Protein AF-A0A964MB74-F1 (afdb_monomer_lite)

Radius of gyration: 54.77 Å; chains: 1; bounding box: 72×57×182 Å

Structure (mmCIF, N/CA/C/O backbone):
data_AF-A0A964MB74-F1
#
_entry.id   AF-A0A964MB74-F1
#
loop_
_atom_site.group_PDB
_atom_site.id
_atom_site.type_symbol
_atom_site.label_atom_id
_atom_site.label_alt_id
_atom_site.label_comp_id
_atom_site.label_asym_id
_atom_site.label_entity_id
_atom_site.label_seq_id
_atom_site.pdbx_PDB_ins_code
_atom_site.Cartn_x
_atom_site.Cartn_y
_atom_site.Cartn_z
_atom_site.occupancy
_atom_site.B_iso_or_equiv
_atom_site.auth_seq_id
_atom_site.auth_comp_id
_atom_site.auth_asym_id
_atom_site.auth_atom_id
_atom_site.pdbx_PDB_model_num
ATOM 1 N N . SER A 1 1 ? 43.501 -14.181 -53.174 1.00 33.03 1 SER A N 1
ATOM 2 C CA . SER A 1 1 ? 43.593 -14.092 -51.705 1.00 33.03 1 SER A CA 1
ATOM 3 C C . SER A 1 1 ? 42.210 -14.347 -51.127 1.00 33.03 1 SER A C 1
ATOM 5 O O . SER A 1 1 ? 41.332 -13.500 -51.258 1.00 33.03 1 SER A O 1
ATOM 7 N N . ALA A 1 2 ? 41.974 -15.574 -50.660 1.00 30.75 2 ALA A N 1
ATOM 8 C CA . ALA A 1 2 ? 40.682 -16.068 -50.194 1.00 30.75 2 ALA A CA 1
ATOM 9 C C . ALA A 1 2 ? 40.482 -15.689 -48.719 1.00 30.75 2 ALA A C 1
ATOM 11 O O . ALA A 1 2 ? 41.343 -15.982 -47.894 1.00 30.75 2 ALA A O 1
ATOM 12 N N . ARG A 1 3 ? 39.367 -15.029 -48.387 1.00 31.08 3 ARG A N 1
ATOM 13 C CA . ARG A 1 3 ? 38.961 -14.807 -46.992 1.00 31.08 3 ARG A CA 1
ATOM 14 C C . ARG A 1 3 ? 38.037 -15.958 -46.551 1.00 31.08 3 ARG A C 1
ATOM 16 O O . ARG A 1 3 ? 37.015 -16.150 -47.211 1.00 31.08 3 ARG A O 1
ATOM 23 N N . PRO A 1 4 ? 38.374 -16.711 -45.484 1.00 32.50 4 PRO A N 1
ATOM 24 C CA . PRO A 1 4 ? 37.518 -17.751 -44.913 1.00 32.50 4 PRO A CA 1
ATOM 25 C C . PRO A 1 4 ? 36.215 -17.165 -44.353 1.00 32.50 4 PRO A C 1
ATOM 27 O O . PRO A 1 4 ? 36.171 -16.013 -43.918 1.00 32.50 4 PRO A O 1
ATOM 30 N N . GLY A 1 5 ? 35.150 -17.967 -44.392 1.00 37.28 5 GLY A N 1
ATOM 31 C CA . GLY A 1 5 ? 33.788 -17.572 -44.048 1.00 37.28 5 GLY A CA 1
ATOM 32 C C . GLY A 1 5 ? 33.627 -17.098 -42.605 1.00 37.28 5 GLY A C 1
ATOM 33 O O . GLY A 1 5 ? 33.824 -17.860 -41.675 1.00 37.28 5 GLY A O 1
ATOM 34 N N . VAL A 1 6 ? 33.252 -15.834 -42.436 1.00 45.12 6 VAL A N 1
ATOM 35 C CA . VAL A 1 6 ? 31.863 -15.391 -42.236 1.00 45.12 6 VAL A CA 1
ATOM 36 C C . VAL A 1 6 ? 31.797 -14.016 -42.897 1.00 45.12 6 VAL A C 1
ATOM 38 O O . VAL A 1 6 ? 32.342 -13.038 -42.392 1.00 45.12 6 VAL A O 1
ATOM 41 N N . VAL A 1 7 ? 31.222 -13.947 -44.098 1.00 51.03 7 VAL A N 1
ATOM 42 C CA . VAL A 1 7 ? 31.065 -12.680 -44.818 1.00 51.03 7 VAL A CA 1
ATOM 43 C C . VAL A 1 7 ? 30.045 -11.872 -44.028 1.00 51.03 7 VAL A C 1
ATOM 45 O O . VAL A 1 7 ? 28.858 -12.193 -44.068 1.00 51.03 7 VAL A O 1
ATOM 48 N N . TYR A 1 8 ? 30.499 -10.863 -43.276 1.00 58.81 8 TYR A N 1
ATOM 49 C CA . TYR A 1 8 ? 29.643 -9.775 -42.807 1.00 58.81 8 TYR A CA 1
ATOM 50 C C . TYR A 1 8 ? 28.733 -9.430 -43.985 1.00 58.81 8 TYR A C 1
ATOM 52 O O . TYR A 1 8 ? 29.247 -9.074 -45.044 1.00 58.81 8 TYR A O 1
ATOM 60 N N . GLN A 1 9 ? 27.424 -9.670 -43.873 1.00 74.00 9 GLN A N 1
ATOM 61 C CA . GLN A 1 9 ? 26.473 -9.602 -44.991 1.00 74.00 9 GLN A CA 1
ATOM 62 C C . GLN A 1 9 ? 26.249 -8.145 -45.433 1.00 74.00 9 GLN A C 1
ATOM 64 O O . GLN A 1 9 ? 25.123 -7.715 -45.598 1.00 74.00 9 GLN A O 1
ATOM 69 N N . THR A 1 10 ? 27.301 -7.342 -45.567 1.00 84.62 10 THR A N 1
ATOM 70 C CA . THR A 1 10 ? 27.291 -5.885 -45.720 1.00 84.62 10 THR A CA 1
ATOM 71 C C . THR A 1 10 ? 27.172 -5.441 -47.171 1.00 84.62 10 THR A C 1
ATOM 73 O O . THR A 1 10 ? 27.367 -4.281 -47.517 1.00 84.62 10 THR A O 1
ATOM 76 N N . SER A 1 11 ? 26.873 -6.377 -48.062 1.00 85.94 11 SER A N 1
ATOM 77 C CA . SER A 1 11 ? 26.504 -6.092 -49.438 1.00 85.94 11 SER A CA 1
ATOM 78 C C . SER A 1 11 ? 25.548 -7.165 -49.937 1.00 85.94 11 SER A C 1
ATOM 80 O O . SER A 1 11 ? 25.319 -8.169 -49.254 1.00 85.94 11 SER A O 1
ATOM 82 N N . HIS A 1 12 ? 24.984 -6.950 -51.122 1.00 84.31 12 HIS A N 1
ATOM 83 C CA . HIS A 1 12 ? 24.144 -7.952 -51.766 1.00 84.31 12 HIS A CA 1
ATOM 84 C C . HIS A 1 12 ? 24.871 -9.306 -51.877 1.00 84.31 12 HIS A C 1
ATOM 86 O O . HIS A 1 12 ? 26.096 -9.372 -51.972 1.00 84.31 12 HIS A O 1
ATOM 92 N N . ASN A 1 13 ? 24.125 -10.411 -51.902 1.00 81.62 13 ASN A N 1
ATOM 93 C CA . ASN A 1 13 ? 24.708 -11.723 -52.173 1.00 81.62 13 ASN A CA 1
ATOM 94 C C . ASN A 1 13 ? 25.141 -11.816 -53.652 1.00 81.62 13 ASN A C 1
ATOM 96 O O . ASN A 1 13 ? 24.317 -12.136 -54.508 1.00 81.62 13 ASN A O 1
ATOM 100 N N . TRP A 1 14 ? 26.414 -11.521 -53.945 1.00 81.50 14 TRP A N 1
ATOM 101 C CA . TRP A 1 14 ? 26.996 -11.442 -55.302 1.00 81.50 14 TRP A CA 1
ATOM 102 C C . TRP A 1 14 ? 27.247 -12.789 -55.997 1.00 81.50 14 TRP A C 1
ATOM 104 O O . TRP A 1 14 ? 27.980 -12.858 -56.982 1.00 81.50 14 TRP A O 1
ATOM 114 N N . VAL A 1 15 ? 26.640 -13.853 -55.478 1.00 79.69 15 VAL A N 1
ATOM 115 C CA . VAL A 1 15 ? 26.549 -15.184 -56.098 1.00 79.69 15 VAL A CA 1
ATOM 116 C C . VAL A 1 15 ? 25.143 -15.782 -55.928 1.00 79.69 15 VAL A C 1
ATOM 118 O O . VAL A 1 15 ? 24.924 -16.971 -56.146 1.00 79.69 15 VAL A O 1
ATOM 121 N N . GLY A 1 16 ? 24.181 -14.965 -55.485 1.00 81.62 16 GLY A N 1
ATOM 122 C CA . GLY A 1 16 ? 22.801 -15.372 -55.247 1.00 81.62 16 GLY A CA 1
ATOM 123 C C . GLY A 1 16 ? 21.983 -15.467 -56.532 1.00 81.62 16 GLY A C 1
ATOM 124 O O . GLY A 1 16 ? 22.363 -14.934 -57.575 1.00 81.62 16 GLY A O 1
ATOM 125 N N . ARG A 1 17 ? 20.822 -16.121 -56.445 1.00 87.81 17 ARG A N 1
ATOM 126 C CA . ARG A 1 17 ? 19.831 -16.140 -57.530 1.00 87.81 17 ARG A CA 1
ATOM 127 C C . ARG A 1 17 ? 19.172 -14.767 -57.661 1.00 87.81 17 ARG A C 1
ATOM 129 O O . ARG A 1 17 ? 18.943 -14.101 -56.655 1.00 87.81 17 ARG A O 1
ATOM 136 N N . ASP A 1 18 ? 18.835 -14.370 -58.883 1.00 87.56 18 ASP A N 1
ATOM 137 C CA . ASP A 1 18 ? 18.047 -13.152 -59.140 1.00 87.56 18 ASP A CA 1
ATOM 138 C C . ASP A 1 18 ? 16.543 -13.329 -58.853 1.00 87.56 18 ASP A C 1
ATOM 140 O O . ASP A 1 18 ? 15.803 -12.352 -58.797 1.00 87.56 18 ASP A O 1
ATOM 144 N N . THR A 1 19 ? 16.106 -14.567 -58.604 1.00 89.44 19 THR A N 1
ATOM 145 C CA . THR A 1 19 ? 14.745 -14.903 -58.175 1.00 89.44 19 THR A CA 1
ATOM 146 C C . THR A 1 19 ? 14.754 -15.387 -56.729 1.00 89.44 19 THR A C 1
ATOM 148 O O . THR A 1 19 ? 15.202 -16.499 -56.433 1.00 89.44 19 THR A O 1
ATOM 151 N N . VAL A 1 20 ? 14.242 -14.554 -55.822 1.00 86.62 20 VAL A N 1
ATOM 152 C CA . VAL A 1 20 ? 14.110 -14.857 -54.389 1.00 86.62 20 VAL A CA 1
ATOM 153 C C . VAL A 1 20 ? 12.747 -14.345 -53.915 1.00 86.62 20 VAL A C 1
ATOM 155 O O . VAL A 1 20 ? 12.641 -13.194 -53.484 1.00 86.62 20 VAL A O 1
ATOM 158 N N . PRO A 1 21 ? 11.692 -15.182 -53.961 1.00 81.50 21 PRO A N 1
ATOM 159 C CA . PRO A 1 21 ? 10.330 -14.743 -53.654 1.00 81.50 21 PRO A CA 1
ATOM 160 C C . PRO A 1 21 ? 10.171 -14.121 -52.256 1.00 81.50 21 PRO A C 1
ATOM 162 O O . PRO A 1 21 ? 9.532 -13.086 -52.123 1.00 81.50 21 PRO A O 1
ATOM 165 N N . LYS A 1 22 ? 10.847 -14.662 -51.230 1.00 76.44 22 LYS A N 1
ATOM 166 C CA . LYS A 1 22 ? 10.849 -14.104 -49.857 1.00 76.44 22 LYS A CA 1
ATOM 167 C C . LYS A 1 22 ? 11.474 -12.704 -49.739 1.00 76.44 22 LYS A C 1
ATOM 169 O O . LYS A 1 22 ? 11.247 -12.003 -48.761 1.00 76.44 22 LYS A O 1
ATOM 174 N N . ALA A 1 23 ? 12.293 -12.305 -50.709 1.00 79.12 23 ALA A N 1
ATOM 175 C CA . ALA A 1 23 ? 12.875 -10.966 -50.792 1.00 79.12 23 ALA A CA 1
ATOM 176 C C . ALA A 1 23 ? 12.124 -10.069 -51.797 1.00 79.12 23 ALA A C 1
ATOM 178 O O . ALA A 1 23 ? 12.591 -8.974 -52.115 1.00 79.12 23 ALA A O 1
ATOM 179 N N . GLY A 1 24 ? 10.996 -10.544 -52.342 1.00 83.62 24 GLY A N 1
ATOM 180 C CA . GLY A 1 24 ? 10.266 -9.877 -53.417 1.00 83.62 24 GLY A CA 1
ATOM 181 C C . GLY A 1 24 ? 11.089 -9.720 -54.699 1.00 83.62 24 GLY A C 1
ATOM 182 O O . GLY A 1 24 ? 10.856 -8.771 -55.439 1.00 83.62 24 GLY A O 1
ATOM 183 N N . ALA A 1 25 ? 12.085 -10.585 -54.931 1.00 88.69 25 ALA A N 1
ATOM 184 C CA . ALA A 1 25 ? 13.005 -10.483 -56.062 1.00 88.69 25 ALA A CA 1
ATOM 185 C C . ALA A 1 25 ? 12.577 -11.384 -57.229 1.00 88.69 25 ALA A C 1
ATOM 187 O O . ALA A 1 25 ? 12.339 -12.583 -57.049 1.00 88.69 25 ALA A O 1
ATOM 188 N N . VAL A 1 26 ? 12.532 -10.799 -58.422 1.00 91.00 26 VAL A N 1
ATOM 189 C CA . VAL A 1 26 ? 12.207 -11.419 -59.709 1.00 91.00 26 VAL A CA 1
ATOM 190 C C . VAL A 1 26 ? 13.282 -11.072 -60.751 1.00 91.00 26 VAL A C 1
ATOM 192 O O . VAL A 1 26 ? 13.996 -10.080 -60.582 1.00 91.00 26 VAL A O 1
ATOM 195 N N . PRO A 1 27 ? 13.394 -11.827 -61.860 1.00 91.31 27 PRO A N 1
ATOM 196 C CA . PRO A 1 27 ? 14.345 -11.504 -62.919 1.00 91.31 27 PRO A CA 1
ATOM 197 C C . PRO A 1 27 ? 14.133 -10.088 -63.492 1.00 91.31 27 PRO A C 1
ATOM 199 O O . PRO A 1 27 ? 12.979 -9.660 -63.665 1.00 91.31 27 PRO A O 1
ATOM 202 N N . PRO A 1 28 ? 15.214 -9.353 -63.822 1.00 91.75 28 PRO A N 1
ATOM 203 C CA . PRO A 1 28 ? 15.114 -8.034 -64.431 1.00 91.75 28 PRO A CA 1
ATOM 204 C C . PRO A 1 28 ? 14.482 -8.129 -65.819 1.00 91.75 28 PRO A C 1
ATOM 206 O O . PRO A 1 28 ? 14.719 -9.081 -66.563 1.00 91.75 28 PRO A O 1
ATOM 209 N N . THR A 1 29 ? 13.696 -7.120 -66.173 1.00 91.69 29 THR A N 1
ATOM 210 C CA . THR A 1 29 ? 13.127 -6.968 -67.521 1.00 91.69 29 THR A CA 1
ATOM 211 C C . THR A 1 29 ? 13.977 -6.053 -68.392 1.00 91.69 29 THR A C 1
ATOM 213 O O . THR A 1 29 ? 13.904 -6.118 -69.618 1.00 91.69 29 THR A O 1
ATOM 216 N N . ASN A 1 30 ? 14.830 -5.223 -67.785 1.00 89.69 30 ASN A N 1
ATOM 217 C CA . ASN A 1 30 ? 15.713 -4.343 -68.524 1.00 89.69 30 ASN A CA 1
ATOM 218 C C . ASN A 1 30 ? 16.844 -5.142 -69.193 1.00 89.69 30 ASN A C 1
ATOM 220 O O . ASN A 1 30 ? 17.673 -5.777 -68.535 1.00 89.69 30 ASN A O 1
ATOM 224 N N . THR A 1 31 ? 16.927 -5.058 -70.520 1.00 87.81 31 THR A N 1
ATOM 225 C CA . THR A 1 31 ? 17.913 -5.786 -71.338 1.00 87.81 31 THR A CA 1
ATOM 226 C C . THR A 1 31 ? 19.366 -5.413 -71.026 1.00 87.81 31 THR A C 1
ATOM 228 O O . THR A 1 31 ? 20.278 -6.206 -71.283 1.00 87.81 31 THR A O 1
ATOM 231 N N . ALA A 1 32 ? 19.614 -4.235 -70.443 1.00 86.38 32 ALA A N 1
ATOM 232 C CA . ALA A 1 32 ? 20.939 -3.848 -69.970 1.00 86.38 32 ALA A CA 1
ATOM 233 C C . ALA A 1 32 ? 21.379 -4.681 -68.752 1.00 86.38 32 ALA A C 1
ATOM 235 O O . ALA A 1 32 ? 22.566 -4.975 -68.631 1.00 86.38 32 ALA A O 1
ATOM 236 N N . LEU A 1 33 ? 20.436 -5.095 -67.897 1.00 88.19 33 LEU A N 1
ATOM 237 C CA . LEU A 1 33 ? 20.668 -5.922 -66.706 1.00 88.19 33 LEU A CA 1
ATOM 238 C C . LEU A 1 33 ? 20.575 -7.432 -67.017 1.00 88.19 33 LEU A C 1
ATOM 240 O O . LEU A 1 33 ? 21.197 -8.244 -66.340 1.00 88.19 33 LEU A O 1
ATOM 244 N N . GLY A 1 34 ? 19.838 -7.823 -68.059 1.00 84.56 34 GLY A N 1
ATOM 245 C CA . GLY A 1 34 ? 19.605 -9.217 -68.463 1.00 84.56 34 GLY A CA 1
ATOM 246 C C . GLY A 1 34 ? 20.598 -9.795 -69.483 1.00 84.56 34 GLY A C 1
ATOM 247 O O . GLY A 1 34 ? 20.188 -10.542 -70.369 1.00 84.56 34 GLY A O 1
ATOM 248 N N . LYS A 1 35 ? 21.892 -9.445 -69.431 1.00 81.69 35 LYS A N 1
ATOM 249 C CA . LYS A 1 35 ? 22.891 -10.005 -70.368 1.00 81.69 35 LYS A CA 1
ATOM 250 C C . LYS A 1 35 ? 23.090 -11.511 -70.130 1.00 81.69 35 LYS A C 1
ATOM 252 O O . LYS A 1 35 ? 23.089 -11.958 -68.984 1.00 81.69 35 LYS A O 1
ATOM 257 N N . SER A 1 36 ? 23.320 -12.276 -71.203 1.00 77.38 36 SER A N 1
ATOM 258 C CA . SER A 1 36 ? 23.436 -13.748 -71.173 1.00 77.38 36 SER A CA 1
ATOM 259 C C . SER A 1 36 ? 24.461 -14.258 -70.155 1.00 77.38 36 SER A C 1
ATOM 261 O O . SER A 1 36 ? 24.165 -15.166 -69.387 1.00 77.38 36 SER A O 1
ATOM 263 N N . LEU A 1 37 ? 25.626 -13.608 -70.078 1.00 77.38 37 LEU A N 1
ATOM 264 C CA . LEU A 1 37 ? 26.719 -13.944 -69.154 1.00 77.38 37 LEU A CA 1
ATOM 265 C C . LEU A 1 37 ? 26.385 -13.738 -67.668 1.00 77.38 37 LEU A C 1
ATOM 267 O O . LEU A 1 37 ? 27.128 -14.196 -66.808 1.00 77.38 37 LEU A O 1
ATOM 271 N N . THR A 1 38 ? 25.303 -13.025 -67.355 1.00 82.50 38 THR A N 1
ATOM 272 C CA . THR A 1 38 ? 24.888 -12.748 -65.977 1.00 82.50 38 THR A CA 1
ATOM 273 C C . THR A 1 38 ? 23.543 -13.370 -65.630 1.00 82.50 38 THR A C 1
ATOM 275 O O . THR A 1 38 ? 23.098 -13.170 -64.509 1.00 82.50 38 THR A O 1
ATOM 278 N N . ALA A 1 39 ? 22.878 -14.084 -66.548 1.00 84.00 39 ALA A N 1
ATOM 279 C CA . ALA A 1 39 ? 21.514 -14.595 -66.380 1.00 84.00 39 ALA A CA 1
ATOM 280 C C . ALA A 1 39 ? 21.353 -15.491 -65.131 1.00 84.00 39 ALA A C 1
ATOM 282 O O . ALA A 1 39 ? 22.266 -16.221 -64.750 1.00 84.00 39 ALA A O 1
ATOM 283 N N . GLY A 1 40 ? 20.204 -15.396 -64.452 1.00 86.25 40 GLY A N 1
ATOM 284 C CA . GLY A 1 40 ? 19.866 -16.193 -63.262 1.00 86.25 40 GLY A CA 1
ATOM 285 C C . GLY A 1 40 ? 20.642 -15.873 -61.974 1.00 86.25 40 GLY A C 1
ATOM 286 O O . GLY A 1 40 ? 20.307 -16.404 -60.915 1.00 86.25 40 GLY A O 1
ATOM 287 N N . THR A 1 41 ? 21.665 -15.014 -62.026 1.00 86.38 41 THR A N 1
ATOM 288 C CA . THR A 1 41 ? 22.549 -14.720 -60.886 1.00 86.38 41 THR A CA 1
ATOM 289 C C . THR A 1 41 ? 22.741 -13.223 -60.658 1.00 86.38 41 THR A C 1
ATOM 291 O O . THR A 1 41 ? 22.739 -12.420 -61.593 1.00 86.38 41 THR A O 1
ATOM 294 N N . ILE A 1 42 ? 22.925 -12.829 -59.399 1.00 86.69 42 ILE A N 1
ATOM 295 C CA . ILE A 1 42 ? 23.311 -11.468 -59.023 1.00 86.69 42 ILE A CA 1
ATOM 296 C C . ILE A 1 42 ? 24.827 -11.411 -58.905 1.00 86.69 42 ILE A C 1
ATOM 298 O O . ILE A 1 42 ? 25.394 -12.015 -58.007 1.00 86.69 42 ILE A O 1
ATOM 302 N N . VAL A 1 43 ? 25.472 -10.655 -59.791 1.00 87.19 43 VAL A N 1
ATOM 303 C CA . VAL A 1 43 ? 26.924 -10.417 -59.809 1.00 87.19 43 VAL A CA 1
ATOM 304 C C . VAL A 1 43 ? 27.202 -8.934 -60.039 1.00 87.19 43 VAL A C 1
ATOM 306 O O . VAL A 1 43 ? 26.359 -8.222 -60.585 1.00 87.19 43 VAL A O 1
ATOM 309 N N . CYS A 1 44 ? 28.400 -8.454 -59.695 1.00 87.75 44 CYS A N 1
ATOM 310 C CA . CYS A 1 44 ? 28.779 -7.041 -59.845 1.00 87.75 44 CYS A CA 1
ATOM 311 C C . CYS A 1 44 ? 28.522 -6.524 -61.272 1.00 87.75 44 CYS A C 1
ATOM 313 O O . CYS A 1 44 ? 27.976 -5.439 -61.473 1.00 87.75 44 CYS A O 1
ATOM 315 N N . ALA A 1 45 ? 28.865 -7.350 -62.267 1.00 88.19 45 ALA A N 1
ATOM 316 C CA . ALA A 1 45 ? 28.716 -7.046 -63.685 1.00 88.19 45 ALA A CA 1
ATOM 317 C C . ALA A 1 45 ? 27.257 -6.939 -64.148 1.00 88.19 45 ALA A C 1
ATOM 319 O O . ALA A 1 45 ? 27.029 -6.481 -65.262 1.00 88.19 45 ALA A O 1
ATOM 320 N N . ARG A 1 46 ? 26.269 -7.342 -63.340 1.00 88.31 46 ARG A N 1
ATOM 321 C CA . ARG A 1 46 ? 24.848 -7.154 -63.654 1.00 88.31 46 ARG A CA 1
ATOM 322 C C . ARG A 1 46 ? 24.416 -5.705 -63.436 1.00 88.31 46 ARG A C 1
ATOM 324 O O . ARG A 1 46 ? 23.663 -5.175 -64.239 1.00 88.31 46 ARG A O 1
ATOM 331 N N . CYS A 1 47 ? 24.935 -5.054 -62.399 1.00 88.88 47 CYS A N 1
ATOM 332 C CA . CYS A 1 47 ? 24.608 -3.663 -62.077 1.00 88.88 47 CYS A CA 1
ATOM 333 C C . CYS A 1 47 ? 25.610 -2.680 -62.688 1.00 88.88 47 CYS A C 1
ATOM 335 O O . CYS A 1 47 ? 25.226 -1.572 -63.059 1.00 88.88 47 CYS A O 1
ATOM 337 N N . HIS A 1 48 ? 26.875 -3.092 -62.824 1.00 89.94 48 HIS A N 1
ATOM 338 C CA . HIS A 1 48 ? 27.965 -2.252 -63.312 1.00 89.94 48 HIS A CA 1
ATOM 339 C C . HIS A 1 48 ? 28.488 -2.687 -64.687 1.00 89.94 48 HIS A C 1
ATOM 341 O O . HIS A 1 48 ? 28.544 -3.877 -65.005 1.00 89.94 48 HIS A O 1
ATOM 347 N N . ALA A 1 49 ? 28.936 -1.719 -65.484 1.00 88.25 49 ALA A N 1
ATOM 348 C CA . ALA A 1 49 ? 29.647 -1.949 -66.737 1.00 88.25 49 ALA A CA 1
ATOM 349 C C . ALA A 1 49 ? 30.889 -1.055 -66.823 1.00 88.25 49 ALA A C 1
ATOM 351 O O . ALA A 1 49 ? 30.791 0.118 -67.162 1.00 88.25 49 ALA A O 1
ATOM 352 N N . ILE A 1 50 ? 32.071 -1.630 -66.589 1.00 82.75 50 ILE A N 1
ATOM 353 C CA . ILE A 1 50 ? 33.358 -0.911 -66.684 1.00 82.75 50 ILE A CA 1
ATOM 354 C C . ILE A 1 50 ? 33.680 -0.409 -68.102 1.00 82.75 50 ILE A C 1
ATOM 356 O O . ILE A 1 50 ? 34.523 0.462 -68.266 1.00 82.75 50 ILE A O 1
ATOM 360 N N . HIS A 1 51 ? 33.002 -0.946 -69.120 1.00 86.06 51 HIS A N 1
ATOM 361 C CA . HIS A 1 51 ? 33.109 -0.493 -70.511 1.00 86.06 51 HIS A CA 1
ATOM 362 C C . HIS A 1 51 ? 32.140 0.651 -70.846 1.00 86.06 51 HIS A C 1
ATOM 364 O O . HIS A 1 51 ? 32.125 1.125 -71.978 1.00 86.06 51 HIS A O 1
ATOM 370 N N . TYR A 1 52 ? 31.279 1.063 -69.909 1.00 82.19 52 TYR A N 1
ATOM 371 C CA . TYR A 1 52 ? 30.399 2.211 -70.103 1.00 82.19 52 TYR A CA 1
ATOM 372 C C . TYR A 1 52 ? 31.078 3.490 -69.627 1.00 82.19 52 TYR A C 1
ATOM 374 O O . TYR A 1 52 ? 31.908 3.483 -68.720 1.00 82.19 52 TYR A O 1
ATOM 382 N N . VAL A 1 53 ? 30.677 4.614 -70.219 1.00 80.44 53 VAL A N 1
ATOM 383 C CA . VAL A 1 53 ? 31.065 5.940 -69.735 1.00 80.44 53 VAL A CA 1
ATOM 384 C C . VAL A 1 53 ? 30.586 6.149 -68.296 1.00 80.44 53 VAL A C 1
ATOM 386 O O . VAL A 1 53 ? 29.546 5.622 -67.893 1.00 80.44 53 VAL A O 1
ATOM 389 N N . TYR A 1 54 ? 31.341 6.942 -67.530 1.00 81.81 54 TYR A N 1
ATOM 390 C CA . TYR A 1 54 ? 31.108 7.176 -66.100 1.00 81.81 54 TYR A CA 1
ATOM 391 C C . TYR A 1 54 ? 29.673 7.629 -65.776 1.00 81.81 54 TYR A C 1
ATOM 393 O O . TYR A 1 54 ? 29.119 7.199 -64.766 1.00 81.81 54 TYR A O 1
ATOM 401 N N . SER A 1 55 ? 29.058 8.447 -66.639 1.00 83.88 55 SER A N 1
ATOM 402 C CA . SER A 1 55 ? 27.640 8.837 -66.600 1.00 83.88 55 SER A CA 1
ATOM 403 C C . SER A 1 55 ? 27.159 9.306 -67.979 1.00 83.88 55 SER A C 1
ATOM 405 O O . SER A 1 55 ? 27.952 9.867 -68.732 1.00 83.88 55 SER A O 1
ATOM 407 N N . SER A 1 56 ? 25.872 9.142 -68.295 1.00 83.44 56 SER A N 1
ATOM 408 C CA . SER A 1 56 ? 25.277 9.470 -69.598 1.00 83.44 56 SER A CA 1
ATOM 409 C C . SER A 1 56 ? 23.760 9.643 -69.502 1.00 83.44 56 SER A C 1
ATOM 411 O O . SER A 1 56 ? 23.155 9.478 -68.444 1.00 83.44 56 SER A O 1
ATOM 413 N N . ALA A 1 57 ? 23.116 9.917 -70.637 1.00 81.88 57 ALA A N 1
ATOM 414 C CA . ALA A 1 57 ? 21.664 9.964 -70.724 1.00 81.88 57 ALA A CA 1
ATOM 415 C C . ALA A 1 57 ? 20.975 8.605 -70.495 1.00 81.88 57 ALA A C 1
ATOM 417 O O . ALA A 1 57 ? 19.757 8.599 -70.357 1.00 81.88 57 ALA A O 1
ATOM 418 N N . SER A 1 58 ? 21.691 7.480 -70.438 1.00 81.69 58 SER A N 1
ATOM 419 C CA . SER A 1 58 ? 21.121 6.140 -70.224 1.00 81.69 58 SER A CA 1
ATOM 420 C C . SER A 1 58 ? 21.687 5.418 -68.998 1.00 81.69 58 SER A C 1
ATOM 422 O O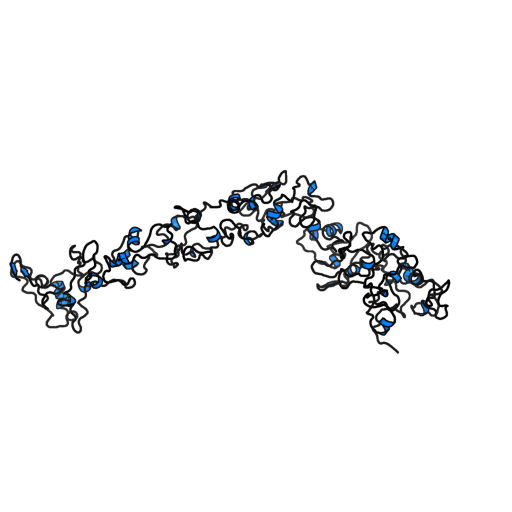 . SER A 1 58 ? 21.194 4.345 -68.648 1.00 81.69 58 SER A O 1
ATOM 424 N N . ASN A 1 59 ? 22.671 6.004 -68.305 1.00 85.88 59 ASN A N 1
ATOM 425 C CA . ASN A 1 59 ? 23.306 5.395 -67.143 1.00 85.88 59 ASN A CA 1
ATOM 426 C C . ASN A 1 59 ? 23.656 6.389 -66.020 1.00 85.88 59 ASN A C 1
ATOM 428 O O . ASN A 1 59 ? 23.771 7.595 -66.233 1.00 85.88 59 ASN A O 1
ATOM 432 N N . THR A 1 60 ? 23.844 5.873 -64.804 1.00 85.19 60 THR A N 1
ATOM 433 C CA . THR A 1 60 ? 24.199 6.675 -63.623 1.00 85.19 60 THR A CA 1
ATOM 434 C C . THR A 1 60 ? 25.603 6.329 -63.115 1.00 85.19 60 THR A C 1
ATOM 436 O O . THR A 1 60 ? 26.050 5.186 -63.186 1.00 85.19 60 THR A O 1
ATOM 439 N N . LYS A 1 61 ? 26.319 7.322 -62.577 1.00 84.50 61 LYS A N 1
ATOM 440 C CA . LYS A 1 61 ? 27.645 7.123 -61.972 1.00 84.50 61 LYS A CA 1
ATOM 441 C C . LYS A 1 61 ? 27.624 6.209 -60.731 1.00 84.50 61 LYS A C 1
ATOM 443 O O . LYS A 1 61 ? 26.632 6.232 -60.004 1.00 84.50 61 LYS A O 1
ATOM 448 N N . PRO A 1 62 ? 28.728 5.501 -60.412 1.00 72.56 62 PRO A N 1
ATOM 449 C CA . PRO A 1 62 ? 29.902 5.270 -61.248 1.00 72.56 62 PRO A CA 1
ATOM 450 C C . PRO A 1 62 ? 29.706 3.961 -62.029 1.00 72.56 62 PRO A C 1
ATOM 452 O O . PRO A 1 62 ? 29.798 2.871 -61.462 1.00 72.56 62 PRO A O 1
ATOM 455 N N . PHE A 1 63 ? 29.427 4.059 -63.328 1.00 88.12 63 PHE A N 1
ATOM 456 C CA . PHE A 1 63 ? 29.316 2.898 -64.224 1.00 88.12 63 PHE A CA 1
ATOM 457 C C . PHE A 1 63 ? 28.113 1.974 -63.994 1.00 88.12 63 PHE A C 1
ATOM 459 O O . PHE A 1 63 ? 28.214 0.780 -64.278 1.00 88.12 63 PHE A O 1
ATOM 466 N N . LEU A 1 64 ? 26.978 2.471 -63.490 1.00 90.50 64 LEU A N 1
ATOM 467 C CA . LEU A 1 64 ? 25.753 1.665 -63.485 1.00 90.50 64 LEU A CA 1
ATOM 468 C C . LEU A 1 64 ? 25.317 1.367 -64.925 1.00 90.50 64 LEU A C 1
ATOM 470 O O . LEU A 1 64 ? 25.651 2.099 -65.850 1.00 90.50 64 LEU A O 1
ATOM 474 N N . ARG A 1 65 ? 24.595 0.270 -65.149 1.00 89.56 65 ARG A N 1
ATOM 475 C CA . ARG A 1 65 ? 24.113 -0.100 -66.492 1.00 89.56 65 ARG A CA 1
ATOM 476 C C . ARG A 1 65 ? 22.872 0.656 -66.937 1.00 89.56 65 ARG A C 1
ATOM 478 O O . ARG A 1 65 ? 22.595 0.716 -68.130 1.00 89.56 65 ARG A O 1
ATOM 485 N N . VAL A 1 66 ? 22.131 1.190 -65.976 1.00 89.50 66 VAL A N 1
ATOM 486 C CA . VAL A 1 66 ? 20.859 1.876 -66.177 1.00 89.50 66 VAL A CA 1
ATOM 487 C C . VAL A 1 66 ? 20.849 3.177 -65.385 1.00 89.50 66 VAL A C 1
ATOM 489 O O . VAL A 1 66 ? 21.643 3.364 -64.456 1.00 89.50 66 VAL A O 1
ATOM 492 N N . ARG A 1 67 ? 19.945 4.082 -65.758 1.00 88.56 67 ARG A N 1
ATOM 493 C CA . ARG A 1 67 ? 19.556 5.209 -64.909 1.00 88.56 67 ARG A CA 1
ATOM 494 C C . ARG A 1 67 ? 19.043 4.703 -63.566 1.00 88.56 67 ARG A C 1
ATOM 496 O O . ARG A 1 67 ? 18.296 3.731 -63.533 1.00 88.56 67 ARG A O 1
ATOM 503 N N . ASN A 1 68 ? 19.456 5.342 -62.480 1.00 89.06 68 ASN A N 1
ATOM 504 C CA . ASN A 1 68 ? 19.102 4.929 -61.125 1.00 89.06 68 ASN A CA 1
ATOM 505 C C . ASN A 1 68 ? 18.837 6.112 -60.176 1.00 89.06 68 ASN A C 1
ATOM 507 O O . ASN A 1 68 ? 19.040 6.007 -58.971 1.00 89.06 68 ASN A O 1
ATOM 511 N N . GLU A 1 69 ? 18.413 7.263 -60.699 1.00 85.62 69 GLU A N 1
ATOM 512 C CA . GLU A 1 69 ? 18.070 8.447 -59.898 1.00 85.62 69 GLU A CA 1
ATOM 513 C C . GLU A 1 69 ? 16.858 8.264 -58.963 1.00 85.62 69 GLU A C 1
ATOM 515 O O . GLU A 1 69 ? 16.711 9.036 -58.016 1.00 85.62 69 GLU A O 1
ATOM 520 N N . ASN A 1 70 ? 16.015 7.258 -59.213 1.00 88.44 70 ASN A N 1
ATOM 521 C CA . ASN A 1 70 ? 14.862 6.872 -58.392 1.00 88.44 70 ASN A CA 1
ATOM 522 C C . ASN A 1 70 ? 14.790 5.342 -58.226 1.00 88.44 70 ASN A C 1
ATOM 524 O O . ASN A 1 70 ? 13.704 4.768 -58.247 1.00 88.44 70 ASN A O 1
ATOM 528 N N . ASP A 1 71 ? 15.944 4.679 -58.110 1.00 91.69 71 ASP A N 1
ATOM 529 C CA . ASP A 1 71 ? 16.050 3.227 -57.913 1.00 91.69 71 ASP A CA 1
ATOM 530 C C . ASP A 1 71 ? 15.430 2.355 -59.012 1.00 91.69 71 ASP A C 1
ATOM 532 O O . ASP A 1 71 ? 15.016 1.227 -58.759 1.00 91.69 71 ASP A O 1
ATOM 536 N N . GLN A 1 72 ? 15.406 2.827 -60.258 1.00 89.94 72 GLN A N 1
ATOM 537 C CA . GLN A 1 72 ? 14.875 2.058 -61.387 1.00 89.94 72 GLN A CA 1
ATOM 538 C C . GLN A 1 72 ? 15.556 0.684 -61.534 1.00 89.94 72 GLN A C 1
ATOM 540 O O . GLN A 1 72 ? 14.902 -0.283 -61.913 1.00 89.94 72 GLN A O 1
ATOM 545 N N . MET A 1 73 ? 16.842 0.568 -61.186 1.00 90.25 73 MET A N 1
ATOM 546 C CA . MET A 1 73 ? 17.563 -0.708 -61.166 1.00 90.25 73 MET A CA 1
ATOM 547 C C . MET A 1 73 ? 17.050 -1.645 -60.068 1.00 90.25 73 MET A C 1
ATOM 549 O O . MET A 1 73 ? 16.873 -2.838 -60.304 1.00 90.25 73 MET A O 1
ATOM 553 N N . CYS A 1 74 ? 16.817 -1.116 -58.863 1.00 90.38 74 CYS A N 1
ATOM 554 C CA . CYS A 1 74 ? 16.316 -1.893 -57.731 1.00 90.38 74 CYS A CA 1
ATOM 555 C C . CYS A 1 74 ? 14.877 -2.330 -57.993 1.00 90.38 74 CYS A C 1
ATOM 557 O O . CYS A 1 74 ? 14.539 -3.494 -57.798 1.00 90.38 74 CYS A O 1
ATOM 559 N N . LEU A 1 75 ? 14.055 -1.400 -58.478 1.00 91.25 75 LEU A N 1
ATOM 560 C CA . LEU A 1 75 ? 12.660 -1.629 -58.804 1.00 91.25 75 LEU A CA 1
ATOM 561 C C . LEU A 1 75 ? 12.506 -2.621 -59.947 1.00 91.25 75 LEU A C 1
ATOM 563 O O . LEU A 1 75 ? 11.521 -3.332 -59.920 1.00 91.25 75 LEU A O 1
ATOM 567 N N . ASP A 1 76 ? 13.450 -2.749 -60.886 1.00 91.75 76 ASP A N 1
ATOM 568 C CA . ASP A 1 76 ? 13.363 -3.784 -61.922 1.00 91.75 76 ASP A CA 1
ATOM 569 C C . ASP A 1 76 ? 13.476 -5.201 -61.336 1.00 91.75 76 ASP A C 1
ATOM 571 O O . ASP A 1 76 ? 12.721 -6.078 -61.724 1.00 91.75 76 ASP A O 1
ATOM 575 N N . CYS A 1 77 ? 14.332 -5.457 -60.348 1.00 91.44 77 CYS A N 1
ATOM 576 C CA . CYS A 1 77 ? 14.356 -6.779 -59.703 1.00 91.44 77 CYS A CA 1
ATOM 577 C C . CYS A 1 77 ? 13.306 -6.913 -58.588 1.00 91.44 77 CYS A C 1
ATOM 579 O O . CYS A 1 77 ? 12.774 -7.995 -58.373 1.00 91.44 77 CYS A O 1
ATOM 581 N N . HIS A 1 78 ? 12.974 -5.829 -57.887 1.00 91.62 78 HIS A N 1
ATOM 582 C CA . HIS A 1 78 ? 12.041 -5.823 -56.756 1.00 91.62 78 HIS A CA 1
ATOM 583 C C . HIS A 1 78 ? 10.670 -5.231 -57.116 1.00 91.62 78 HIS A C 1
ATOM 585 O O . HIS A 1 78 ? 9.997 -4.656 -56.259 1.00 91.62 78 HIS A O 1
ATOM 591 N N . ARG A 1 79 ? 10.227 -5.389 -58.376 1.00 90.38 79 ARG A N 1
ATOM 592 C CA . ARG A 1 79 ? 8.937 -4.873 -58.889 1.00 90.38 79 ARG A CA 1
ATOM 593 C C . ARG A 1 79 ? 7.743 -5.192 -57.983 1.00 90.38 79 ARG A C 1
ATOM 595 O O . ARG A 1 79 ? 6.942 -4.283 -57.776 1.00 90.38 79 ARG A O 1
ATOM 602 N N . PRO A 1 80 ? 7.616 -6.400 -57.386 1.00 88.12 80 PRO A N 1
ATOM 603 C CA . PRO A 1 80 ? 6.519 -6.700 -56.461 1.00 88.12 80 PRO A CA 1
ATOM 604 C C . PRO A 1 80 ? 6.418 -5.743 -55.262 1.00 88.12 80 PRO A C 1
ATOM 606 O O . PRO A 1 80 ? 5.342 -5.587 -54.695 1.00 88.12 80 PRO A O 1
ATOM 609 N N . ARG A 1 81 ? 7.517 -5.070 -54.893 1.00 88.38 81 ARG A N 1
ATOM 610 C CA . ARG A 1 81 ? 7.578 -4.101 -53.788 1.00 88.38 81 ARG A CA 1
ATOM 611 C C . ARG A 1 81 ? 7.434 -2.645 -54.231 1.00 88.38 81 ARG A C 1
ATOM 613 O O . ARG A 1 81 ? 7.462 -1.746 -53.394 1.00 88.38 81 ARG A O 1
ATOM 620 N N . SER A 1 82 ? 7.256 -2.399 -55.529 1.00 90.69 82 SER A N 1
ATOM 621 C CA . SER A 1 82 ? 7.037 -1.072 -56.105 1.00 90.69 82 SER A CA 1
ATOM 622 C C . SER A 1 82 ? 5.599 -0.603 -55.882 1.00 90.69 82 SER A C 1
ATOM 624 O O . SER A 1 82 ? 4.797 -0.535 -56.812 1.00 90.69 82 SER A O 1
ATOM 626 N N . THR A 1 83 ? 5.255 -0.299 -54.636 1.00 88.44 83 THR A N 1
ATOM 627 C CA . THR A 1 83 ? 3.891 0.062 -54.235 1.00 88.44 83 THR A CA 1
ATOM 628 C C . THR A 1 83 ? 3.880 1.377 -53.471 1.00 88.44 83 THR A C 1
ATOM 630 O O . THR A 1 83 ? 4.817 1.725 -52.756 1.00 88.44 83 THR A O 1
ATOM 633 N N . THR A 1 84 ? 2.772 2.095 -53.600 1.00 90.69 84 THR A N 1
ATOM 634 C CA . THR A 1 84 ? 2.501 3.365 -52.926 1.00 90.69 84 THR A CA 1
ATOM 635 C C . THR A 1 84 ? 1.679 3.191 -51.641 1.00 90.69 84 THR A C 1
ATOM 637 O O . THR A 1 84 ? 1.326 4.180 -50.995 1.00 90.69 84 THR A O 1
ATOM 640 N N . SER A 1 85 ? 1.379 1.946 -51.247 1.00 86.50 85 SER A N 1
ATOM 641 C CA . SER A 1 85 ? 0.503 1.609 -50.122 1.00 86.50 85 SER A CA 1
ATOM 642 C C . SER A 1 85 ? 1.072 0.486 -49.258 1.00 86.50 85 SER A C 1
ATOM 644 O O . SER A 1 85 ? 1.355 -0.616 -49.729 1.00 86.50 85 SER A O 1
ATOM 646 N N . HIS A 1 86 ? 1.141 0.737 -47.950 1.00 84.88 86 HIS A N 1
ATOM 647 C CA . HIS A 1 86 ? 1.625 -0.233 -46.965 1.00 84.88 86 HIS A CA 1
ATOM 648 C C . HIS A 1 86 ? 0.726 -1.475 -46.849 1.00 84.88 86 HIS A C 1
ATOM 650 O O . HIS A 1 86 ? 1.163 -2.525 -46.386 1.00 84.88 86 HIS A O 1
ATOM 656 N N . THR A 1 87 ? -0.524 -1.384 -47.311 1.00 82.44 87 THR A N 1
ATOM 657 C CA . THR A 1 87 ? -1.481 -2.505 -47.316 1.00 82.44 87 THR A CA 1
ATOM 658 C C . THR A 1 87 ? -1.057 -3.673 -48.205 1.00 82.44 87 THR A C 1
ATOM 660 O O . THR A 1 87 ? -1.537 -4.784 -48.017 1.00 82.44 87 THR A O 1
ATOM 663 N N . LEU A 1 88 ? -0.110 -3.445 -49.116 1.00 82.56 88 LEU A N 1
ATOM 664 C CA . LEU A 1 88 ? 0.444 -4.464 -50.005 1.00 82.56 88 LEU A CA 1
ATOM 665 C C . LEU A 1 88 ? 1.668 -5.180 -49.404 1.00 82.56 88 LEU A C 1
ATOM 667 O O . LEU A 1 88 ? 2.383 -5.876 -50.115 1.00 82.56 88 LEU A O 1
ATOM 671 N N . GLY A 1 89 ? 1.916 -5.032 -48.097 1.00 82.50 89 GLY A N 1
ATOM 672 C CA . GLY A 1 89 ? 2.916 -5.826 -47.376 1.00 82.50 89 GLY A CA 1
ATOM 673 C C . GLY A 1 89 ? 4.334 -5.283 -47.396 1.00 82.50 89 GLY A C 1
ATOM 674 O O . GLY A 1 89 ? 5.257 -5.983 -47.000 1.00 82.50 89 GLY A O 1
ATOM 675 N N . THR A 1 90 ? 4.528 -4.041 -47.819 1.00 87.69 90 THR A N 1
ATOM 676 C CA . THR A 1 90 ? 5.831 -3.373 -47.853 1.00 87.69 90 THR A CA 1
ATOM 677 C C . THR A 1 90 ? 5.657 -1.892 -47.567 1.00 87.69 90 THR A C 1
ATOM 679 O O . THR A 1 90 ? 4.618 -1.327 -47.901 1.00 87.69 90 THR A O 1
ATOM 682 N N . HIS A 1 91 ? 6.665 -1.237 -46.992 1.00 90.81 91 HIS A N 1
ATOM 683 C CA . HIS A 1 91 ? 6.641 0.221 -46.884 1.00 90.81 91 HIS A CA 1
ATOM 684 C C . HIS A 1 91 ? 6.482 0.881 -48.270 1.00 90.81 91 HIS A C 1
ATOM 686 O O . HIS A 1 91 ? 7.111 0.422 -49.229 1.00 90.81 91 HIS A O 1
ATOM 692 N N . PRO A 1 92 ? 5.659 1.945 -48.385 1.00 90.25 92 PRO A N 1
ATOM 693 C CA . PRO A 1 92 ? 5.462 2.665 -49.635 1.00 90.25 92 PRO A CA 1
ATOM 694 C C . PRO A 1 92 ? 6.762 3.251 -50.186 1.00 90.25 92 PRO A C 1
ATOM 696 O O . PRO A 1 92 ? 7.496 3.933 -49.471 1.00 90.25 92 PRO A O 1
ATOM 699 N N . VAL A 1 93 ? 6.991 3.063 -51.481 1.00 92.31 93 VAL A N 1
ATOM 700 C CA . VAL A 1 93 ? 8.088 3.666 -52.248 1.00 92.31 93 VAL A CA 1
ATOM 701 C C . VAL A 1 93 ? 7.526 4.442 -53.434 1.00 92.31 93 VAL A C 1
ATOM 703 O O . VAL A 1 93 ? 6.342 4.345 -53.748 1.00 92.31 93 VAL A O 1
ATOM 706 N N . THR A 1 94 ? 8.365 5.234 -54.103 1.00 90.50 94 THR A N 1
ATOM 707 C CA . THR A 1 94 ? 7.999 6.123 -55.226 1.00 90.50 94 THR A CA 1
ATOM 708 C C . THR A 1 94 ? 7.024 7.247 -54.843 1.00 90.50 94 THR A C 1
ATOM 710 O O . THR A 1 94 ? 6.390 7.860 -55.695 1.00 90.50 94 THR A O 1
ATOM 713 N N . MET A 1 95 ? 6.944 7.563 -53.545 1.00 90.94 95 MET A N 1
ATOM 714 C CA . MET A 1 95 ? 6.055 8.579 -52.971 1.00 90.94 95 MET A CA 1
ATOM 715 C C . MET A 1 95 ? 6.845 9.782 -52.468 1.00 90.94 95 MET A C 1
ATOM 717 O O . MET A 1 95 ? 7.860 9.599 -51.802 1.00 90.94 95 MET A O 1
ATOM 721 N N . ASN A 1 96 ? 6.361 11.003 -52.706 1.00 93.69 96 ASN A N 1
ATOM 722 C CA . ASN A 1 96 ? 6.976 12.212 -52.149 1.00 93.69 96 ASN A CA 1
ATOM 723 C C . ASN A 1 96 ? 6.830 12.243 -50.614 1.00 93.69 96 ASN A C 1
ATOM 725 O O . ASN A 1 96 ? 5.710 12.275 -50.098 1.00 93.69 96 ASN A O 1
ATOM 729 N N . TYR A 1 97 ? 7.956 12.230 -49.892 1.00 94.38 97 TYR A N 1
ATOM 730 C CA . TYR A 1 97 ? 7.955 12.168 -48.426 1.00 94.38 97 TYR A CA 1
ATOM 731 C C . TYR A 1 97 ? 7.375 13.437 -47.798 1.00 94.38 97 TYR A C 1
ATOM 733 O O . TYR A 1 97 ? 6.511 13.352 -46.928 1.00 94.38 97 TYR A O 1
ATOM 741 N N . ALA A 1 98 ? 7.813 14.609 -48.266 1.00 94.94 98 ALA A N 1
ATOM 742 C CA . ALA A 1 98 ? 7.411 15.895 -47.702 1.00 94.94 98 ALA A CA 1
ATOM 743 C C . ALA A 1 98 ? 5.887 16.082 -47.760 1.00 94.94 98 ALA A C 1
ATOM 745 O O . ALA A 1 98 ? 5.270 16.420 -46.756 1.00 94.94 98 ALA A O 1
ATOM 746 N N . ALA A 1 99 ? 5.262 15.742 -48.891 1.00 94.31 99 ALA A N 1
ATOM 747 C CA . ALA A 1 99 ? 3.810 15.788 -49.040 1.00 94.31 99 ALA A CA 1
ATOM 748 C C . ALA A 1 99 ? 3.082 14.887 -48.024 1.00 94.31 99 ALA A C 1
ATOM 750 O O . ALA A 1 99 ? 2.038 15.264 -47.490 1.00 94.31 99 ALA A O 1
ATOM 751 N N . LYS A 1 100 ? 3.628 13.699 -47.728 1.00 91.06 100 LYS A N 1
ATOM 752 C CA . LYS A 1 100 ? 3.056 12.787 -46.725 1.00 91.06 100 LYS A CA 1
ATOM 753 C C . LYS A 1 100 ? 3.260 13.291 -45.299 1.00 91.06 100 LYS A C 1
ATOM 755 O O . LYS A 1 100 ? 2.314 13.235 -44.517 1.00 91.06 100 LYS A O 1
ATOM 760 N N . ALA A 1 101 ? 4.439 13.823 -44.986 1.00 94.00 101 ALA A N 1
ATOM 761 C CA . ALA A 1 101 ? 4.736 14.375 -43.671 1.00 94.00 101 ALA A CA 1
ATOM 762 C C . ALA A 1 101 ? 3.865 15.603 -43.355 1.00 94.00 101 ALA A C 1
ATOM 764 O O . ALA A 1 101 ? 3.295 15.687 -42.270 1.00 94.00 101 ALA A O 1
ATOM 765 N N . THR A 1 102 ? 3.671 16.507 -44.321 1.00 95.62 102 THR A N 1
ATOM 766 C CA . THR A 1 102 ? 2.798 17.683 -44.166 1.00 95.62 102 THR A CA 1
ATOM 767 C C . THR A 1 102 ? 1.333 17.305 -43.955 1.00 95.62 102 THR A C 1
ATOM 769 O O . THR A 1 102 ? 0.639 17.971 -43.195 1.00 95.62 102 THR A O 1
ATOM 772 N N . ALA A 1 103 ? 0.850 16.226 -44.577 1.00 94.88 103 ALA A N 1
ATOM 773 C CA . ALA A 1 103 ? -0.526 15.764 -44.388 1.00 94.88 103 ALA A CA 1
ATOM 774 C C . ALA A 1 103 ? -0.781 15.143 -42.999 1.00 94.88 103 ALA A C 1
ATOM 776 O O . ALA A 1 103 ? -1.935 14.987 -42.599 1.00 94.88 103 ALA A O 1
ATOM 777 N N . ARG A 1 104 ? 0.277 14.735 -42.286 1.00 92.81 104 ARG A N 1
ATOM 778 C CA . ARG A 1 104 ? 0.212 14.032 -40.994 1.00 92.81 104 ARG A CA 1
ATOM 779 C C . ARG A 1 104 ? 1.346 14.494 -40.057 1.00 92.81 104 ARG A C 1
ATOM 781 O O . ARG A 1 104 ? 2.186 13.681 -39.661 1.00 92.81 104 ARG A O 1
ATOM 788 N N . PRO A 1 105 ? 1.382 15.781 -39.669 1.00 92.06 105 PRO A N 1
ATOM 789 C CA . PRO A 1 105 ? 2.507 16.359 -38.930 1.00 92.06 105 PRO A CA 1
ATOM 790 C C . PRO A 1 105 ? 2.665 15.792 -37.512 1.00 92.06 105 PRO A C 1
ATOM 792 O O . PRO A 1 105 ? 3.763 15.836 -36.962 1.00 92.06 105 PRO A O 1
ATOM 795 N N . ASP A 1 106 ? 1.608 15.227 -36.924 1.00 89.06 106 ASP A N 1
ATOM 796 C CA . ASP A 1 106 ? 1.663 14.573 -35.607 1.00 89.06 106 ASP A CA 1
ATOM 797 C C . ASP A 1 106 ? 2.294 13.172 -35.661 1.00 89.06 106 ASP A C 1
ATOM 799 O O . ASP A 1 106 ? 2.758 12.654 -34.647 1.00 89.06 106 ASP A O 1
ATOM 803 N N . GLU A 1 107 ? 2.335 12.555 -36.845 1.00 91.06 107 GLU A N 1
ATOM 804 C CA . GLU A 1 107 ? 2.802 11.177 -37.042 1.00 91.06 107 GLU A CA 1
ATOM 805 C C . GLU A 1 107 ? 4.198 11.113 -37.672 1.00 91.06 107 GLU A C 1
ATOM 807 O O . GLU A 1 107 ? 4.925 10.146 -37.445 1.00 91.06 107 GLU A O 1
ATOM 812 N N . PHE A 1 108 ? 4.598 12.133 -38.435 1.00 94.44 108 PHE A N 1
ATOM 813 C CA . PHE A 1 108 ? 5.853 12.145 -39.186 1.00 94.44 108 PHE A CA 1
ATOM 814 C C . PHE A 1 108 ? 6.699 13.382 -38.891 1.00 94.44 108 PHE A C 1
ATOM 816 O O . PHE A 1 108 ? 6.189 14.472 -38.626 1.00 94.44 108 PHE A O 1
ATOM 823 N N . TYR A 1 109 ? 8.018 13.234 -38.991 1.00 94.69 109 TYR A N 1
ATOM 824 C CA . TYR A 1 109 ? 8.919 14.385 -39.031 1.00 94.69 109 TYR A CA 1
ATOM 825 C C . TYR A 1 109 ? 8.846 15.077 -40.391 1.00 94.69 109 TYR A C 1
ATOM 827 O O . TYR A 1 109 ? 8.802 14.409 -41.423 1.00 94.69 109 TYR A O 1
ATOM 835 N N . ALA A 1 110 ? 8.904 16.413 -40.401 1.00 93.94 110 ALA A N 1
ATOM 836 C CA . ALA A 1 110 ? 8.926 17.204 -41.636 1.00 93.94 110 ALA A CA 1
ATOM 837 C C . ALA A 1 110 ? 10.084 16.794 -42.564 1.00 93.94 110 ALA A C 1
ATOM 839 O O . ALA A 1 110 ? 9.926 16.726 -43.782 1.00 93.94 110 ALA A O 1
ATOM 840 N N . THR A 1 111 ? 11.229 16.449 -41.974 1.00 93.12 111 THR A N 1
ATOM 841 C CA . THR A 1 111 ? 12.367 15.823 -42.647 1.00 93.12 111 THR A CA 1
ATOM 842 C C . THR A 1 111 ? 12.798 14.572 -41.883 1.00 93.12 111 THR A C 1
ATOM 844 O O . THR A 1 111 ? 12.718 14.559 -40.649 1.00 93.12 111 THR A O 1
ATOM 847 N N . PRO A 1 112 ? 13.264 13.515 -42.573 1.00 94.81 112 PRO A N 1
ATOM 848 C CA . PRO A 1 112 ? 13.804 12.346 -41.896 1.00 94.81 112 PRO A CA 1
ATOM 849 C C . PRO A 1 112 ? 14.965 12.736 -40.982 1.00 94.81 112 PRO A C 1
ATOM 851 O O . PRO A 1 112 ? 15.891 13.438 -41.390 1.00 94.81 112 PRO A O 1
ATOM 854 N N . GLN A 1 113 ? 14.916 12.265 -39.746 1.00 94.12 113 GLN A N 1
ATOM 855 C CA . GLN A 1 113 ? 15.973 12.449 -38.763 1.00 94.12 113 GLN A CA 1
ATOM 856 C C . GLN A 1 113 ? 17.093 11.438 -39.026 1.00 94.12 113 GLN A C 1
ATOM 858 O O . GLN A 1 113 ? 16.829 10.349 -39.530 1.00 94.12 113 GLN A O 1
ATOM 863 N N . ASN A 1 114 ? 18.342 11.760 -38.686 1.00 94.31 114 ASN A N 1
ATOM 864 C CA . ASN A 1 114 ? 19.459 10.811 -38.760 1.00 94.31 114 ASN A CA 1
ATOM 865 C C . ASN A 1 114 ? 19.671 10.162 -37.385 1.00 94.31 114 ASN A C 1
ATOM 867 O O . ASN A 1 114 ? 19.705 10.873 -36.383 1.00 94.31 114 ASN A O 1
ATOM 871 N N . SER A 1 115 ? 19.835 8.836 -37.334 1.00 93.00 115 SER A N 1
ATOM 872 C CA . SER A 1 115 ? 20.112 8.133 -36.074 1.00 93.00 115 SER A CA 1
ATOM 873 C C . SER A 1 115 ? 21.471 8.484 -35.485 1.00 93.00 115 SER A C 1
ATOM 875 O O . SER A 1 115 ? 21.639 8.454 -34.271 1.00 93.00 115 SER A O 1
ATOM 877 N N . ASN A 1 116 ? 22.420 8.869 -36.337 1.00 94.69 116 ASN A N 1
ATOM 878 C CA . ASN A 1 116 ? 23.711 9.381 -35.916 1.00 94.69 116 ASN A CA 1
ATOM 879 C C . ASN A 1 116 ? 24.120 10.551 -36.824 1.00 94.69 116 ASN A C 1
ATOM 881 O O . ASN A 1 116 ? 24.687 10.323 -37.894 1.00 94.69 116 ASN A O 1
ATOM 885 N N . PRO A 1 117 ? 23.861 11.809 -36.426 1.00 92.81 117 PRO A N 1
ATOM 886 C CA . PRO A 1 117 ? 24.214 12.985 -37.223 1.00 92.81 117 PRO A CA 1
ATOM 887 C C . PRO A 1 117 ? 25.703 13.085 -37.584 1.00 92.81 117 PRO A C 1
ATOM 889 O O . PRO A 1 117 ? 26.029 13.626 -38.639 1.00 92.81 117 PRO A O 1
ATOM 892 N N . ALA A 1 118 ? 26.599 12.522 -36.763 1.00 95.00 118 ALA A N 1
ATOM 893 C CA . ALA A 1 118 ? 28.032 12.468 -37.055 1.00 95.00 118 ALA A CA 1
ATOM 894 C C . ALA A 1 118 ? 28.382 11.463 -38.168 1.00 95.00 118 ALA A C 1
ATOM 896 O O . ALA A 1 118 ? 29.476 11.523 -38.724 1.00 95.00 118 ALA A O 1
ATOM 897 N N . ASN A 1 119 ? 27.456 10.565 -38.520 1.00 94.69 119 ASN A N 1
ATOM 898 C CA . ASN A 1 119 ? 27.592 9.597 -39.597 1.00 94.69 119 ASN A CA 1
ATOM 899 C C . ASN A 1 119 ? 26.593 9.878 -40.744 1.00 94.69 119 ASN A C 1
ATOM 901 O O . ASN A 1 119 ? 25.444 9.420 -40.720 1.00 94.69 119 ASN A O 1
ATOM 905 N N . PRO A 1 120 ? 27.012 10.576 -41.815 1.00 92.88 120 PRO A N 1
ATOM 906 C CA . PRO A 1 120 ? 26.157 10.860 -42.967 1.00 92.88 120 PRO A CA 1
ATOM 907 C C . PRO A 1 120 ? 25.768 9.629 -43.795 1.00 92.88 120 PRO A C 1
ATOM 909 O O . PRO A 1 120 ? 24.910 9.741 -44.679 1.00 92.88 120 PRO A O 1
ATOM 912 N N . THR A 1 121 ? 26.403 8.469 -43.586 1.00 92.56 121 THR A N 1
ATOM 913 C CA . THR A 1 121 ? 26.015 7.244 -44.298 1.00 92.56 121 THR A CA 1
ATOM 914 C C . THR A 1 121 ? 24.739 6.630 -43.730 1.00 92.56 121 THR A C 1
ATOM 916 O O . THR A 1 121 ? 24.019 5.980 -44.486 1.00 92.56 121 THR A O 1
ATOM 919 N N . ALA A 1 122 ? 24.415 6.931 -42.466 1.00 94.38 122 ALA A N 1
ATOM 920 C CA . ALA A 1 122 ? 23.207 6.476 -41.778 1.00 94.38 122 ALA A CA 1
ATOM 921 C C . ALA A 1 122 ? 21.950 7.314 -42.063 1.00 94.38 122 ALA A C 1
ATOM 923 O O . ALA A 1 122 ? 20.842 6.948 -41.670 1.00 94.38 122 ALA A O 1
AT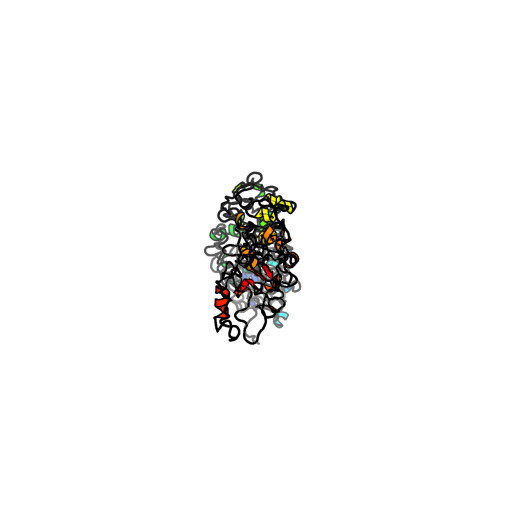OM 924 N N . ALA A 1 123 ? 22.094 8.432 -42.778 1.00 94.12 123 ALA A N 1
ATOM 925 C CA . ALA A 1 123 ? 20.975 9.303 -43.110 1.00 94.12 123 ALA A CA 1
ATOM 926 C C . ALA A 1 123 ? 19.985 8.636 -44.084 1.00 94.12 123 ALA A C 1
ATOM 928 O O . ALA A 1 123 ? 20.384 8.036 -45.086 1.00 94.12 123 ALA A O 1
ATOM 929 N N . MET A 1 124 ? 18.686 8.830 -43.835 1.00 93.00 124 MET A N 1
ATOM 930 C CA . MET A 1 124 ? 17.610 8.444 -44.752 1.00 93.00 124 MET A CA 1
ATOM 931 C C . MET A 1 124 ? 17.585 9.391 -45.956 1.00 93.00 124 MET A C 1
ATOM 933 O O . MET A 1 124 ? 17.102 10.521 -45.870 1.00 93.00 124 MET A O 1
ATOM 937 N N . LYS A 1 125 ? 18.139 8.949 -47.088 1.00 88.31 125 LYS A N 1
ATOM 938 C CA . LYS A 1 125 ? 18.287 9.791 -48.285 1.00 88.31 125 LYS A CA 1
ATOM 939 C C . LYS A 1 125 ? 17.093 9.636 -49.215 1.00 88.31 125 LYS A C 1
ATOM 941 O O . LYS A 1 125 ? 16.860 8.562 -49.764 1.00 88.31 125 LYS A O 1
ATOM 946 N N . MET A 1 126 ? 16.355 10.720 -49.415 1.00 91.81 126 MET A N 1
ATOM 947 C CA . MET A 1 126 ? 15.319 10.765 -50.445 1.00 91.81 126 MET A CA 1
ATOM 948 C C . MET A 1 126 ? 15.950 10.780 -51.835 1.00 91.81 126 MET A C 1
ATOM 950 O O . MET A 1 126 ? 17.099 11.199 -52.009 1.00 91.81 126 MET A O 1
ATOM 954 N N . SER A 1 127 ? 15.191 10.334 -52.831 1.00 91.19 127 SER A N 1
ATOM 955 C CA . SER A 1 127 ? 15.598 10.469 -54.224 1.00 91.19 127 SER A CA 1
ATOM 956 C C . SER A 1 127 ? 15.732 11.944 -54.621 1.00 91.19 127 SER A C 1
ATOM 958 O O . SER A 1 127 ? 15.293 12.851 -53.907 1.00 91.19 127 SER A O 1
ATOM 960 N N . ARG A 1 128 ? 16.289 12.212 -55.807 1.00 84.88 128 ARG A N 1
ATOM 961 C CA . ARG A 1 128 ? 16.436 13.592 -56.304 1.00 84.88 128 ARG A CA 1
ATOM 962 C C . ARG A 1 128 ? 15.093 14.321 -56.462 1.00 84.88 128 ARG A C 1
ATOM 964 O O . ARG A 1 128 ? 15.066 15.543 -56.381 1.00 84.88 128 ARG A O 1
ATOM 971 N N . SER A 1 129 ? 13.997 13.590 -56.670 1.00 86.62 129 SER A N 1
ATOM 972 C CA . SER A 1 129 ? 12.633 14.136 -56.730 1.00 86.62 129 SER A CA 1
ATOM 973 C C . SER A 1 129 ? 11.954 14.261 -55.356 1.00 86.62 129 SER A C 1
ATOM 975 O O . SER A 1 129 ? 10.779 14.620 -55.283 1.00 86.62 129 SER A O 1
ATOM 977 N N . GLY A 1 130 ? 12.664 13.960 -54.263 1.00 91.38 130 GLY A N 1
ATOM 978 C CA . GLY A 1 130 ? 12.122 13.974 -52.902 1.00 91.38 130 GLY A CA 1
ATOM 979 C C . GLY A 1 130 ? 11.268 12.750 -52.561 1.00 91.38 130 GLY A C 1
ATOM 980 O O . GLY A 1 130 ? 10.497 12.792 -51.598 1.00 91.38 130 GLY A O 1
ATOM 981 N N . ALA A 1 131 ? 11.364 11.673 -53.347 1.00 93.25 131 ALA A N 1
ATOM 982 C CA . ALA A 1 131 ? 10.602 10.456 -53.110 1.00 93.25 131 ALA A CA 1
ATOM 983 C C . ALA A 1 131 ? 11.316 9.498 -52.145 1.00 93.25 131 ALA A C 1
ATOM 985 O O . ALA A 1 131 ? 12.543 9.377 -52.169 1.00 93.25 131 ALA A O 1
ATOM 986 N N . VAL A 1 132 ? 10.531 8.773 -51.344 1.00 94.69 132 VAL A N 1
ATOM 987 C CA . VAL A 1 132 ? 10.994 7.581 -50.622 1.00 94.69 132 VAL A CA 1
ATOM 988 C C . VAL A 1 132 ? 11.266 6.489 -51.650 1.00 94.69 132 VAL A C 1
ATOM 990 O O . VAL A 1 132 ? 10.380 6.132 -52.428 1.00 94.69 132 VAL A O 1
ATOM 993 N N . VAL A 1 133 ? 12.484 5.960 -51.664 1.00 93.56 133 VAL A N 1
ATOM 994 C CA . VAL A 1 133 ? 12.921 4.891 -52.573 1.00 93.56 133 VAL A CA 1
ATOM 995 C C . VAL A 1 133 ? 13.640 3.792 -51.786 1.00 93.56 133 VAL A C 1
ATOM 997 O O . VAL A 1 133 ? 13.877 3.928 -50.587 1.00 93.56 133 VAL A O 1
ATOM 1000 N N . CYS A 1 134 ? 13.976 2.673 -52.422 1.00 92.81 134 CYS A N 1
ATOM 1001 C CA . CYS A 1 134 ? 14.606 1.526 -51.760 1.00 92.81 134 CYS A CA 1
ATOM 1002 C C . CYS A 1 134 ? 15.899 1.934 -51.030 1.00 92.81 134 CYS A C 1
ATOM 1004 O O . CYS A 1 134 ? 16.117 1.589 -49.869 1.00 92.81 134 CYS A O 1
ATOM 1006 N N . THR A 1 135 ? 16.726 2.737 -51.694 1.00 92.31 135 THR A N 1
ATOM 1007 C CA . THR A 1 135 ? 17.996 3.268 -51.216 1.00 92.31 135 THR A CA 1
ATOM 1008 C C . THR A 1 135 ? 17.834 4.406 -50.218 1.00 92.31 135 THR A C 1
ATOM 1010 O O . THR A 1 135 ? 18.840 4.901 -49.715 1.00 92.31 135 THR A O 1
ATOM 1013 N N . THR A 1 136 ? 16.609 4.804 -49.867 1.00 94.44 136 THR A N 1
ATOM 1014 C CA . THR A 1 136 ? 16.362 5.629 -48.682 1.00 94.44 136 THR A CA 1
ATOM 1015 C C . THR A 1 136 ? 16.672 4.844 -47.416 1.00 94.44 136 THR A C 1
ATOM 1017 O O . THR A 1 136 ? 17.381 5.357 -46.554 1.00 94.44 136 THR A O 1
ATOM 1020 N N . CYS A 1 137 ? 16.215 3.593 -47.346 1.00 93.88 137 CYS A N 1
ATOM 1021 C CA . CYS A 1 137 ? 16.391 2.723 -46.184 1.00 93.88 137 CYS A CA 1
ATOM 1022 C C . CYS A 1 137 ? 17.582 1.777 -46.345 1.00 93.88 137 CYS A C 1
ATOM 1024 O O . CYS A 1 137 ? 18.278 1.493 -45.371 1.00 93.88 137 CYS A O 1
ATOM 1026 N N . HIS A 1 138 ? 17.828 1.303 -47.569 1.00 93.44 138 HIS A N 1
ATOM 1027 C CA . HIS A 1 138 ? 18.853 0.309 -47.858 1.00 93.44 138 HIS A CA 1
ATOM 1028 C C . HIS A 1 138 ? 20.142 0.915 -48.417 1.00 93.44 138 HIS A C 1
ATOM 1030 O O . HIS A 1 138 ? 20.148 1.936 -49.110 1.00 93.44 138 HIS A O 1
ATOM 1036 N N . GLY A 1 139 ? 21.249 0.230 -48.161 1.00 90.06 139 GLY A N 1
ATOM 1037 C CA . GLY A 1 139 ? 22.503 0.398 -48.882 1.00 90.06 139 GLY A CA 1
ATOM 1038 C C . GLY A 1 139 ? 22.886 -0.889 -49.610 1.00 90.06 139 GLY A C 1
ATOM 1039 O O . GLY A 1 139 ? 22.410 -1.970 -49.288 1.00 90.06 139 GLY A O 1
ATOM 1040 N N . VAL A 1 140 ? 23.710 -0.778 -50.651 1.00 84.12 140 VAL A N 1
ATOM 1041 C CA . VAL A 1 140 ? 24.069 -1.928 -51.511 1.00 84.12 140 VAL A CA 1
ATOM 1042 C C . VAL A 1 140 ? 25.491 -2.421 -51.232 1.00 84.12 140 VAL A C 1
ATOM 1044 O O . VAL A 1 140 ? 25.792 -3.602 -51.412 1.00 84.12 140 VAL A O 1
ATOM 1047 N N . HIS A 1 141 ? 26.364 -1.524 -50.769 1.00 87.69 141 HIS A N 1
ATOM 1048 C CA . HIS A 1 141 ? 27.777 -1.783 -50.516 1.00 87.69 141 HIS A CA 1
ATOM 1049 C C . HIS A 1 141 ? 28.166 -1.277 -49.134 1.00 87.69 141 HIS A C 1
ATOM 1051 O O . HIS A 1 141 ? 27.857 -0.136 -48.802 1.00 87.69 141 HIS A O 1
ATOM 1057 N N . TYR A 1 142 ? 28.928 -2.089 -48.401 1.00 90.94 142 TYR A N 1
ATOM 1058 C CA . TYR A 1 142 ? 29.510 -1.736 -47.103 1.00 90.94 142 TYR A CA 1
ATOM 1059 C C . TYR A 1 142 ? 28.480 -1.321 -46.047 1.00 90.94 142 TYR A C 1
ATOM 1061 O O . TYR A 1 142 ? 28.823 -0.569 -45.149 1.00 90.94 142 TYR A O 1
ATOM 1069 N N . THR A 1 143 ? 27.247 -1.810 -46.162 1.00 91.81 143 THR A N 1
ATOM 1070 C CA . THR A 1 143 ? 26.114 -1.406 -45.333 1.00 91.81 143 THR A CA 1
ATOM 1071 C C . THR A 1 143 ? 25.780 -2.475 -44.317 1.00 91.81 143 THR A C 1
ATOM 1073 O O . THR A 1 143 ? 25.365 -3.578 -44.677 1.00 91.81 143 THR A O 1
ATOM 1076 N N . ASP A 1 144 ? 25.961 -2.157 -43.043 1.00 91.56 144 ASP A N 1
ATOM 1077 C CA . ASP A 1 144 ? 25.918 -3.127 -41.955 1.00 91.56 144 ASP A CA 1
ATOM 1078 C C . ASP A 1 144 ? 24.734 -2.974 -40.997 1.00 91.56 144 ASP A C 1
ATOM 1080 O O . ASP A 1 144 ? 24.687 -3.675 -39.987 1.00 91.56 144 ASP A O 1
ATOM 1084 N N . SER A 1 145 ? 23.739 -2.149 -41.335 1.00 93.31 145 SER A N 1
ATOM 1085 C CA . SER A 1 145 ? 22.554 -1.934 -40.493 1.00 93.31 145 SER A CA 1
ATOM 1086 C C . SER A 1 145 ? 22.890 -1.358 -39.114 1.00 93.31 145 SER A C 1
ATOM 1088 O O . SER A 1 145 ? 22.208 -1.687 -38.140 1.00 93.31 145 SER A O 1
ATOM 1090 N N . ASN A 1 146 ? 23.934 -0.526 -39.023 1.00 93.19 146 ASN A N 1
ATOM 1091 C CA . ASN A 1 146 ? 24.414 0.059 -37.776 1.00 93.19 146 ASN A CA 1
ATOM 1092 C C . ASN A 1 146 ? 24.844 1.518 -37.982 1.00 93.19 146 ASN A C 1
ATOM 1094 O O . ASN A 1 146 ? 25.762 1.819 -38.737 1.00 93.19 146 ASN A O 1
ATOM 1098 N N . SER A 1 147 ? 24.205 2.459 -37.284 1.00 94.25 147 SER A N 1
ATOM 1099 C CA . SER A 1 147 ? 24.491 3.888 -37.490 1.00 94.25 147 SER A CA 1
ATOM 1100 C C . SER A 1 147 ? 25.815 4.355 -36.874 1.00 94.25 147 SER A C 1
ATOM 1102 O O . SER A 1 147 ? 26.274 5.470 -37.150 1.00 94.25 147 SER A O 1
ATOM 1104 N N . ARG A 1 148 ? 26.462 3.533 -36.041 1.00 93.12 148 ARG A N 1
ATOM 1105 C CA . ARG A 1 148 ? 27.735 3.867 -35.372 1.00 93.12 148 ARG A CA 1
ATOM 1106 C C . ARG A 1 148 ? 28.945 3.700 -36.285 1.00 93.12 148 ARG A C 1
ATOM 1108 O O . ARG A 1 148 ? 30.012 4.235 -35.992 1.00 93.12 148 ARG A O 1
ATOM 1115 N N . THR A 1 149 ? 28.782 2.972 -37.377 1.00 92.00 149 THR A N 1
ATOM 1116 C CA . THR A 1 149 ? 29.831 2.593 -38.316 1.00 92.00 149 THR A CA 1
ATOM 1117 C C . THR A 1 149 ? 29.599 3.299 -39.644 1.00 92.00 149 THR A C 1
ATOM 1119 O O . THR A 1 149 ? 28.491 3.337 -40.168 1.00 92.00 149 THR A O 1
ATOM 1122 N N . PHE A 1 150 ? 30.638 3.927 -40.196 1.00 93.44 150 PHE A N 1
ATOM 1123 C CA . PHE A 1 150 ? 30.507 4.571 -41.502 1.00 93.44 150 PHE A CA 1
ATOM 1124 C C . PHE A 1 150 ? 30.462 3.507 -42.601 1.00 93.44 150 PHE A C 1
ATOM 1126 O O . PHE A 1 150 ? 31.445 2.785 -42.786 1.00 93.44 150 PHE A O 1
ATOM 1133 N N . ASP A 1 151 ? 29.389 3.486 -43.387 1.00 92.06 151 ASP A N 1
ATOM 1134 C CA . ASP A 1 151 ? 29.222 2.584 -44.530 1.00 92.06 151 ASP A CA 1
ATOM 1135 C C . ASP A 1 151 ? 30.119 3.024 -45.692 1.00 92.06 151 ASP A C 1
ATOM 1137 O O . ASP A 1 151 ? 29.709 3.745 -46.610 1.00 92.06 151 ASP A O 1
ATOM 1141 N N . ASN A 1 152 ? 31.392 2.638 -45.647 1.00 91.12 152 ASN A N 1
ATOM 1142 C CA . ASN A 1 152 ? 32.347 2.937 -46.704 1.00 91.12 152 ASN A CA 1
ATOM 1143 C C . ASN A 1 152 ? 33.437 1.862 -46.830 1.00 91.12 152 ASN A C 1
ATOM 1145 O O . ASN A 1 152 ? 33.637 1.009 -45.961 1.00 91.12 152 ASN A O 1
ATOM 1149 N N . ALA A 1 153 ? 34.170 1.923 -47.944 1.00 89.44 153 ALA A N 1
ATOM 1150 C CA . ALA A 1 153 ? 35.221 0.962 -48.258 1.00 89.44 153 ALA A CA 1
ATOM 1151 C C . ALA A 1 153 ? 36.364 0.964 -47.229 1.00 89.44 153 ALA A C 1
ATOM 1153 O O . ALA A 1 153 ? 36.957 -0.087 -46.988 1.00 89.44 153 ALA A O 1
ATOM 1154 N N . SER A 1 154 ? 36.678 2.110 -46.619 1.00 90.88 154 SER A N 1
ATOM 1155 C CA . SER A 1 154 ? 37.729 2.217 -45.604 1.00 90.88 154 SER A CA 1
ATOM 1156 C C . SER A 1 154 ? 37.331 1.474 -44.330 1.00 90.88 154 SER A C 1
ATOM 1158 O O . SER A 1 154 ? 38.085 0.614 -43.882 1.00 90.88 154 SER A O 1
ATOM 1160 N N . SER A 1 155 ? 36.123 1.705 -43.805 1.00 90.62 155 SER A N 1
ATOM 1161 C CA . SER A 1 155 ? 35.572 0.974 -42.655 1.00 90.62 155 SER A CA 1
ATOM 1162 C C . SER A 1 155 ? 35.529 -0.530 -42.912 1.00 90.62 155 SER A C 1
ATOM 1164 O O . SER A 1 155 ? 35.931 -1.319 -42.059 1.00 90.62 155 SER A O 1
ATOM 1166 N N . ALA A 1 156 ? 35.117 -0.940 -44.116 1.00 88.00 156 ALA A N 1
ATOM 1167 C CA . ALA A 1 156 ? 35.098 -2.346 -44.511 1.00 88.00 156 ALA A CA 1
ATOM 1168 C C . ALA A 1 156 ? 36.503 -2.975 -44.534 1.00 88.00 156 ALA A C 1
ATOM 1170 O O . ALA A 1 156 ? 36.694 -4.102 -44.075 1.00 88.00 156 ALA A O 1
ATOM 1171 N N . ARG A 1 157 ? 37.503 -2.256 -45.063 1.00 88.00 157 ARG A N 1
ATOM 1172 C CA . ARG A 1 157 ? 38.901 -2.720 -45.127 1.00 88.00 157 ARG A CA 1
ATOM 1173 C C . ARG A 1 157 ? 39.544 -2.806 -43.747 1.00 88.00 157 ARG A C 1
ATOM 1175 O O . ARG A 1 157 ? 40.301 -3.741 -43.510 1.00 88.00 157 ARG A O 1
ATOM 1182 N N . MET A 1 158 ? 39.205 -1.872 -42.862 1.00 88.06 158 MET A N 1
ATOM 1183 C CA . MET A 1 158 ? 39.665 -1.830 -41.473 1.00 88.06 158 MET A CA 1
ATOM 1184 C C . MET A 1 158 ? 38.915 -2.807 -40.553 1.00 88.06 158 MET A C 1
ATOM 1186 O O . MET A 1 158 ? 39.244 -2.896 -39.377 1.00 88.06 158 MET A O 1
ATOM 1190 N N . GLY A 1 159 ? 37.917 -3.542 -41.061 1.00 87.81 159 GLY A N 1
ATOM 1191 C CA . GLY A 1 159 ? 37.144 -4.494 -40.256 1.00 87.81 159 GLY A CA 1
ATOM 1192 C C . GLY A 1 159 ? 36.238 -3.830 -39.216 1.00 87.81 159 GLY A C 1
ATOM 1193 O O . GLY A 1 159 ? 35.909 -4.456 -38.217 1.00 87.81 159 GLY A O 1
ATOM 1194 N N . LEU A 1 160 ? 35.847 -2.572 -39.442 1.00 88.69 160 LEU A N 1
ATOM 1195 C CA . LEU A 1 160 ? 35.014 -1.797 -38.517 1.00 88.69 160 LEU A CA 1
ATOM 1196 C C . LEU A 1 160 ? 33.513 -2.020 -38.725 1.00 88.69 160 LEU A C 1
ATOM 1198 O O . LEU A 1 160 ? 32.726 -1.565 -37.906 1.00 88.69 160 LEU A O 1
ATOM 1202 N N . LEU A 1 161 ? 33.109 -2.681 -39.814 1.00 89.31 161 LEU A N 1
ATOM 1203 C CA . LEU A 1 161 ? 31.703 -2.984 -40.078 1.00 89.31 161 LEU A CA 1
ATOM 1204 C C . LEU A 1 161 ? 31.238 -4.201 -39.278 1.00 89.31 161 LEU A C 1
ATOM 1206 O O . LEU A 1 161 ? 31.931 -5.212 -39.180 1.00 89.31 161 LEU A O 1
ATOM 1210 N N . SER A 1 162 ? 30.018 -4.110 -38.774 1.00 88.25 162 SER A N 1
ATOM 1211 C CA . SER A 1 162 ? 29.277 -5.190 -38.139 1.00 88.25 162 SER A CA 1
ATOM 1212 C C . SER A 1 162 ? 28.558 -6.079 -39.169 1.00 88.25 162 SER A C 1
ATOM 1214 O O . SER A 1 162 ? 28.749 -5.972 -40.383 1.00 88.25 162 SER A O 1
ATOM 1216 N N . THR A 1 163 ? 27.765 -7.047 -38.703 1.00 85.69 163 THR A N 1
ATOM 1217 C CA . THR A 1 163 ? 26.935 -7.871 -39.592 1.00 85.69 163 THR A CA 1
ATOM 1218 C C . THR A 1 163 ? 25.595 -7.193 -39.862 1.00 85.69 163 THR A C 1
ATOM 1220 O O . THR A 1 163 ? 24.831 -6.942 -38.934 1.00 85.69 163 THR A O 1
ATOM 1223 N N . SER A 1 164 ? 25.247 -7.006 -41.140 1.00 83.94 164 SER A N 1
ATOM 1224 C CA . SER A 1 164 ? 23.930 -6.467 -41.525 1.00 83.94 164 SER A CA 1
ATOM 1225 C C . SER A 1 164 ? 22.762 -7.408 -41.215 1.00 83.94 164 SER A C 1
ATOM 1227 O O . SER A 1 164 ? 21.600 -7.010 -41.346 1.00 83.94 164 SER A O 1
ATOM 1229 N N . ARG A 1 165 ? 23.066 -8.674 -40.877 1.00 78.75 165 ARG A N 1
ATOM 1230 C CA . ARG A 1 165 ? 22.103 -9.776 -40.722 1.00 78.75 165 ARG A CA 1
ATOM 1231 C C . ARG A 1 165 ? 21.240 -10.003 -41.974 1.00 78.75 165 ARG A C 1
ATOM 1233 O O . ARG A 1 165 ? 20.142 -10.543 -41.875 1.00 78.75 165 ARG A O 1
ATOM 1240 N N . GLY A 1 166 ? 21.730 -9.560 -43.134 1.00 79.62 166 GLY A N 1
ATOM 1241 C CA . GLY A 1 166 ? 21.087 -9.698 -44.438 1.00 79.62 166 GLY A CA 1
ATOM 1242 C C . GLY A 1 166 ? 20.090 -8.587 -44.765 1.00 79.62 166 GLY A C 1
ATOM 1243 O O . GLY A 1 166 ? 19.451 -8.651 -45.809 1.00 79.62 166 GLY A O 1
ATOM 1244 N N . LEU A 1 167 ? 19.948 -7.580 -43.897 1.00 86.44 167 LEU A N 1
ATOM 1245 C CA . LEU A 1 167 ? 18.956 -6.511 -44.055 1.00 86.44 167 LEU A CA 1
ATOM 1246 C C . LEU A 1 167 ? 19.473 -5.338 -44.890 1.00 86.44 167 LEU A C 1
ATOM 1248 O O . LEU A 1 167 ? 18.680 -4.657 -45.537 1.00 86.44 167 LEU A O 1
ATOM 1252 N N . LEU A 1 168 ? 20.792 -5.110 -44.877 1.00 90.81 168 LEU A N 1
ATOM 1253 C CA . LEU A 1 168 ? 21.450 -4.032 -45.618 1.00 90.81 168 LEU A CA 1
ATOM 1254 C C . LEU A 1 168 ? 20.807 -2.654 -45.379 1.00 90.81 168 LEU A C 1
ATOM 1256 O O . LEU A 1 168 ? 20.554 -1.911 -46.327 1.00 90.81 168 LEU A O 1
ATOM 1260 N N . LEU A 1 169 ? 20.499 -2.320 -44.125 1.00 93.69 169 LEU A N 1
ATOM 1261 C CA . LEU A 1 169 ? 19.898 -1.035 -43.762 1.00 93.69 169 LEU A CA 1
ATOM 1262 C C . LEU A 1 169 ? 20.987 0.015 -43.564 1.00 93.69 169 LEU A C 1
ATOM 1264 O O . LEU A 1 169 ? 22.048 -0.289 -43.037 1.00 93.69 169 LEU A O 1
ATOM 1268 N N . ARG A 1 170 ? 20.723 1.268 -43.930 1.00 93.25 170 ARG A N 1
ATOM 1269 C CA . ARG A 1 170 ? 21.669 2.373 -43.687 1.00 93.25 170 ARG A CA 1
ATOM 1270 C C . ARG A 1 170 ? 21.893 2.661 -42.207 1.00 93.25 170 ARG A C 1
ATOM 1272 O O . ARG A 1 170 ? 22.894 3.251 -41.833 1.00 93.25 170 ARG A O 1
ATOM 1279 N N . THR A 1 171 ? 20.913 2.327 -41.383 1.00 94.75 171 THR A N 1
ATOM 1280 C CA . THR A 1 171 ? 20.869 2.673 -39.967 1.00 94.75 171 THR A CA 1
ATOM 1281 C C . THR A 1 171 ? 20.381 1.478 -39.160 1.00 94.75 171 THR A C 1
ATOM 1283 O O . THR A 1 171 ? 20.042 0.429 -39.716 1.00 94.75 171 THR A O 1
ATOM 1286 N N . ASP A 1 172 ? 20.334 1.643 -37.846 1.00 94.50 172 ASP A N 1
ATOM 1287 C CA . ASP A 1 172 ? 19.950 0.591 -36.926 1.00 94.50 172 ASP A CA 1
ATOM 1288 C C . ASP A 1 172 ? 18.503 0.146 -37.159 1.00 94.50 172 ASP A C 1
ATOM 1290 O O . ASP A 1 172 ? 17.569 0.953 -37.171 1.00 94.50 172 ASP A O 1
ATOM 1294 N N . LEU A 1 173 ? 18.292 -1.171 -37.256 1.00 92.50 173 LEU A N 1
ATOM 1295 C CA . LEU A 1 173 ? 16.942 -1.745 -37.196 1.00 92.50 173 LEU A CA 1
ATOM 1296 C C . LEU A 1 173 ? 16.258 -1.398 -35.860 1.00 92.50 173 LEU A C 1
ATOM 1298 O O . LEU A 1 173 ? 15.045 -1.211 -35.806 1.00 92.50 173 LEU A O 1
ATOM 1302 N N . LYS A 1 174 ? 17.043 -1.335 -34.778 1.00 92.38 174 LYS A N 1
ATOM 1303 C CA . LYS A 1 174 ? 16.618 -0.993 -33.416 1.00 92.38 174 LYS A CA 1
ATOM 1304 C C . LYS A 1 174 ? 17.686 -0.150 -32.741 1.00 92.38 174 LYS A C 1
ATOM 1306 O O . LYS A 1 174 ? 18.868 -0.439 -32.890 1.00 92.38 174 LYS A O 1
ATOM 1311 N N . GLY A 1 175 ? 17.263 0.821 -31.945 1.00 91.44 175 GLY A N 1
ATOM 1312 C CA . GLY A 1 175 ? 18.156 1.629 -31.128 1.00 91.44 175 GLY A CA 1
ATOM 1313 C C . GLY A 1 175 ? 18.760 0.820 -29.975 1.00 91.44 175 GLY A C 1
ATOM 1314 O O . GLY A 1 175 ? 18.248 -0.244 -29.611 1.00 91.44 175 GLY A O 1
ATOM 1315 N N . ALA A 1 176 ? 19.837 1.318 -29.361 1.00 89.56 176 ALA A N 1
ATOM 1316 C CA . ALA A 1 176 ? 20.429 0.676 -28.178 1.00 89.56 176 ALA A CA 1
ATOM 1317 C C . ALA A 1 176 ? 19.488 0.738 -26.952 1.00 89.56 176 ALA A C 1
ATOM 1319 O O . ALA A 1 176 ? 19.492 -0.144 -26.079 1.00 89.56 176 ALA A O 1
ATOM 1320 N N . THR A 1 177 ? 18.651 1.767 -26.918 1.00 90.38 177 THR A N 1
ATOM 1321 C CA . THR A 1 177 ? 17.519 1.997 -26.025 1.00 90.38 177 THR A CA 1
ATOM 1322 C C . THR A 1 177 ? 16.272 2.314 -26.857 1.00 90.38 177 THR A C 1
ATOM 1324 O O . THR A 1 177 ? 16.354 2.497 -28.069 1.00 90.38 177 THR A O 1
ATOM 1327 N N . VAL A 1 178 ? 15.099 2.361 -26.222 1.00 89.62 178 VAL A N 1
ATOM 1328 C CA . VAL A 1 178 ? 13.834 2.650 -26.924 1.00 89.62 178 VAL A CA 1
ATOM 1329 C C . VAL A 1 178 ? 13.685 4.108 -27.362 1.00 89.62 178 VAL A C 1
ATOM 1331 O O . VAL A 1 178 ? 12.871 4.404 -28.228 1.00 89.62 178 VAL A O 1
ATOM 1334 N N . THR A 1 179 ? 14.464 5.011 -26.768 1.00 90.06 179 THR A N 1
ATOM 1335 C CA . THR A 1 179 ? 14.485 6.439 -27.110 1.00 90.06 179 THR A CA 1
ATOM 1336 C C . THR A 1 179 ? 15.494 6.751 -28.209 1.00 90.06 179 THR A C 1
ATOM 1338 O O . THR A 1 179 ? 15.417 7.809 -28.831 1.00 90.06 179 THR A O 1
ATOM 1341 N N . ASP A 1 180 ? 16.440 5.842 -28.463 1.00 92.75 180 ASP A N 1
ATOM 1342 C CA . ASP A 1 180 ? 17.387 5.995 -29.558 1.00 92.75 180 ASP A CA 1
ATOM 1343 C C . ASP A 1 180 ? 16.667 5.874 -30.902 1.00 92.75 180 ASP A C 1
ATOM 1345 O O . ASP A 1 180 ? 15.805 5.015 -31.122 1.00 92.75 180 ASP A O 1
ATOM 1349 N N . ARG A 1 181 ? 17.065 6.735 -31.834 1.00 92.56 181 ARG A N 1
ATOM 1350 C CA . ARG A 1 181 ? 16.549 6.722 -33.199 1.00 92.56 181 ARG A CA 1
ATOM 1351 C C . ARG A 1 181 ? 16.913 5.412 -33.894 1.00 92.56 181 ARG A C 1
ATOM 1353 O O . ARG A 1 181 ? 18.059 4.976 -33.876 1.00 92.56 181 ARG A O 1
ATOM 1360 N N . ASN A 1 182 ? 15.941 4.827 -34.570 1.00 94.00 182 ASN A N 1
ATOM 1361 C CA . ASN A 1 182 ? 16.084 3.633 -35.393 1.00 94.00 182 ASN A CA 1
ATOM 1362 C C . ASN A 1 182 ? 15.351 3.848 -36.717 1.00 94.00 182 ASN A C 1
ATOM 1364 O O . ASN A 1 182 ? 14.619 4.830 -36.855 1.00 94.00 182 ASN A O 1
ATOM 1368 N N . ILE A 1 183 ? 15.490 2.901 -37.646 1.00 94.31 183 ILE A N 1
ATOM 1369 C CA . ILE A 1 183 ? 14.917 2.978 -38.996 1.00 94.31 183 ILE A CA 1
ATOM 1370 C C . ILE A 1 183 ? 13.445 3.435 -39.024 1.00 94.31 183 ILE A C 1
ATOM 1372 O O . ILE A 1 183 ? 13.049 4.180 -39.919 1.00 94.31 183 ILE A O 1
ATOM 1376 N N . CYS A 1 184 ? 12.637 3.050 -38.031 1.00 93.69 184 CYS A N 1
ATOM 1377 C CA . CYS A 1 184 ? 11.239 3.457 -37.924 1.00 93.69 184 CYS A CA 1
ATOM 1378 C C . CYS A 1 184 ? 11.116 4.905 -37.420 1.00 93.69 184 CYS A C 1
ATOM 1380 O O . CYS A 1 184 ? 10.425 5.730 -38.024 1.00 93.69 184 CYS A O 1
ATOM 1382 N N . THR A 1 185 ? 11.807 5.238 -36.327 1.00 94.50 185 THR A N 1
ATOM 1383 C CA . THR A 1 185 ? 11.728 6.555 -35.674 1.00 94.50 185 THR A CA 1
ATOM 1384 C C . THR A 1 185 ? 12.571 7.642 -36.349 1.00 94.50 185 THR A C 1
ATOM 1386 O O . THR A 1 185 ? 12.552 8.791 -35.902 1.00 94.50 185 THR A O 1
ATOM 1389 N N . ASN A 1 186 ? 13.276 7.328 -37.444 1.00 94.62 186 ASN A N 1
ATOM 1390 C CA . ASN A 1 186 ? 13.861 8.324 -38.347 1.00 94.62 186 ASN A CA 1
ATOM 1391 C C . ASN A 1 186 ? 12.775 9.131 -39.079 1.00 94.62 186 ASN A C 1
ATOM 1393 O O . ASN A 1 186 ? 12.947 10.327 -39.302 1.00 94.62 186 ASN A O 1
ATOM 1397 N N . CYS A 1 187 ? 11.655 8.496 -39.434 1.00 94.62 187 CYS A N 1
ATOM 1398 C CA . CYS A 1 187 ? 10.555 9.134 -40.163 1.00 94.62 187 CYS A CA 1
ATOM 1399 C C . CYS A 1 187 ? 9.305 9.308 -39.292 1.00 94.62 187 CYS A C 1
ATOM 1401 O O . CYS A 1 187 ? 8.652 10.349 -39.359 1.00 94.62 187 CYS A O 1
ATOM 1403 N N . HIS A 1 188 ? 8.988 8.314 -38.459 1.00 94.00 188 HIS A N 1
ATOM 1404 C CA . HIS A 1 188 ? 7.793 8.307 -37.619 1.00 94.00 188 HIS A CA 1
ATOM 1405 C C . HIS A 1 188 ? 8.064 8.906 -36.236 1.00 94.00 188 HIS A C 1
ATOM 1407 O O . HIS A 1 188 ? 9.031 8.544 -35.563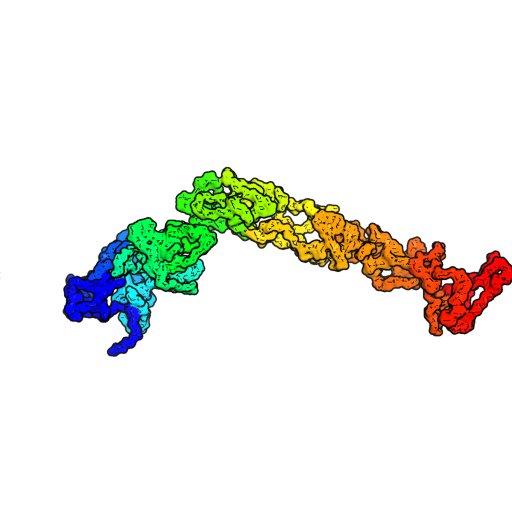 1.00 94.00 188 HIS A O 1
ATOM 1413 N N . LYS A 1 189 ? 7.178 9.791 -35.779 1.00 95.00 189 LYS A N 1
ATOM 1414 C CA . LYS A 1 189 ? 7.198 10.321 -34.413 1.00 95.00 189 LYS A CA 1
ATOM 1415 C C . LYS A 1 189 ? 6.765 9.242 -33.423 1.00 95.00 189 LYS A C 1
ATOM 1417 O O . LYS A 1 189 ? 5.782 8.541 -33.652 1.00 95.00 189 LYS A O 1
ATOM 1422 N N . SER A 1 190 ? 7.483 9.146 -32.307 1.00 93.19 190 SER A N 1
ATOM 1423 C CA . SER A 1 190 ? 7.159 8.252 -31.191 1.00 93.19 190 SER A CA 1
ATOM 1424 C C . SER A 1 190 ? 7.008 9.053 -29.902 1.00 93.19 190 SER A C 1
ATOM 1426 O O . SER A 1 190 ? 7.753 10.010 -29.685 1.00 93.19 190 SER A O 1
ATOM 1428 N N . ALA A 1 191 ? 6.096 8.617 -29.032 1.00 91.69 191 ALA A N 1
ATOM 1429 C CA . ALA A 1 191 ? 5.944 9.120 -27.668 1.00 91.69 191 ALA A CA 1
ATOM 1430 C C . ALA A 1 191 ? 7.048 8.602 -26.719 1.00 91.69 191 ALA A C 1
ATOM 1432 O O . ALA A 1 191 ? 7.030 8.893 -25.524 1.00 91.69 191 ALA A O 1
ATOM 1433 N N . ASP A 1 192 ? 8.009 7.822 -27.233 1.00 90.44 192 ASP A N 1
ATOM 1434 C CA . ASP A 1 192 ? 9.287 7.572 -26.553 1.00 90.44 192 ASP A CA 1
ATOM 1435 C C . ASP A 1 192 ? 10.135 8.850 -26.458 1.00 90.44 192 ASP A C 1
ATOM 1437 O O . ASP A 1 192 ? 10.914 9.001 -25.522 1.00 90.44 192 ASP A O 1
ATOM 1441 N N . ASP A 1 193 ? 9.976 9.774 -27.408 1.00 89.81 193 ASP A N 1
ATOM 1442 C CA . ASP A 1 193 ? 10.633 11.078 -27.410 1.00 89.81 193 ASP A CA 1
ATOM 1443 C C . ASP A 1 193 ? 9.675 12.124 -26.803 1.00 89.81 193 ASP A C 1
ATOM 1445 O O . ASP A 1 193 ? 8.638 12.420 -27.414 1.00 89.81 193 ASP A O 1
ATOM 1449 N N . PRO A 1 194 ? 9.998 12.690 -25.619 1.00 85.88 194 PRO A N 1
ATOM 1450 C CA . PRO A 1 194 ? 9.131 13.624 -24.900 1.00 85.88 194 PRO A CA 1
ATOM 1451 C C . PRO A 1 194 ? 8.749 14.876 -25.695 1.00 85.88 194 PRO A C 1
ATOM 1453 O O . PRO A 1 194 ? 7.743 15.508 -25.381 1.00 85.88 194 PRO A O 1
ATOM 1456 N N . ALA A 1 195 ? 9.518 15.235 -26.730 1.00 88.75 195 ALA A N 1
ATOM 1457 C CA . ALA A 1 195 ? 9.197 16.368 -27.591 1.00 88.75 195 ALA A CA 1
ATOM 1458 C C . ALA A 1 195 ? 7.959 16.120 -28.475 1.00 88.75 195 ALA A C 1
ATOM 1460 O O . ALA A 1 195 ? 7.369 17.072 -28.985 1.00 88.75 195 ALA A O 1
ATOM 1461 N N . ASN A 1 196 ? 7.532 14.865 -28.664 1.00 90.06 196 ASN A N 1
ATOM 1462 C CA . ASN A 1 196 ? 6.386 14.517 -29.507 1.00 90.06 196 ASN A CA 1
ATOM 1463 C C . ASN A 1 196 ? 5.131 14.238 -28.667 1.00 90.06 196 ASN A C 1
ATOM 1465 O O . ASN A 1 196 ? 4.633 13.114 -28.623 1.00 90.06 196 ASN A O 1
ATOM 1469 N N . THR A 1 197 ? 4.580 15.272 -28.034 1.00 84.56 197 THR A N 1
ATOM 1470 C CA . THR A 1 197 ? 3.405 15.169 -27.142 1.00 84.56 197 THR A CA 1
ATOM 1471 C C . THR A 1 197 ? 2.141 14.614 -27.811 1.00 84.56 197 THR A C 1
ATOM 1473 O O . THR A 1 197 ? 1.277 14.069 -27.130 1.00 84.56 197 THR A O 1
ATOM 1476 N N . MET A 1 198 ? 2.046 14.707 -29.141 1.00 84.38 198 MET A N 1
ATOM 1477 C CA . MET A 1 198 ? 0.907 14.234 -29.941 1.00 84.38 198 MET A CA 1
ATOM 1478 C C . MET A 1 198 ? 1.149 12.875 -30.621 1.00 84.38 198 MET A C 1
ATOM 1480 O O . MET A 1 198 ? 0.291 12.393 -31.366 1.00 84.38 198 MET A O 1
ATOM 1484 N N . ALA A 1 199 ? 2.312 12.248 -30.403 1.00 87.69 199 ALA A N 1
ATOM 1485 C CA . ALA A 1 199 ? 2.633 10.979 -31.041 1.00 87.69 199 ALA A CA 1
ATOM 1486 C C . ALA A 1 199 ? 1.687 9.860 -30.575 1.00 87.69 199 ALA A C 1
ATOM 1488 O O . ALA A 1 199 ? 1.397 9.685 -29.392 1.00 87.69 199 ALA A O 1
ATOM 1489 N N . ARG A 1 200 ? 1.211 9.063 -31.535 1.00 87.06 200 ARG A N 1
ATOM 1490 C CA . ARG A 1 200 ? 0.184 8.027 -31.310 1.00 87.06 200 ARG A CA 1
ATOM 1491 C C . ARG A 1 200 ? 0.752 6.637 -31.040 1.00 87.06 200 ARG A C 1
ATOM 1493 O O . ARG A 1 200 ? -0.009 5.710 -30.772 1.00 87.06 200 ARG A O 1
ATOM 1500 N N . VAL A 1 201 ? 2.066 6.484 -31.148 1.00 90.00 201 VAL A N 1
ATOM 1501 C CA . VAL A 1 201 ? 2.775 5.210 -31.023 1.00 90.00 201 VAL A CA 1
ATOM 1502 C C . VAL A 1 201 ? 3.942 5.361 -30.063 1.00 90.00 201 VAL A C 1
ATOM 1504 O O . VAL A 1 201 ? 4.531 6.435 -29.964 1.00 90.00 201 VAL A O 1
ATOM 1507 N N . LYS A 1 202 ? 4.265 4.279 -29.361 1.00 91.62 202 LYS A N 1
ATOM 1508 C CA . LYS A 1 202 ? 5.381 4.195 -28.423 1.00 91.62 202 LYS A CA 1
ATOM 1509 C C . LYS A 1 202 ? 5.935 2.777 -28.409 1.00 91.62 202 LYS A C 1
ATOM 1511 O O . LYS A 1 202 ? 5.201 1.820 -28.661 1.00 91.62 202 LYS A O 1
ATOM 1516 N N . SER A 1 203 ? 7.218 2.632 -28.113 1.00 92.56 203 SER A N 1
ATOM 1517 C CA . SER A 1 203 ? 7.847 1.334 -27.901 1.00 92.56 203 SER A CA 1
ATOM 1518 C C . SER A 1 203 ? 7.283 0.652 -26.652 1.00 92.56 203 SER A C 1
ATOM 1520 O O . SER A 1 203 ? 6.950 1.295 -25.653 1.00 92.56 203 SER A O 1
ATOM 1522 N N . HIS A 1 204 ? 7.205 -0.677 -26.675 1.00 90.31 204 HIS A N 1
ATOM 1523 C CA . HIS A 1 204 ? 6.729 -1.470 -25.545 1.00 90.31 204 HIS A CA 1
ATOM 1524 C C . HIS A 1 204 ? 7.862 -1.666 -24.521 1.00 90.31 204 HIS A C 1
ATOM 1526 O O . HIS A 1 204 ? 8.459 -2.737 -24.400 1.00 90.31 204 HIS A O 1
ATOM 1532 N N . ASN A 1 205 ? 8.199 -0.611 -23.775 1.00 87.62 205 ASN A N 1
ATOM 1533 C CA . ASN A 1 205 ? 9.322 -0.666 -22.834 1.00 87.62 205 ASN A CA 1
ATOM 1534 C C . ASN A 1 205 ? 8.929 -0.995 -21.382 1.00 87.62 205 ASN A C 1
ATOM 1536 O O . ASN A 1 205 ? 9.759 -1.533 -20.648 1.00 87.62 205 ASN A O 1
ATOM 1540 N N . GLY A 1 206 ? 7.679 -0.721 -20.980 1.00 75.25 206 GLY A N 1
ATOM 1541 C CA . GLY A 1 206 ? 7.160 -0.926 -19.618 1.00 75.25 206 GLY A CA 1
ATOM 1542 C C . GLY A 1 206 ? 8.004 -0.281 -18.503 1.00 75.25 206 GLY A C 1
ATOM 1543 O O . GLY A 1 206 ? 9.011 0.378 -18.749 1.00 75.25 206 GLY A O 1
ATOM 1544 N N . THR A 1 207 ? 7.639 -0.513 -17.238 1.00 74.06 207 THR A N 1
ATOM 1545 C CA . THR A 1 207 ? 8.472 -0.123 -16.075 1.00 74.06 207 THR A CA 1
ATOM 1546 C C . THR A 1 207 ? 9.712 -1.004 -15.912 1.00 74.06 207 THR A C 1
ATOM 1548 O O . THR A 1 207 ? 10.659 -0.640 -15.224 1.00 74.06 207 THR A O 1
ATOM 1551 N N . LYS A 1 208 ? 9.719 -2.168 -16.572 1.00 77.81 208 LYS A N 1
ATOM 1552 C CA . LYS A 1 208 ? 10.797 -3.160 -16.519 1.00 77.81 208 LYS A CA 1
ATOM 1553 C C . LYS A 1 208 ? 11.877 -2.954 -17.590 1.00 77.81 208 LYS A C 1
ATOM 1555 O O . LYS A 1 208 ? 12.794 -3.753 -17.672 1.00 77.81 208 LYS A O 1
ATOM 1560 N N . ASN A 1 209 ? 11.803 -1.919 -18.427 1.00 84.81 209 ASN A N 1
ATOM 1561 C CA . ASN A 1 209 ? 12.806 -1.650 -19.469 1.00 84.81 209 ASN A CA 1
ATOM 1562 C C . ASN A 1 209 ? 13.081 -2.874 -20.375 1.00 84.81 209 ASN A C 1
ATOM 1564 O O . ASN A 1 209 ? 14.207 -3.356 -20.507 1.00 84.81 209 ASN A O 1
ATOM 1568 N N . GLN A 1 210 ? 12.018 -3.433 -20.954 1.00 86.44 210 GLN A N 1
ATOM 1569 C CA . GLN A 1 210 ? 12.066 -4.669 -21.748 1.00 86.44 210 GLN A CA 1
ATOM 1570 C C . GLN A 1 210 ? 12.737 -4.485 -23.120 1.00 86.44 210 GLN A C 1
ATOM 1572 O O . GLN A 1 210 ? 13.112 -5.470 -23.752 1.00 86.44 210 GLN A O 1
ATOM 1577 N N . LYS A 1 211 ? 12.901 -3.234 -23.569 1.00 89.81 211 LYS A N 1
ATOM 1578 C CA . LYS A 1 211 ? 13.489 -2.825 -24.852 1.00 89.81 211 LYS A CA 1
ATOM 1579 C C . LYS A 1 211 ? 12.803 -3.403 -26.096 1.00 89.81 211 LYS A C 1
ATOM 1581 O O . LYS A 1 211 ? 13.454 -3.566 -27.128 1.00 89.81 211 LYS A O 1
ATOM 1586 N N . VAL A 1 212 ? 11.501 -3.678 -26.029 1.00 91.69 212 VAL A N 1
ATOM 1587 C CA . VAL A 1 212 ? 10.720 -4.088 -27.206 1.00 91.69 212 VAL A CA 1
ATOM 1588 C C . VAL A 1 212 ? 10.392 -2.842 -28.031 1.00 91.69 212 VAL A C 1
ATOM 1590 O O . VAL A 1 212 ? 9.696 -1.944 -27.560 1.00 91.69 212 VAL A O 1
ATOM 1593 N N . GLN A 1 213 ? 10.926 -2.765 -29.249 1.00 93.06 213 GLN A N 1
ATOM 1594 C CA . GLN A 1 213 ? 10.837 -1.587 -30.123 1.00 93.06 213 GLN A CA 1
ATOM 1595 C C . GLN A 1 213 ? 9.927 -1.841 -31.325 1.00 93.06 213 GLN A C 1
ATOM 1597 O O . GLN A 1 213 ? 9.476 -2.958 -31.561 1.00 93.06 213 GLN A O 1
ATOM 1602 N N . CYS A 1 214 ? 9.677 -0.808 -32.133 1.00 92.62 214 CYS A N 1
ATOM 1603 C CA . CYS A 1 214 ? 8.799 -0.884 -33.303 1.00 92.62 214 CYS A CA 1
ATOM 1604 C C . CYS A 1 214 ? 9.100 -2.098 -34.198 1.00 92.62 214 CYS A C 1
ATOM 1606 O O . CYS A 1 214 ? 8.178 -2.821 -34.561 1.00 92.62 214 CYS A O 1
ATOM 1608 N N . ALA A 1 215 ? 10.381 -2.357 -34.492 1.00 91.56 215 ALA A N 1
ATOM 1609 C CA . ALA A 1 215 ? 10.818 -3.441 -35.375 1.00 91.56 215 ALA A CA 1
ATOM 1610 C C . ALA A 1 215 ? 10.630 -4.863 -34.799 1.00 91.56 215 ALA A C 1
ATOM 1612 O O . ALA A 1 215 ? 10.763 -5.848 -35.523 1.00 91.56 215 ALA A O 1
ATOM 1613 N N . ASP A 1 216 ? 10.354 -4.997 -33.496 1.00 90.69 216 ASP A N 1
ATOM 1614 C CA . ASP A 1 216 ? 9.979 -6.284 -32.900 1.00 90.69 216 ASP A CA 1
ATOM 1615 C C . ASP A 1 216 ? 8.587 -6.723 -33.355 1.00 90.69 216 ASP A C 1
ATOM 1617 O O . ASP A 1 216 ? 8.381 -7.889 -33.689 1.00 90.69 216 ASP A O 1
ATOM 1621 N N . CYS A 1 217 ? 7.652 -5.774 -33.421 1.00 88.44 217 CYS A N 1
ATOM 1622 C CA . CYS A 1 217 ? 6.259 -6.029 -33.781 1.00 88.44 217 CYS A CA 1
ATOM 1623 C C . CYS A 1 217 ? 5.982 -5.775 -35.265 1.00 88.44 217 CYS A C 1
ATOM 1625 O O . CYS A 1 217 ? 5.181 -6.485 -35.868 1.00 88.44 217 CYS A O 1
ATOM 1627 N N . HIS A 1 218 ? 6.633 -4.775 -35.852 1.00 89.44 218 HIS A N 1
ATOM 1628 C CA . HIS A 1 218 ? 6.437 -4.342 -37.230 1.00 89.44 218 HIS A CA 1
ATOM 1629 C C . HIS A 1 218 ? 7.648 -4.689 -38.094 1.00 89.44 218 HIS A C 1
ATOM 1631 O O . HIS A 1 218 ? 8.793 -4.575 -37.663 1.00 89.44 218 HIS A O 1
ATOM 1637 N N . GLY A 1 219 ? 7.393 -5.086 -39.332 1.00 88.38 219 GLY A N 1
ATOM 1638 C CA . GLY A 1 219 ? 8.407 -5.337 -40.343 1.00 88.38 219 GLY A CA 1
ATOM 1639 C C . GLY A 1 219 ? 8.494 -4.197 -41.354 1.00 88.38 219 GLY A C 1
ATOM 1640 O O . GLY A 1 219 ? 7.529 -3.473 -41.592 1.00 88.38 219 GLY A O 1
ATOM 1641 N N . GLY A 1 220 ? 9.649 -4.078 -42.014 1.00 88.06 220 GLY A N 1
ATOM 1642 C CA . GLY A 1 220 ? 9.777 -3.267 -43.231 1.00 88.06 220 GLY A CA 1
ATOM 1643 C C . GLY A 1 220 ? 8.933 -3.832 -44.382 1.00 88.06 220 GLY A C 1
ATOM 1644 O O . GLY A 1 220 ? 8.332 -3.089 -45.162 1.00 88.06 220 GLY A O 1
ATOM 1645 N N . HIS A 1 221 ? 8.855 -5.162 -44.429 1.00 87.19 221 HIS A N 1
ATOM 1646 C CA . HIS A 1 221 ? 8.131 -5.957 -45.411 1.00 87.19 221 HIS A CA 1
ATOM 1647 C C . HIS A 1 221 ? 7.598 -7.222 -44.723 1.00 87.19 221 HIS A C 1
ATOM 1649 O O . HIS A 1 221 ? 8.282 -7.783 -43.867 1.00 87.19 221 HIS A O 1
ATOM 1655 N N . VAL A 1 222 ? 6.384 -7.650 -45.066 1.00 81.25 222 VAL A N 1
ATOM 1656 C CA . VAL A 1 222 ? 5.690 -8.823 -44.494 1.00 81.25 222 VAL A CA 1
ATOM 1657 C C . VAL A 1 222 ? 4.975 -9.659 -45.571 1.00 81.25 222 VAL A C 1
ATOM 1659 O O . VAL A 1 222 ? 4.056 -10.432 -45.271 1.00 81.25 222 VAL A O 1
ATOM 1662 N N . ASP A 1 223 ? 5.373 -9.466 -46.830 1.00 69.69 223 ASP A N 1
ATOM 1663 C CA . ASP A 1 223 ? 4.936 -10.204 -48.011 1.00 69.69 223 ASP A CA 1
ATOM 1664 C C . ASP A 1 223 ? 5.536 -11.621 -48.042 1.00 69.69 223 ASP A C 1
ATOM 1666 O O . ASP A 1 223 ? 6.738 -11.801 -47.866 1.00 69.69 223 ASP A O 1
ATOM 1670 N N . GLU A 1 224 ? 4.697 -12.639 -48.262 1.00 60.88 224 GLU A N 1
ATOM 1671 C CA . GLU A 1 224 ? 5.125 -14.036 -48.412 1.00 60.88 224 GLU A CA 1
ATOM 1672 C C . GLU A 1 224 ? 4.747 -14.554 -49.802 1.00 60.88 224 GLU A C 1
ATOM 1674 O O . GLU A 1 224 ? 3.716 -14.199 -50.373 1.00 60.88 224 GLU A O 1
ATOM 1679 N N . ALA A 1 225 ? 5.574 -15.455 -50.326 1.00 55.81 225 ALA A N 1
ATOM 1680 C CA . ALA A 1 225 ? 5.340 -16.155 -51.589 1.00 55.81 225 ALA A CA 1
ATOM 1681 C C . ALA A 1 225 ? 4.370 -17.348 -51.449 1.00 55.81 225 ALA A C 1
ATOM 1683 O O . ALA A 1 225 ? 4.306 -18.200 -52.331 1.00 55.81 225 ALA A O 1
ATOM 1684 N N . ASP A 1 226 ? 3.658 -17.428 -50.323 1.00 58.53 226 ASP A N 1
ATOM 1685 C CA . ASP A 1 226 ? 2.781 -18.533 -49.919 1.00 58.53 226 ASP A CA 1
ATOM 1686 C C . ASP A 1 226 ? 1.300 -18.316 -50.298 1.00 58.53 226 ASP A C 1
ATOM 1688 O O . ASP A 1 226 ? 0.448 -19.128 -49.946 1.00 58.53 226 ASP A O 1
ATOM 1692 N N . GLY A 1 227 ? 0.985 -17.223 -51.007 1.00 57.91 227 GLY A N 1
ATOM 1693 C CA . GLY A 1 227 ? -0.367 -16.897 -51.477 1.00 57.91 227 GLY A CA 1
ATOM 1694 C C . GLY A 1 227 ? -1.255 -16.170 -50.462 1.00 57.91 227 GLY A C 1
ATOM 1695 O O . GLY A 1 227 ? -2.423 -15.918 -50.747 1.00 57.91 227 GLY A O 1
ATOM 1696 N N . THR A 1 228 ? -0.737 -15.801 -49.289 1.00 64.88 228 THR A N 1
ATOM 1697 C CA . THR A 1 228 ? -1.520 -15.114 -48.248 1.00 64.88 228 THR A CA 1
ATOM 1698 C C . THR A 1 228 ? -1.396 -13.585 -48.319 1.00 64.88 228 THR A C 1
ATOM 1700 O O . THR A 1 228 ? -0.315 -13.033 -48.533 1.00 64.88 228 THR A O 1
ATOM 1703 N N . THR A 1 229 ? -2.500 -12.868 -48.086 1.00 67.81 229 THR A N 1
ATOM 1704 C CA . THR A 1 229 ? -2.531 -11.397 -48.152 1.00 67.81 229 THR A CA 1
ATOM 1705 C C . THR A 1 229 ? -1.769 -10.755 -46.980 1.00 67.81 229 THR A C 1
ATOM 1707 O O . THR A 1 229 ? -2.029 -11.096 -45.822 1.00 67.81 229 THR A O 1
ATOM 1710 N N . PRO A 1 230 ? -0.846 -9.810 -47.237 1.00 71.88 230 PRO A N 1
ATOM 1711 C CA . PRO A 1 230 ? -0.174 -9.046 -46.186 1.00 71.88 230 PRO A CA 1
ATOM 1712 C C . PRO A 1 230 ? -1.135 -8.195 -45.340 1.00 71.88 230 PRO A C 1
ATOM 1714 O O . PRO A 1 230 ? -2.211 -7.813 -45.793 1.00 71.88 230 PRO A O 1
ATOM 1717 N N . ASN A 1 231 ? -0.743 -7.856 -44.106 1.00 73.88 231 ASN A N 1
ATOM 1718 C CA . ASN A 1 231 ? -1.583 -7.037 -43.229 1.00 73.88 231 ASN A CA 1
ATOM 1719 C C . ASN A 1 231 ? -1.329 -5.530 -43.396 1.00 73.88 231 ASN A C 1
ATOM 1721 O O . ASN A 1 231 ? -0.197 -5.086 -43.587 1.00 73.88 231 ASN A O 1
ATOM 1725 N N . ALA A 1 232 ? -2.389 -4.736 -43.218 1.00 77.69 232 ALA A N 1
ATOM 1726 C CA . ALA A 1 232 ? -2.356 -3.281 -43.357 1.00 77.69 232 ALA A CA 1
ATOM 1727 C C . ALA A 1 232 ? -1.467 -2.551 -42.337 1.00 77.69 232 ALA A C 1
ATOM 1729 O O . ALA A 1 232 ? -1.237 -1.363 -42.503 1.00 77.69 232 ALA A O 1
ATOM 1730 N N . TYR A 1 233 ? -0.961 -3.209 -41.298 1.00 81.69 233 TYR A N 1
ATOM 1731 C CA . TYR A 1 233 ? -0.133 -2.573 -40.269 1.00 81.69 233 TYR A CA 1
ATOM 1732 C C . TYR A 1 233 ? 1.320 -3.059 -40.297 1.00 81.69 233 TYR A C 1
ATOM 1734 O O . TYR A 1 233 ? 2.085 -2.738 -39.390 1.00 81.69 233 TYR A O 1
ATOM 1742 N N . LEU A 1 234 ? 1.697 -3.841 -41.316 1.00 86.19 234 LEU A N 1
ATOM 1743 C CA . LEU A 1 234 ? 3.019 -4.453 -41.458 1.00 86.19 234 LEU A CA 1
ATOM 1744 C C . LEU A 1 234 ? 3.482 -5.208 -40.198 1.00 86.19 234 LEU A C 1
ATOM 1746 O O . LEU A 1 234 ? 4.665 -5.241 -39.887 1.00 86.19 234 LEU A O 1
ATOM 1750 N N . ILE A 1 235 ? 2.556 -5.811 -39.451 1.00 85.50 235 ILE A N 1
ATOM 1751 C CA . ILE A 1 235 ? 2.870 -6.617 -38.267 1.00 85.50 235 ILE A CA 1
ATOM 1752 C C . ILE A 1 235 ? 3.600 -7.886 -38.713 1.00 85.50 235 ILE A C 1
ATOM 1754 O O . ILE A 1 235 ? 3.148 -8.568 -39.638 1.00 85.50 235 ILE A O 1
ATOM 1758 N N . ASN A 1 236 ? 4.707 -8.210 -38.049 1.00 84.94 236 ASN A N 1
ATOM 1759 C CA . ASN A 1 236 ? 5.476 -9.422 -38.300 1.00 84.94 236 ASN A CA 1
ATOM 1760 C C . ASN A 1 236 ? 4.578 -10.657 -38.139 1.00 84.94 236 ASN A C 1
ATOM 1762 O O . ASN A 1 236 ? 3.865 -10.806 -37.150 1.00 84.94 236 ASN A O 1
ATOM 1766 N N . ARG A 1 237 ? 4.630 -11.579 -39.101 1.00 78.44 237 ARG A N 1
ATOM 1767 C CA . ARG A 1 237 ? 3.843 -12.826 -39.052 1.00 78.44 237 ARG A CA 1
ATOM 1768 C C . ARG A 1 237 ? 4.303 -13.772 -37.947 1.00 78.44 237 ARG A C 1
ATOM 1770 O O . ARG A 1 237 ? 3.521 -14.582 -37.456 1.00 78.44 237 ARG A O 1
ATOM 1777 N N . PHE A 1 238 ? 5.571 -13.662 -37.567 1.00 82.06 238 PHE A N 1
ATOM 1778 C CA . PHE A 1 238 ? 6.182 -14.442 -36.505 1.00 82.06 238 PHE A CA 1
ATOM 1779 C C . PHE A 1 238 ? 6.981 -13.520 -35.594 1.00 82.06 238 PHE A C 1
ATOM 1781 O O . PHE A 1 238 ? 7.885 -12.817 -36.054 1.00 82.06 238 PHE A O 1
ATOM 1788 N N . MET A 1 239 ? 6.672 -13.549 -34.301 1.00 86.00 239 MET A N 1
ATOM 1789 C CA . MET A 1 239 ? 7.412 -12.791 -33.300 1.00 86.00 239 MET A CA 1
ATOM 1790 C C . MET A 1 239 ? 8.682 -13.541 -32.913 1.00 86.00 239 MET A C 1
ATOM 1792 O O . MET A 1 239 ? 8.661 -14.725 -32.565 1.00 86.00 239 MET A O 1
ATOM 1796 N N . ASN A 1 240 ? 9.804 -12.829 -32.986 1.00 87.50 240 ASN A N 1
ATOM 1797 C CA . ASN A 1 240 ? 11.130 -13.312 -32.622 1.00 87.50 240 ASN A CA 1
ATOM 1798 C C . ASN A 1 240 ? 11.819 -12.250 -31.764 1.00 87.50 240 ASN A C 1
ATOM 1800 O O . ASN A 1 240 ? 12.602 -11.440 -32.257 1.00 87.50 240 ASN A O 1
ATOM 1804 N N . ILE A 1 241 ? 11.489 -12.243 -30.475 1.00 88.69 241 ILE A N 1
ATOM 1805 C CA . ILE A 1 241 ? 11.860 -11.181 -29.536 1.00 88.69 241 ILE A CA 1
ATOM 1806 C C . ILE A 1 241 ? 12.709 -11.787 -28.427 1.00 88.69 241 ILE A C 1
ATOM 1808 O O . ILE A 1 241 ? 12.391 -12.847 -27.894 1.00 88.69 241 ILE A O 1
ATOM 1812 N N . SER A 1 242 ? 13.812 -11.140 -28.069 1.00 87.44 242 SER A N 1
ATOM 1813 C CA . SER A 1 242 ? 14.650 -11.561 -26.947 1.00 87.44 242 SER A CA 1
ATOM 1814 C C . SER A 1 242 ? 14.849 -10.384 -26.014 1.00 87.44 242 SER A C 1
ATOM 1816 O O . SER A 1 242 ? 15.373 -9.355 -26.429 1.00 87.44 242 SER A O 1
ATOM 1818 N N . THR A 1 243 ? 14.443 -10.555 -24.764 1.00 86.00 243 THR A N 1
ATOM 1819 C CA . THR A 1 243 ? 14.621 -9.570 -23.698 1.00 86.00 243 THR A CA 1
ATOM 1820 C C . THR A 1 243 ? 15.358 -10.223 -22.534 1.00 86.00 243 THR A C 1
ATOM 1822 O O . THR A 1 243 ? 15.490 -11.446 -22.477 1.00 86.00 243 THR A O 1
ATOM 1825 N N . GLN A 1 244 ? 15.791 -9.420 -21.567 1.00 84.12 244 GLN A N 1
ATOM 1826 C CA . GLN A 1 244 ? 16.346 -9.931 -20.309 1.00 84.12 244 GLN A CA 1
ATOM 1827 C C . GLN A 1 244 ? 15.344 -10.764 -19.483 1.00 84.12 244 GLN A C 1
ATOM 1829 O O . GLN A 1 244 ? 15.748 -11.487 -18.582 1.00 84.12 244 GLN A O 1
ATOM 1834 N N . TYR A 1 245 ? 14.047 -10.691 -19.798 1.00 83.75 245 TYR A N 1
ATOM 1835 C CA . TYR A 1 245 ? 12.977 -11.407 -19.092 1.00 83.75 245 TYR A CA 1
ATOM 1836 C C . TYR A 1 245 ? 12.514 -12.675 -19.808 1.00 83.75 245 TYR A C 1
ATOM 1838 O O . TYR A 1 245 ? 11.566 -13.315 -19.364 1.00 83.75 245 TYR A O 1
ATOM 1846 N N . GLY A 1 246 ? 13.144 -13.020 -20.931 1.00 85.12 246 GLY A N 1
ATOM 1847 C CA . GLY A 1 246 ? 12.783 -14.188 -21.716 1.00 85.12 246 GLY A CA 1
ATOM 1848 C C . GLY A 1 246 ? 12.752 -13.920 -23.212 1.00 85.12 246 GLY A C 1
ATOM 1849 O O . GLY A 1 246 ? 13.028 -12.820 -23.705 1.00 85.12 246 GLY A O 1
ATOM 1850 N N . ALA A 1 247 ? 12.422 -14.977 -23.942 1.00 88.81 247 ALA A N 1
ATOM 1851 C CA . ALA A 1 247 ? 12.532 -15.043 -25.383 1.00 88.81 247 ALA A CA 1
ATOM 1852 C C . ALA A 1 247 ? 11.259 -15.621 -26.003 1.00 88.81 247 ALA A C 1
ATOM 1854 O O . ALA A 1 247 ? 10.803 -16.693 -25.622 1.00 88.81 247 ALA A O 1
ATOM 1855 N N . VAL A 1 248 ? 10.749 -14.935 -27.021 1.00 87.69 248 VAL A N 1
ATOM 1856 C CA . VAL A 1 248 ? 9.723 -15.428 -27.938 1.00 87.69 248 VAL A CA 1
ATOM 1857 C C . VAL A 1 248 ? 10.426 -15.848 -29.227 1.00 87.69 248 VAL A C 1
ATOM 1859 O O . VAL A 1 248 ? 11.269 -15.109 -29.751 1.00 87.69 248 VAL A O 1
ATOM 1862 N N . ARG A 1 249 ? 10.145 -17.055 -29.720 1.00 89.88 249 ARG A N 1
ATOM 1863 C CA . ARG A 1 249 ? 10.764 -17.613 -30.929 1.00 89.88 249 ARG A CA 1
ATOM 1864 C C . ARG A 1 249 ? 9.686 -18.202 -31.818 1.00 89.88 249 ARG A C 1
ATOM 1866 O O . ARG A 1 249 ? 8.935 -19.063 -31.378 1.00 89.88 249 ARG A O 1
ATOM 1873 N N . ASN A 1 250 ? 9.640 -17.739 -33.062 1.00 85.25 250 ASN A N 1
ATOM 1874 C CA . ASN A 1 250 ? 8.720 -18.207 -34.089 1.00 85.25 250 ASN A CA 1
ATOM 1875 C C . ASN A 1 250 ? 7.241 -18.229 -33.646 1.00 85.25 250 ASN A C 1
ATOM 1877 O O . ASN A 1 250 ? 6.470 -19.084 -34.081 1.00 85.25 250 ASN A O 1
ATOM 1881 N N . ALA A 1 251 ? 6.837 -17.309 -32.763 1.00 84.50 251 ALA A N 1
ATOM 1882 C CA . ALA A 1 251 ? 5.467 -17.279 -32.267 1.00 84.50 251 ALA A CA 1
ATOM 1883 C C . ALA A 1 251 ? 4.552 -16.701 -33.342 1.00 84.50 251 ALA A C 1
ATOM 1885 O O . ALA A 1 251 ? 4.715 -15.557 -33.772 1.00 84.50 251 ALA A O 1
ATOM 1886 N N . LYS A 1 252 ? 3.610 -17.519 -33.805 1.00 78.56 252 LYS A N 1
ATOM 1887 C CA . LYS A 1 252 ? 2.744 -17.192 -34.933 1.00 78.56 252 LYS A CA 1
ATOM 1888 C C . LYS A 1 252 ? 1.741 -16.100 -34.561 1.00 78.56 252 LYS A C 1
ATOM 1890 O O . LYS A 1 252 ? 0.968 -16.246 -33.618 1.00 78.56 252 LYS A O 1
ATOM 1895 N N . VAL A 1 253 ? 1.693 -15.053 -35.376 1.00 76.44 253 VAL A N 1
ATOM 1896 C CA . VAL A 1 253 ? 0.684 -13.994 -35.330 1.00 76.44 253 VAL A CA 1
ATOM 1897 C C . VAL A 1 253 ? -0.233 -14.172 -36.539 1.00 76.44 253 VAL A C 1
ATOM 1899 O O . VAL A 1 253 ? 0.127 -13.852 -37.670 1.00 76.44 253 VAL A O 1
ATOM 1902 N N . LEU A 1 254 ? -1.429 -14.725 -36.325 1.00 63.19 254 LEU A N 1
ATOM 1903 C CA . LEU A 1 254 ? -2.433 -14.887 -37.382 1.00 63.19 254 LEU A CA 1
ATOM 1904 C C . LEU A 1 254 ? -3.243 -13.598 -37.552 1.00 63.19 254 LEU A C 1
ATOM 1906 O O . LEU A 1 254 ? -4.315 -13.449 -36.974 1.00 63.19 254 LEU A O 1
ATOM 1910 N N . TYR A 1 255 ? -2.745 -12.679 -38.377 1.00 60.22 255 TYR A N 1
ATOM 1911 C CA . TYR A 1 255 ? -3.491 -11.497 -38.816 1.00 60.22 255 TYR A CA 1
ATOM 1912 C C . TYR A 1 255 ? -4.109 -11.762 -40.201 1.00 60.22 255 TYR A C 1
ATOM 1914 O O . TYR A 1 255 ? -3.613 -11.259 -41.205 1.00 60.22 255 TYR A O 1
ATOM 1922 N N . GLN A 1 256 ? -5.128 -12.627 -40.289 1.00 53.50 256 GLN A N 1
ATOM 1923 C CA . GLN A 1 256 ? -5.772 -12.931 -41.576 1.00 53.50 256 GLN A CA 1
ATOM 1924 C C . GLN A 1 256 ? -6.860 -11.904 -41.909 1.00 53.50 256 GLN A C 1
ATOM 1926 O O . GLN A 1 256 ? -7.799 -11.672 -41.154 1.00 53.50 256 GLN A O 1
ATOM 1931 N N . TYR A 1 257 ? -6.663 -11.258 -43.053 1.00 52.91 257 TYR A N 1
ATOM 1932 C CA . TYR A 1 257 ? -7.367 -10.082 -43.543 1.00 52.91 257 TYR A CA 1
ATOM 1933 C C . TYR A 1 257 ? -8.508 -10.492 -44.485 1.00 52.91 257 TYR A C 1
ATOM 1935 O O . TYR A 1 257 ? -8.399 -10.319 -45.692 1.00 52.91 257 TYR A O 1
ATOM 1943 N N . THR A 1 258 ? -9.598 -11.067 -43.974 1.00 44.22 258 THR A N 1
ATOM 1944 C CA . THR A 1 258 ? -10.811 -11.272 -44.799 1.00 44.22 258 THR A CA 1
ATOM 1945 C C . THR A 1 258 ? -11.923 -10.270 -44.500 1.00 44.22 258 THR A C 1
ATOM 1947 O O . THR A 1 258 ? -12.813 -10.101 -45.325 1.00 44.22 258 THR A O 1
ATOM 1950 N N . SER A 1 259 ? -11.862 -9.521 -43.389 1.00 45.69 259 SER A N 1
ATOM 1951 C CA . SER A 1 259 ? -12.717 -8.343 -43.166 1.00 45.69 259 SER A CA 1
ATOM 1952 C C . SER A 1 259 ? -12.239 -7.474 -41.994 1.00 45.69 259 SER A C 1
ATOM 1954 O O . SER A 1 259 ? -11.488 -7.919 -41.125 1.00 45.69 259 SER A O 1
ATOM 1956 N N . VAL A 1 260 ? -12.741 -6.235 -41.919 1.00 44.59 260 VAL A N 1
ATOM 1957 C CA . VAL A 1 260 ? -12.540 -5.298 -40.792 1.00 44.59 260 VAL A CA 1
ATOM 1958 C C . VAL A 1 260 ? -12.994 -5.888 -39.441 1.00 44.59 260 VAL A C 1
ATOM 1960 O O . VAL A 1 260 ? -12.545 -5.417 -38.396 1.00 44.59 260 VAL A O 1
ATOM 1963 N N . ALA A 1 261 ? -13.836 -6.929 -39.472 1.00 44.34 261 ALA A N 1
ATOM 1964 C CA . ALA A 1 261 ? -14.389 -7.624 -38.313 1.00 44.34 261 ALA A CA 1
ATOM 1965 C C . ALA A 1 261 ? -13.491 -8.752 -37.759 1.00 44.34 261 ALA A C 1
ATOM 1967 O O . ALA A 1 261 ? -13.707 -9.187 -36.634 1.00 44.34 261 ALA A O 1
ATOM 1968 N N . GLN A 1 262 ? -12.460 -9.204 -38.488 1.00 49.00 262 GLN A N 1
ATOM 1969 C CA . GLN A 1 262 ? -11.594 -10.333 -38.091 1.00 49.00 262 GLN A CA 1
ATOM 1970 C C . GLN A 1 262 ? -10.158 -9.896 -37.748 1.00 49.00 262 GLN A C 1
ATOM 1972 O O . GLN A 1 262 ? -9.169 -10.502 -38.156 1.00 49.00 262 GLN A O 1
ATOM 1977 N N . LYS A 1 263 ? -10.013 -8.811 -36.976 1.00 55.00 263 LYS A N 1
ATOM 1978 C CA . LYS A 1 263 ? -8.717 -8.422 -36.393 1.00 55.00 263 LYS A CA 1
ATOM 1979 C C . LYS A 1 263 ? -8.440 -9.327 -35.188 1.00 55.00 263 LYS A C 1
ATOM 1981 O O . LYS A 1 263 ? -8.850 -8.997 -34.080 1.00 55.00 263 LYS A O 1
ATOM 1986 N N . ASN A 1 264 ? -7.775 -10.463 -35.395 1.00 56.09 264 ASN A N 1
ATOM 1987 C CA . ASN A 1 264 ? -7.547 -11.459 -34.341 1.00 56.09 264 ASN A CA 1
ATOM 1988 C C . ASN A 1 264 ? -6.595 -10.943 -33.244 1.00 56.09 264 ASN A C 1
ATOM 1990 O O . ASN A 1 264 ? -5.371 -11.047 -33.334 1.00 56.09 264 ASN A O 1
ATOM 1994 N N . TYR A 1 265 ? -7.190 -10.405 -32.183 1.00 60.44 265 TYR A N 1
ATOM 1995 C CA . TYR A 1 265 ? -6.610 -10.302 -30.846 1.00 60.44 265 TYR A CA 1
ATOM 1996 C C . TYR A 1 265 ? -7.314 -11.359 -29.991 1.00 60.44 265 TYR A C 1
ATOM 1998 O O . TYR A 1 265 ? -8.051 -11.038 -29.067 1.00 60.44 265 TYR A O 1
ATOM 2006 N N . ASN A 1 266 ? -7.189 -12.626 -30.388 1.00 60.34 266 ASN A N 1
ATOM 2007 C CA . ASN A 1 266 ? -7.932 -13.706 -29.756 1.00 60.34 266 ASN A CA 1
ATOM 2008 C C . ASN A 1 266 ? -7.145 -14.243 -28.550 1.00 60.34 266 ASN A C 1
ATOM 2010 O O . ASN A 1 266 ? -6.032 -14.744 -28.729 1.00 60.34 266 ASN A O 1
ATOM 2014 N N . LYS A 1 267 ? -7.730 -14.164 -27.345 1.00 66.31 267 LYS A N 1
ATOM 2015 C CA . LYS A 1 267 ? -7.162 -14.755 -26.121 1.00 66.31 267 LYS A CA 1
ATOM 2016 C C . LYS A 1 267 ? -7.049 -16.287 -26.189 1.00 66.31 267 LYS A C 1
ATOM 2018 O O . LYS A 1 267 ? -6.190 -16.854 -25.528 1.00 66.31 267 LYS A O 1
ATOM 2023 N N . ASP A 1 268 ? -7.881 -16.936 -27.008 1.00 62.66 268 ASP A N 1
ATOM 2024 C CA . ASP A 1 268 ? -8.085 -18.390 -27.035 1.00 62.66 268 ASP A CA 1
ATOM 2025 C C . ASP A 1 268 ? -7.184 -19.134 -28.038 1.00 62.66 268 ASP A C 1
ATOM 2027 O O . ASP A 1 268 ? -7.302 -20.347 -28.191 1.00 62.66 268 ASP A O 1
ATOM 2031 N N . GLY A 1 269 ? -6.278 -18.447 -28.748 1.00 62.56 269 GLY A N 1
ATOM 2032 C CA . GLY A 1 269 ? -5.362 -19.152 -29.652 1.00 62.56 269 GLY A CA 1
ATOM 2033 C C . GLY A 1 269 ? -4.236 -18.318 -30.249 1.00 62.56 269 GLY A C 1
ATOM 2034 O O . GLY A 1 269 ? -3.066 -18.606 -30.015 1.00 62.56 269 GLY A O 1
ATOM 2035 N N . PHE A 1 270 ? -4.559 -17.297 -31.050 1.00 65.56 270 PHE A N 1
ATOM 2036 C CA . PHE A 1 270 ? -3.558 -16.560 -31.831 1.00 65.56 270 PHE A CA 1
ATOM 2037 C C . PHE A 1 270 ? -3.867 -15.059 -31.910 1.00 65.56 270 PHE A C 1
ATOM 2039 O O . PHE A 1 270 ? -5.003 -14.654 -32.160 1.00 65.56 270 PHE A O 1
ATOM 2046 N N . GLY A 1 271 ? -2.834 -14.224 -31.762 1.00 73.12 271 GLY A N 1
ATOM 2047 C CA . GLY A 1 271 ? -2.942 -12.766 -31.831 1.00 73.12 271 GLY A CA 1
ATOM 2048 C C . GLY A 1 271 ? -1.629 -12.068 -31.473 1.00 73.12 271 GLY A C 1
ATOM 2049 O O . GLY A 1 271 ? -0.742 -12.673 -30.875 1.00 73.12 271 GLY A O 1
ATOM 2050 N N . VAL A 1 272 ? -1.497 -10.790 -31.843 1.00 78.75 272 VAL A N 1
ATOM 2051 C CA . VAL A 1 272 ? -0.246 -10.026 -31.646 1.00 78.75 272 VAL A CA 1
ATOM 2052 C C . VAL A 1 272 ? 0.171 -9.954 -30.172 1.00 78.75 272 VAL A C 1
ATOM 2054 O O . VAL A 1 272 ? 1.349 -10.095 -29.865 1.00 78.75 272 VAL A O 1
ATOM 2057 N N . CYS A 1 273 ? -0.791 -9.807 -29.255 1.00 80.56 273 CYS A N 1
ATOM 2058 C CA . CYS A 1 273 ? -0.527 -9.740 -27.818 1.00 80.56 273 CYS A CA 1
ATOM 2059 C C . CYS A 1 273 ? -0.193 -11.123 -27.240 1.00 80.56 273 CYS A C 1
ATOM 2061 O O . CYS A 1 273 ? 0.825 -11.275 -26.570 1.00 80.56 273 CYS A O 1
ATOM 2063 N N . VAL A 1 274 ? -1.003 -12.146 -27.538 1.00 79.94 274 VAL A N 1
ATOM 2064 C CA . VAL A 1 274 ? -0.833 -13.501 -26.977 1.00 79.94 274 VAL A CA 1
ATOM 2065 C C . VAL A 1 274 ? 0.373 -14.258 -27.535 1.00 79.94 274 VAL A C 1
ATOM 2067 O O . VAL A 1 274 ? 0.852 -15.188 -26.897 1.00 79.94 274 VAL A O 1
ATOM 2070 N N . ALA A 1 275 ? 0.936 -13.817 -28.668 1.00 81.69 275 ALA A N 1
ATOM 2071 C CA . ALA A 1 275 ? 2.220 -14.318 -29.161 1.00 81.69 275 ALA A CA 1
ATOM 2072 C C . ALA A 1 275 ? 3.372 -14.074 -28.167 1.00 81.69 275 ALA A C 1
ATOM 2074 O O . ALA A 1 275 ? 4.335 -14.839 -28.144 1.00 81.69 275 ALA A O 1
ATOM 2075 N N . CYS A 1 276 ? 3.264 -13.028 -27.342 1.00 82.25 276 CYS A N 1
ATOM 2076 C CA . CYS A 1 276 ? 4.229 -12.696 -26.291 1.00 82.25 276 CYS A CA 1
ATOM 2077 C C . CYS A 1 276 ? 3.659 -12.886 -24.877 1.00 82.25 276 CYS A C 1
ATOM 2079 O O . CYS A 1 276 ? 4.419 -13.127 -23.942 1.00 82.25 276 CYS A O 1
ATOM 2081 N N . HIS A 1 277 ? 2.335 -12.798 -24.721 1.00 82.62 277 HIS A N 1
ATOM 2082 C CA . HIS A 1 277 ? 1.603 -12.983 -23.468 1.00 82.62 277 HIS A CA 1
ATOM 2083 C C . HIS A 1 277 ? 0.739 -14.255 -23.524 1.00 82.62 277 HIS A C 1
ATOM 2085 O O . HIS A 1 277 ? -0.483 -14.150 -23.634 1.00 82.62 277 HIS A O 1
ATOM 2091 N N . PRO A 1 278 ? 1.341 -15.458 -23.450 1.00 76.75 278 PRO A N 1
ATOM 2092 C CA . PRO A 1 278 ? 0.603 -16.718 -23.583 1.00 76.75 278 PRO A CA 1
ATOM 2093 C C . PRO A 1 278 ? -0.383 -16.960 -22.431 1.00 76.75 278 PRO A C 1
ATOM 2095 O O . PRO A 1 278 ? -1.323 -17.733 -22.573 1.00 76.75 278 PRO A O 1
ATOM 2098 N N . THR A 1 279 ? -0.181 -16.295 -21.292 1.00 79.12 279 THR A N 1
ATOM 2099 C CA . THR A 1 279 ? -1.068 -16.336 -20.126 1.00 79.12 279 THR A CA 1
ATOM 2100 C C . THR A 1 279 ? -1.443 -14.918 -19.717 1.00 79.12 279 THR A C 1
ATOM 2102 O O . THR A 1 279 ? -0.557 -14.096 -19.459 1.00 79.12 279 THR A O 1
ATOM 2105 N N . LEU A 1 280 ? -2.742 -14.635 -19.620 1.00 78.62 280 LEU A N 1
ATOM 2106 C CA . LEU A 1 280 ? -3.255 -13.353 -19.138 1.00 78.62 280 LEU A CA 1
ATOM 2107 C C . LEU A 1 280 ? -3.558 -13.425 -17.627 1.00 78.62 280 LEU A C 1
ATOM 2109 O O . LEU A 1 280 ? -4.025 -14.464 -17.157 1.00 78.62 280 LEU A O 1
ATOM 2113 N N . PRO A 1 281 ? -3.320 -12.353 -16.844 1.00 75.88 281 PRO A N 1
ATOM 2114 C CA . PRO A 1 281 ? -3.665 -12.326 -15.423 1.00 75.88 281 PRO A CA 1
ATOM 2115 C C . PRO A 1 281 ? -5.170 -12.519 -15.190 1.00 75.88 281 PRO A C 1
ATOM 2117 O O . PRO A 1 281 ? -5.969 -11.712 -15.666 1.00 75.88 281 PRO A O 1
ATOM 2120 N N . GLY A 1 282 ? -5.548 -13.539 -14.416 1.00 70.12 282 GLY A N 1
ATOM 2121 C CA . GLY A 1 282 ? -6.951 -13.853 -14.104 1.00 70.12 282 GLY A CA 1
ATOM 2122 C C . GLY A 1 282 ? -7.620 -12.914 -13.093 1.00 70.12 282 GLY A C 1
ATOM 2123 O O . GLY A 1 282 ? -8.815 -13.027 -12.851 1.00 70.12 282 GLY A O 1
ATOM 2124 N N . THR A 1 283 ? -6.871 -11.970 -12.516 1.00 64.94 283 THR A N 1
ATOM 2125 C CA . THR A 1 283 ? -7.389 -10.948 -11.591 1.00 64.94 283 THR A CA 1
ATOM 2126 C C . THR A 1 283 ? -8.245 -9.886 -12.282 1.00 64.94 283 THR A C 1
ATOM 2128 O O . THR A 1 283 ? -8.941 -9.130 -11.612 1.00 64.94 283 THR A O 1
ATOM 2131 N N . ILE A 1 284 ? -8.212 -9.822 -13.617 1.00 71.25 284 ILE A N 1
ATOM 2132 C CA . ILE A 1 284 ? -9.014 -8.898 -14.418 1.00 71.25 284 ILE A CA 1
ATOM 2133 C C . ILE A 1 284 ? -10.044 -9.721 -15.187 1.00 71.25 284 ILE A C 1
ATOM 2135 O O . ILE A 1 284 ? -9.698 -10.430 -16.127 1.00 71.25 284 ILE A O 1
ATOM 2139 N N . SER A 1 285 ? -11.320 -9.600 -14.813 1.00 68.44 285 SER A N 1
ATOM 2140 C CA . SER A 1 285 ? -12.422 -10.365 -15.423 1.00 68.44 285 SER A CA 1
ATOM 2141 C C . SER A 1 285 ? -12.463 -10.243 -16.958 1.00 68.44 285 SER A C 1
ATOM 2143 O O . SER A 1 285 ? -12.673 -11.230 -17.659 1.00 68.44 285 SER A O 1
ATOM 2145 N N . THR A 1 286 ? -12.138 -9.068 -17.512 1.00 72.25 286 THR A N 1
ATOM 2146 C CA . THR A 1 286 ? -12.073 -8.843 -18.969 1.00 72.25 286 THR A CA 1
ATOM 2147 C C . THR A 1 286 ? -11.008 -9.694 -19.673 1.00 72.25 286 THR A C 1
ATOM 2149 O O . THR A 1 286 ? -11.199 -10.060 -20.830 1.00 72.25 286 THR A O 1
ATOM 2152 N N . HIS A 1 287 ? -9.914 -10.078 -18.999 1.00 77.44 287 HIS A N 1
ATOM 2153 C CA . HIS A 1 287 ? -8.934 -11.017 -19.564 1.00 77.44 287 HIS A CA 1
ATOM 2154 C C . HIS A 1 287 ? -9.490 -12.436 -19.721 1.00 77.44 287 HIS A C 1
ATOM 2156 O O . HIS A 1 287 ? -8.973 -13.209 -20.524 1.00 77.44 287 HIS A O 1
ATOM 2162 N N . LEU A 1 288 ? -10.536 -12.783 -18.966 1.00 74.38 288 LEU A N 1
ATOM 2163 C CA . LEU A 1 288 ? -11.173 -14.095 -19.019 1.00 74.38 288 LEU A CA 1
ATOM 2164 C C . LEU A 1 288 ? -12.261 -14.163 -20.099 1.00 74.38 288 LEU A C 1
ATOM 2166 O O . LEU A 1 288 ? -12.531 -15.244 -20.621 1.00 74.38 288 LEU A O 1
ATOM 2170 N N . SER A 1 289 ? -12.862 -13.025 -20.460 1.00 69.06 289 SER A N 1
ATOM 2171 C CA . SER A 1 289 ? -14.046 -12.963 -21.326 1.00 69.06 289 SER A CA 1
ATOM 2172 C C . SER A 1 289 ? -13.814 -12.341 -22.707 1.00 69.06 289 SER A C 1
ATOM 2174 O O . SER A 1 289 ? -14.485 -12.741 -23.655 1.00 69.06 289 SER A O 1
ATOM 2176 N N . SER A 1 290 ? -12.872 -11.405 -22.870 1.00 69.31 290 SER A N 1
ATOM 2177 C CA . SER A 1 290 ? -12.734 -10.661 -24.130 1.00 69.31 290 SER A CA 1
ATOM 2178 C C . SER A 1 290 ? -11.965 -11.415 -25.222 1.00 69.31 290 SER A C 1
ATOM 2180 O O . SER A 1 290 ? -10.903 -11.986 -24.987 1.00 69.31 290 SER A O 1
ATOM 2182 N N . THR A 1 291 ? -12.476 -11.355 -26.454 1.00 69.19 291 THR A N 1
ATOM 2183 C CA . THR A 1 291 ? -11.842 -11.885 -27.677 1.00 69.19 291 THR A CA 1
ATOM 2184 C C . THR A 1 291 ? -11.602 -10.801 -28.742 1.00 69.19 291 THR A C 1
ATOM 2186 O O . THR A 1 291 ? -11.195 -11.115 -29.864 1.00 69.19 291 THR A O 1
ATOM 2189 N N . ASN A 1 292 ? -11.842 -9.518 -28.417 1.00 68.94 292 ASN A N 1
ATOM 2190 C CA . ASN A 1 292 ? -11.784 -8.398 -29.362 1.00 68.94 292 ASN A CA 1
ATOM 2191 C C . ASN A 1 292 ? -10.656 -7.404 -29.036 1.00 68.94 292 ASN A C 1
ATOM 2193 O O . ASN A 1 292 ? -10.466 -6.946 -27.913 1.00 68.94 292 ASN A O 1
ATOM 2197 N N . ALA A 1 293 ? -9.971 -6.969 -30.091 1.00 67.56 293 ALA A N 1
ATOM 2198 C CA . ALA A 1 293 ? -8.968 -5.913 -30.086 1.00 67.56 293 ALA A CA 1
ATOM 2199 C C . ALA A 1 293 ? -9.405 -4.602 -29.420 1.00 67.56 293 ALA A C 1
ATOM 2201 O O . ALA A 1 293 ? -8.571 -3.888 -28.867 1.00 67.56 293 ALA A O 1
ATOM 2202 N N . ALA A 1 294 ? -10.675 -4.220 -29.581 1.00 71.19 294 ALA A N 1
ATOM 2203 C CA . ALA A 1 294 ? -11.200 -2.972 -29.039 1.00 71.19 294 ALA A CA 1
ATOM 2204 C C . ALA A 1 294 ? -11.152 -2.964 -27.505 1.00 71.19 294 ALA A C 1
ATOM 2206 O O . ALA A 1 294 ? -10.732 -1.964 -26.928 1.00 71.19 294 ALA A O 1
ATOM 2207 N N . ASP A 1 295 ? -11.462 -4.099 -26.882 1.00 74.00 295 ASP A N 1
ATOM 2208 C CA . ASP A 1 295 ? -11.465 -4.252 -25.428 1.00 74.00 295 ASP A CA 1
ATOM 2209 C C . ASP A 1 295 ? -10.041 -4.290 -24.871 1.00 74.00 295 ASP A C 1
ATOM 2211 O O . ASP A 1 295 ? -9.759 -3.669 -23.857 1.00 74.00 295 ASP A O 1
ATOM 2215 N N . CYS A 1 296 ? -9.096 -4.957 -25.546 1.00 75.94 296 CYS A N 1
ATOM 2216 C CA . CYS A 1 296 ? -7.697 -4.896 -25.117 1.00 75.94 296 CYS A CA 1
ATOM 2217 C C . CYS A 1 296 ? -7.156 -3.463 -25.210 1.00 75.94 296 CYS A C 1
ATOM 2219 O O . CYS A 1 296 ? -6.433 -3.018 -24.324 1.00 75.94 296 CYS A O 1
ATOM 2221 N N . ARG A 1 297 ? -7.506 -2.725 -26.273 1.00 76.88 297 ARG A N 1
ATOM 2222 C CA . ARG A 1 297 ? -7.010 -1.360 -26.512 1.00 76.88 297 ARG A C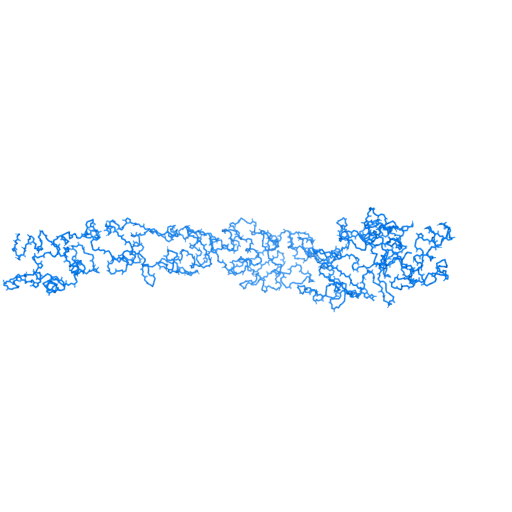A 1
ATOM 2223 C C . ARG A 1 297 ? -7.632 -0.290 -25.618 1.00 76.88 297 ARG A C 1
ATOM 2225 O O . ARG A 1 297 ? -7.075 0.804 -25.593 1.00 76.88 297 ARG A O 1
ATOM 2232 N N . SER A 1 298 ? -8.725 -0.567 -24.905 1.00 74.94 298 SER A N 1
ATOM 2233 C CA . SER A 1 298 ? -9.241 0.378 -23.904 1.00 74.94 298 SER A CA 1
ATOM 2234 C C . SER A 1 298 ? -8.282 0.500 -22.716 1.00 74.94 298 SER A C 1
ATOM 2236 O O . SER A 1 298 ? -8.109 1.590 -22.182 1.00 74.94 298 SER A O 1
ATOM 2238 N N . CYS A 1 299 ? -7.583 -0.586 -22.367 1.00 75.94 299 CYS A N 1
ATOM 2239 C CA . CYS A 1 299 ? -6.581 -0.594 -21.299 1.00 75.94 299 CYS A CA 1
ATOM 2240 C C . CYS A 1 299 ? -5.134 -0.549 -21.821 1.00 75.94 299 CYS A C 1
ATOM 2242 O O . CYS A 1 299 ? -4.261 0.002 -21.157 1.00 75.94 299 CYS A O 1
ATOM 2244 N N . HIS A 1 300 ? -4.866 -1.107 -23.007 1.00 81.44 300 HIS A N 1
ATOM 2245 C CA . HIS A 1 300 ? -3.537 -1.217 -23.619 1.00 81.44 300 HIS A CA 1
ATOM 2246 C C . HIS A 1 300 ? -3.451 -0.384 -24.905 1.00 81.44 300 HIS A C 1
ATOM 2248 O O . HIS A 1 300 ? -3.619 -0.888 -26.017 1.00 81.44 300 HIS A O 1
ATOM 2254 N N . THR A 1 301 ? -3.185 0.913 -24.783 1.00 82.69 301 THR A N 1
ATOM 2255 C CA . THR A 1 301 ? -3.135 1.815 -25.943 1.00 82.69 301 THR A CA 1
ATOM 2256 C C . THR A 1 301 ? -1.776 1.816 -26.651 1.00 82.69 301 THR A C 1
ATOM 2258 O O . THR A 1 301 ? -0.721 1.679 -26.032 1.00 82.69 301 THR A O 1
ATOM 2261 N N . HIS A 1 302 ? -1.778 2.031 -27.973 1.00 86.44 302 HIS A N 1
ATOM 2262 C CA . HIS A 1 302 ? -0.549 2.144 -28.780 1.00 86.44 302 HIS A CA 1
ATOM 2263 C C . HIS A 1 302 ? 0.357 3.306 -28.339 1.00 86.44 302 HIS A C 1
ATOM 2265 O O . HIS A 1 302 ? 1.580 3.172 -28.369 1.00 86.44 302 HIS A O 1
ATOM 2271 N N . SER A 1 303 ? -0.226 4.430 -27.911 1.00 83.88 303 SER A N 1
ATOM 2272 C CA . SER A 1 303 ? 0.509 5.612 -27.436 1.00 83.88 303 SER A CA 1
ATOM 2273 C C . SER A 1 303 ? 1.251 5.362 -26.121 1.00 83.88 303 SER A C 1
ATOM 2275 O O . SER A 1 303 ? 2.198 6.075 -25.807 1.00 83.88 303 SER A O 1
ATOM 2277 N N . GLN A 1 304 ? 0.873 4.316 -25.382 1.00 84.06 304 GLN A N 1
ATOM 2278 C CA . GLN A 1 304 ? 1.568 3.847 -24.180 1.00 84.06 304 GLN A CA 1
ATOM 2279 C C . GLN A 1 304 ? 2.405 2.588 -24.439 1.00 84.06 304 GLN A C 1
ATOM 2281 O O . GLN A 1 304 ? 2.852 1.924 -23.503 1.00 84.06 304 GLN A O 1
ATOM 2286 N N . GLY A 1 305 ? 2.601 2.223 -25.709 1.00 87.31 305 GLY A N 1
ATOM 2287 C CA . GLY A 1 305 ? 3.336 1.023 -26.092 1.00 87.31 305 GLY A CA 1
ATOM 2288 C C . GLY A 1 305 ? 2.660 -0.238 -25.570 1.00 87.31 305 GLY A C 1
ATOM 2289 O O . GLY A 1 305 ? 3.346 -1.194 -25.240 1.00 87.31 305 GLY A O 1
ATOM 2290 N N . PHE A 1 306 ? 1.329 -0.212 -25.440 1.00 85.50 306 PHE A N 1
ATOM 2291 C CA . PHE A 1 306 ? 0.491 -1.263 -24.862 1.00 85.50 306 PHE A CA 1
ATOM 2292 C C . PHE A 1 306 ? 0.749 -1.576 -23.381 1.00 85.50 306 PHE A C 1
ATOM 2294 O O . PHE A 1 306 ? 0.282 -2.597 -22.881 1.00 85.50 306 PHE A O 1
ATOM 2301 N N . SER A 1 307 ? 1.424 -0.696 -22.640 1.00 81.88 307 SER A N 1
ATOM 2302 C CA . SER A 1 307 ? 1.439 -0.788 -21.175 1.00 81.88 307 SER A CA 1
ATOM 2303 C C . SER A 1 307 ? 0.073 -0.375 -20.614 1.00 81.88 307 SER A C 1
ATOM 2305 O O . SER A 1 307 ? -0.478 0.638 -21.043 1.00 81.88 307 SER A O 1
ATOM 2307 N N . ALA A 1 308 ? -0.476 -1.148 -19.671 1.00 73.69 308 ALA A N 1
ATOM 2308 C CA . ALA A 1 308 ? -1.714 -0.775 -18.983 1.00 73.69 308 ALA A CA 1
ATOM 2309 C C . ALA A 1 308 ? -1.478 0.440 -18.077 1.00 73.69 308 ALA A C 1
ATOM 2311 O O . ALA A 1 308 ? -0.483 0.477 -17.350 1.00 73.69 308 ALA A O 1
ATOM 2312 N N . ASN A 1 309 ? -2.392 1.413 -18.098 1.00 71.81 309 ASN A N 1
ATOM 2313 C CA . ASN A 1 309 ? -2.336 2.564 -17.203 1.00 71.81 309 ASN A CA 1
ATOM 2314 C C . ASN A 1 309 ? -3.733 2.961 -16.703 1.00 71.81 309 ASN A C 1
ATOM 2316 O O . ASN A 1 309 ? -4.553 3.465 -17.467 1.00 71.81 309 ASN A O 1
ATOM 2320 N N . CYS A 1 310 ? -3.969 2.793 -15.401 1.00 73.50 310 CYS A N 1
ATOM 2321 C CA . CYS A 1 310 ? -5.223 3.167 -14.744 1.00 73.50 310 CYS A CA 1
ATOM 2322 C C . CYS A 1 310 ? -5.506 4.674 -14.865 1.00 73.50 310 CYS A C 1
ATOM 2324 O O . CYS A 1 310 ? -6.647 5.079 -15.083 1.00 73.50 310 CYS A O 1
ATOM 2326 N N . THR A 1 311 ? -4.447 5.494 -14.836 1.00 78.94 311 THR A N 1
ATOM 2327 C CA . THR A 1 311 ? -4.535 6.962 -14.882 1.00 78.94 311 THR A CA 1
ATOM 2328 C C . THR A 1 311 ? -4.928 7.503 -16.247 1.00 78.94 311 THR A C 1
ATOM 2330 O O . THR A 1 311 ? -5.144 8.698 -16.395 1.00 78.94 311 THR A O 1
ATOM 2333 N N . GLN A 1 312 ? -5.069 6.652 -17.265 1.00 78.69 312 GLN A N 1
ATOM 2334 C CA . GLN A 1 312 ? -5.675 7.079 -18.520 1.00 78.69 312 GLN A CA 1
ATOM 2335 C C . GLN A 1 312 ? -7.167 7.382 -18.343 1.00 78.69 312 GLN A C 1
ATOM 2337 O O . GLN A 1 312 ? -7.673 8.315 -18.964 1.00 78.69 312 GLN A O 1
ATOM 2342 N N . CYS A 1 313 ? -7.847 6.610 -17.494 1.00 80.38 313 CYS A N 1
ATOM 2343 C CA . CYS A 1 313 ? -9.287 6.717 -17.321 1.00 80.38 313 CYS A CA 1
ATOM 2344 C C . CYS A 1 313 ? -9.649 7.459 -16.037 1.00 80.38 313 CYS A C 1
ATOM 2346 O O . CYS A 1 313 ? -10.547 8.291 -16.069 1.00 80.38 313 CYS A O 1
ATOM 2348 N N . HIS A 1 314 ? -8.961 7.194 -14.922 1.00 87.12 314 HIS A N 1
ATOM 2349 C CA . HIS A 1 314 ? -9.209 7.856 -13.637 1.00 87.12 314 HIS A CA 1
ATOM 2350 C C . HIS A 1 314 ? -7.989 7.821 -12.712 1.00 87.12 314 HIS A C 1
ATOM 2352 O O . HIS A 1 314 ? -7.114 6.966 -12.835 1.00 87.12 314 HIS A O 1
ATOM 2358 N N . GLY A 1 315 ? -7.968 8.715 -11.730 1.00 87.75 315 GLY A N 1
ATOM 2359 C CA . GLY A 1 315 ? -6.949 8.751 -10.690 1.00 87.75 315 GLY A CA 1
ATOM 2360 C C . GLY A 1 315 ? -7.023 7.577 -9.717 1.00 87.75 315 GLY A C 1
ATOM 2361 O O . GLY A 1 315 ? -8.032 6.876 -9.628 1.00 87.75 315 GLY A O 1
ATOM 2362 N N . PHE A 1 316 ? -5.946 7.375 -8.959 1.00 85.62 316 PHE A N 1
ATOM 2363 C CA . PHE A 1 316 ? -5.839 6.308 -7.960 1.00 85.62 316 PHE A CA 1
ATOM 2364 C C . PHE A 1 316 ? -5.421 6.876 -6.589 1.00 85.62 316 PHE A C 1
ATOM 2366 O O . PHE A 1 316 ? -4.232 6.865 -6.266 1.00 85.62 316 PHE A O 1
ATOM 2373 N N . PRO A 1 317 ? -6.365 7.389 -5.777 1.00 89.00 317 PRO A N 1
ATOM 2374 C CA . PRO A 1 317 ? -7.783 7.635 -6.082 1.00 89.00 317 PRO A CA 1
ATOM 2375 C C . PRO A 1 317 ? -8.009 8.946 -6.870 1.00 89.00 317 PRO A C 1
ATOM 2377 O O . PRO A 1 317 ? -7.070 9.732 -7.029 1.00 89.00 317 PRO A O 1
ATOM 2380 N N . PRO A 1 318 ? -9.236 9.226 -7.348 1.00 90.94 318 PRO A N 1
ATOM 2381 C CA . PRO A 1 318 ? -9.636 10.566 -7.777 1.00 90.94 318 PRO A CA 1
ATOM 2382 C C . PRO A 1 318 ? -9.538 11.581 -6.621 1.00 90.94 318 PRO A C 1
ATOM 2384 O O . PRO A 1 318 ? -9.884 11.277 -5.484 1.00 90.94 318 PRO A O 1
ATOM 2387 N N . GLN A 1 319 ? -9.016 12.773 -6.905 1.00 91.81 319 GLN A N 1
ATOM 2388 C CA . GLN A 1 319 ? -8.796 13.879 -5.953 1.00 91.81 319 GLN A CA 1
ATOM 2389 C C . GLN A 1 319 ? -8.953 15.263 -6.599 1.00 91.81 319 GLN A C 1
ATOM 2391 O O . GLN A 1 319 ? -8.865 16.285 -5.919 1.00 91.81 319 GLN A O 1
ATOM 2396 N N . ALA A 1 320 ? -9.076 15.312 -7.923 1.00 93.56 320 ALA A N 1
ATOM 2397 C CA . ALA A 1 320 ? -9.146 16.524 -8.710 1.00 93.56 320 ALA A CA 1
ATOM 2398 C C . ALA A 1 320 ? -10.341 16.433 -9.649 1.00 93.56 320 ALA A C 1
ATOM 2400 O O . ALA A 1 320 ? -10.638 15.375 -10.211 1.00 93.56 320 ALA A O 1
ATOM 2401 N N . ASN A 1 321 ? -10.991 17.572 -9.868 1.00 93.50 321 ASN A N 1
ATOM 2402 C CA . ASN A 1 321 ? -12.143 17.659 -10.750 1.00 93.50 321 ASN A CA 1
ATOM 2403 C C . ASN A 1 321 ? -11.743 17.773 -12.232 1.00 93.50 321 ASN A C 1
ATOM 2405 O O . ASN A 1 321 ? -12.162 18.672 -12.959 1.00 93.50 321 ASN A O 1
ATOM 2409 N N . SER A 1 322 ? -10.862 16.880 -12.672 1.00 94.12 322 SER A N 1
ATOM 2410 C CA . SER A 1 322 ? -10.340 16.803 -14.036 1.00 94.12 322 SER A CA 1
ATOM 2411 C C . SER A 1 322 ? -10.614 15.420 -14.606 1.00 94.12 322 SER A C 1
ATOM 2413 O O . SER A 1 322 ? -10.568 14.442 -13.873 1.00 94.12 322 SER A O 1
ATOM 2415 N N . ALA A 1 323 ? -10.879 15.307 -15.904 1.00 91.00 323 ALA A N 1
ATOM 2416 C CA . ALA A 1 323 ? -11.088 14.005 -16.527 1.00 91.00 323 ALA A CA 1
ATOM 2417 C C . ALA A 1 323 ? -9.784 13.203 -16.622 1.00 91.00 323 ALA A C 1
ATOM 2419 O O . ALA A 1 323 ? -8.814 13.688 -17.207 1.00 91.00 323 ALA A O 1
ATOM 2420 N N . GLY A 1 324 ? -9.788 11.963 -16.127 1.00 87.12 324 GLY A N 1
ATOM 2421 C CA . GLY A 1 324 ? -8.627 11.080 -16.173 1.00 87.12 324 GLY A CA 1
ATOM 2422 C C . GLY A 1 324 ? -7.374 11.689 -15.535 1.00 87.12 324 GLY A C 1
ATOM 2423 O O . GLY A 1 324 ? -7.417 12.629 -14.745 1.00 87.12 324 GLY A O 1
ATOM 2424 N N . GLY A 1 325 ? -6.211 11.149 -15.864 1.00 84.19 325 GLY A N 1
ATOM 2425 C CA . GLY A 1 325 ? -4.954 11.526 -15.226 1.00 84.19 325 GLY A CA 1
ATOM 2426 C C . GLY A 1 325 ? -4.771 10.877 -13.854 1.00 84.19 325 GLY A C 1
ATOM 2427 O O . GLY A 1 325 ? -5.561 10.051 -13.403 1.00 84.19 325 GLY A O 1
ATOM 2428 N N . THR A 1 326 ? -3.681 11.237 -13.177 1.00 85.56 326 THR A N 1
ATOM 2429 C CA . THR A 1 326 ? -3.248 10.607 -11.915 1.00 85.56 326 THR A CA 1
ATOM 2430 C C . THR A 1 326 ? -4.219 10.801 -10.758 1.00 85.56 326 THR A C 1
ATOM 2432 O O . THR A 1 326 ? -4.216 10.005 -9.822 1.00 85.56 326 THR A O 1
ATOM 2435 N N . SER A 1 327 ? -5.050 11.839 -10.833 1.00 91.06 327 SER A N 1
ATOM 2436 C CA . SER A 1 327 ? -5.939 12.262 -9.751 1.00 91.06 327 SER A CA 1
ATOM 2437 C C . SER A 1 327 ? -7.338 12.626 -10.243 1.00 91.06 327 SER A C 1
ATOM 2439 O O . SER A 1 327 ? -8.125 13.136 -9.461 1.00 91.06 327 SER A O 1
ATOM 2441 N N . GLY A 1 328 ? -7.669 12.430 -11.517 1.00 91.69 328 GLY A N 1
ATOM 2442 C CA . GLY A 1 328 ? -8.957 12.874 -12.041 1.00 91.69 328 GLY A CA 1
ATOM 2443 C C . GLY A 1 328 ? -10.095 11.878 -11.877 1.00 91.69 328 GLY A C 1
ATOM 2444 O O . GLY A 1 328 ? -9.889 10.717 -11.522 1.00 91.69 328 GLY A O 1
ATOM 2445 N N . TYR A 1 329 ? -11.307 12.327 -12.177 1.00 91.19 329 TYR A N 1
ATOM 2446 C CA . TYR A 1 329 ? -12.479 11.470 -12.234 1.00 91.19 329 TYR A CA 1
ATOM 2447 C C . TYR A 1 329 ? -12.461 10.527 -13.439 1.00 91.19 329 TYR A C 1
ATOM 2449 O O . TYR A 1 329 ? -11.718 10.718 -14.405 1.00 91.19 329 TYR A O 1
ATOM 2457 N N . ALA A 1 330 ? -13.332 9.520 -13.398 1.00 87.56 330 ALA A N 1
ATOM 2458 C CA . ALA A 1 330 ? -13.416 8.507 -14.433 1.00 87.56 330 ALA A CA 1
ATOM 2459 C C . ALA A 1 330 ? -14.010 9.001 -15.756 1.00 87.56 330 ALA A C 1
ATOM 2461 O O . ALA A 1 330 ? -15.155 9.448 -15.829 1.00 87.56 330 ALA A O 1
ATOM 2462 N N . LYS A 1 331 ? -13.216 8.868 -16.821 1.00 85.88 331 LYS A N 1
ATOM 2463 C CA . LYS A 1 331 ? -13.598 9.124 -18.206 1.00 85.88 331 LYS A CA 1
ATOM 2464 C C . LYS A 1 331 ? -12.920 8.129 -19.141 1.00 85.88 331 LYS A C 1
ATOM 2466 O O . LYS A 1 331 ? -11.701 8.014 -19.152 1.00 85.88 331 LYS A O 1
ATOM 2471 N N . ASP A 1 332 ? -13.706 7.459 -19.972 1.00 78.12 332 ASP A N 1
ATOM 2472 C CA . ASP A 1 332 ? -13.220 6.580 -21.034 1.00 78.12 332 ASP A CA 1
ATOM 2473 C C . ASP A 1 332 ? -14.093 6.723 -22.287 1.00 78.12 332 ASP A C 1
ATOM 2475 O O . ASP A 1 332 ? -15.194 6.169 -22.382 1.00 78.12 332 ASP A O 1
ATOM 2479 N N . GLY A 1 333 ? -13.599 7.499 -23.255 1.00 74.81 333 GLY A N 1
ATOM 2480 C CA . GLY A 1 333 ? -14.287 7.751 -24.517 1.00 74.81 333 GLY A CA 1
ATOM 2481 C C . GLY A 1 333 ? -15.670 8.371 -24.309 1.00 74.81 333 GLY A C 1
ATOM 2482 O O . GLY A 1 333 ? -15.780 9.520 -23.888 1.00 74.81 333 GLY A O 1
ATOM 2483 N N . VAL A 1 334 ? -16.717 7.605 -24.635 1.00 72.69 334 VAL A N 1
ATOM 2484 C CA . VAL A 1 334 ? -18.129 8.014 -24.496 1.00 72.69 334 VAL A CA 1
ATOM 2485 C C . VAL A 1 334 ? -18.648 7.930 -23.062 1.00 72.69 334 VAL A C 1
ATOM 2487 O O . VAL A 1 334 ? -19.698 8.488 -22.760 1.00 72.69 334 VAL A O 1
ATOM 2490 N N . ARG A 1 335 ? -17.942 7.222 -22.178 1.00 77.88 335 ARG A N 1
ATOM 2491 C CA . ARG A 1 335 ? -18.315 7.102 -20.774 1.00 77.88 335 ARG A CA 1
ATOM 2492 C C . ARG A 1 335 ? -17.639 8.241 -20.018 1.00 77.88 335 ARG A C 1
ATOM 2494 O O . ARG A 1 335 ? -16.412 8.294 -19.965 1.00 77.88 335 ARG A O 1
ATOM 2501 N N . ASP A 1 336 ? -18.424 9.131 -19.423 1.00 86.06 336 ASP A N 1
ATOM 2502 C CA . ASP A 1 336 ? -17.915 10.274 -18.664 1.00 86.06 336 ASP A CA 1
ATOM 2503 C C . ASP A 1 336 ? -18.685 10.442 -17.348 1.00 86.06 336 ASP A C 1
ATOM 2505 O O . ASP A 1 336 ? -19.887 10.726 -17.352 1.00 86.06 336 ASP A O 1
ATOM 2509 N N . TYR A 1 337 ? -17.996 10.277 -16.216 1.00 88.31 337 TYR A N 1
ATOM 2510 C CA . TYR A 1 337 ? -18.603 10.412 -14.894 1.00 88.31 337 TYR A CA 1
ATOM 2511 C C . TYR A 1 337 ? -19.236 11.783 -14.667 1.00 88.31 337 TYR A C 1
ATOM 2513 O O . TYR A 1 337 ? -20.284 11.852 -14.021 1.00 88.31 337 TYR A O 1
ATOM 2521 N N . SER A 1 338 ? -18.682 12.848 -15.260 1.00 90.38 338 SER A N 1
ATOM 2522 C CA . SER A 1 338 ? -19.233 14.207 -15.157 1.00 90.38 338 SER A CA 1
ATOM 2523 C C . SER A 1 338 ? -20.655 14.338 -15.706 1.00 90.38 338 SER A C 1
ATOM 2525 O O . SER A 1 338 ? -21.386 15.251 -15.335 1.00 90.38 338 SER A O 1
ATOM 2527 N N . THR A 1 339 ? -21.086 13.381 -16.532 1.00 88.75 339 THR A N 1
ATOM 2528 C CA . THR A 1 339 ? -22.414 13.355 -17.159 1.00 88.75 339 THR A CA 1
ATOM 2529 C C . THR A 1 339 ? -23.376 12.340 -16.530 1.00 88.75 339 THR A C 1
ATOM 2531 O O . THR A 1 339 ? -24.519 12.229 -16.959 1.00 88.75 339 THR A O 1
ATOM 2534 N N . SER A 1 340 ? -22.952 11.608 -15.493 1.00 85.25 340 SER A N 1
ATOM 2535 C CA . SER A 1 340 ? -23.668 10.438 -14.950 1.00 85.25 340 SER A CA 1
ATOM 2536 C C . SER A 1 340 ? -24.957 10.734 -14.162 1.00 85.25 340 SER A C 1
ATOM 2538 O O . SER A 1 340 ? -25.569 9.813 -13.629 1.00 85.25 340 SER A O 1
ATOM 2540 N N . GLY A 1 341 ? -25.366 12.000 -14.016 1.00 84.69 341 GLY A N 1
ATOM 2541 C CA . GLY A 1 341 ? -26.518 12.412 -13.193 1.00 84.69 341 GLY A CA 1
ATOM 2542 C C . GLY A 1 341 ? -26.317 12.269 -11.674 1.00 84.69 341 GLY A C 1
ATOM 2543 O O . GLY A 1 341 ? -27.032 12.899 -10.902 1.00 84.69 341 GLY A O 1
ATOM 2544 N N . VAL A 1 342 ? -25.312 11.501 -11.241 1.00 87.75 342 VAL A N 1
ATOM 2545 C CA . VAL A 1 342 ? -24.884 11.323 -9.840 1.00 87.75 342 VAL A CA 1
ATOM 2546 C C . VAL A 1 342 ? -23.491 11.903 -9.571 1.00 87.75 342 VAL A C 1
ATOM 2548 O O . VAL A 1 342 ? -22.900 11.638 -8.521 1.00 87.75 342 VAL A O 1
ATOM 2551 N N . PHE A 1 343 ? -22.958 12.669 -10.526 1.00 90.81 343 PHE A N 1
ATOM 2552 C CA . PHE A 1 343 ? -21.638 13.290 -10.478 1.00 90.81 343 PHE A CA 1
ATOM 2553 C C . PHE A 1 343 ? -21.411 14.109 -9.199 1.00 90.81 343 PHE A C 1
ATOM 2555 O O . PHE A 1 343 ? -22.307 14.809 -8.726 1.00 90.81 343 PHE A O 1
ATOM 2562 N N . LYS A 1 344 ? -20.188 14.037 -8.667 1.00 92.19 344 LYS A N 1
ATOM 2563 C CA . LYS A 1 344 ? -19.725 14.803 -7.506 1.00 92.19 344 LYS A CA 1
ATOM 2564 C C . LYS A 1 344 ? -18.334 15.354 -7.800 1.00 92.19 344 LYS A C 1
ATOM 2566 O O . LYS A 1 344 ? -17.528 14.679 -8.436 1.00 92.19 344 LYS A O 1
ATOM 2571 N N . ASP A 1 345 ? -18.063 16.567 -7.325 1.00 93.56 345 ASP A N 1
ATOM 2572 C CA . ASP A 1 345 ? -16.763 17.217 -7.494 1.00 93.56 345 ASP A CA 1
ATOM 2573 C C . ASP A 1 345 ? -15.677 16.468 -6.706 1.00 93.56 345 ASP A C 1
ATOM 2575 O O . ASP A 1 345 ? -15.604 16.573 -5.481 1.00 93.56 345 ASP A O 1
ATOM 2579 N N . GLU A 1 346 ? -14.809 15.737 -7.412 1.00 92.94 346 GLU A N 1
ATOM 2580 C CA . GLU A 1 346 ? -13.754 14.921 -6.794 1.00 92.94 346 GLU A CA 1
ATOM 2581 C C . GLU A 1 346 ? -12.697 15.722 -6.020 1.00 92.94 346 GLU A C 1
ATOM 2583 O O . GLU A 1 346 ? -11.933 15.148 -5.248 1.00 92.94 346 GLU A O 1
ATOM 2588 N N . SER A 1 347 ? -12.646 17.048 -6.175 1.00 93.88 347 SER A N 1
ATOM 2589 C CA . SER A 1 347 ? -11.791 17.894 -5.336 1.00 93.88 347 SER A CA 1
ATOM 2590 C C . SER A 1 347 ? -12.335 18.097 -3.918 1.00 93.88 347 SER A C 1
ATOM 2592 O O . SER A 1 347 ? -11.559 18.452 -3.023 1.00 93.88 347 SER A O 1
ATOM 2594 N N . ALA A 1 348 ? -13.628 17.822 -3.713 1.00 94.19 348 ALA A N 1
ATOM 2595 C CA . ALA A 1 348 ? -14.372 18.015 -2.470 1.00 94.19 348 ALA A CA 1
ATOM 2596 C C . ALA A 1 348 ? -14.974 16.714 -1.898 1.00 94.19 348 ALA A C 1
ATOM 2598 O O . ALA A 1 348 ? -15.589 16.741 -0.830 1.00 94.19 348 ALA A O 1
ATOM 2599 N N . THR A 1 349 ? -14.810 15.569 -2.568 1.00 93.75 349 THR A N 1
ATOM 2600 C CA . THR A 1 349 ? -15.201 14.258 -2.028 1.00 93.75 349 THR A CA 1
ATOM 2601 C C . THR A 1 349 ? -14.136 13.705 -1.071 1.00 93.75 349 THR A C 1
ATOM 2603 O O . THR A 1 349 ? -12.944 14.009 -1.197 1.00 93.75 349 THR A O 1
ATOM 2606 N N . PRO A 1 350 ? -14.512 12.819 -0.132 1.00 92.56 350 PRO A N 1
ATOM 2607 C CA . PRO A 1 350 ? -13.569 12.189 0.785 1.00 92.56 350 PRO A CA 1
ATOM 2608 C C . PRO A 1 350 ? -12.790 11.019 0.151 1.00 92.56 350 PRO A C 1
ATOM 2610 O O . PRO A 1 350 ? -12.222 10.213 0.890 1.00 92.56 350 PRO A O 1
ATOM 2613 N N . HIS A 1 351 ? -12.732 10.880 -1.184 1.00 91.56 351 HIS A N 1
ATOM 2614 C CA . HIS A 1 351 ? -11.974 9.803 -1.846 1.00 91.56 351 HIS A CA 1
ATOM 2615 C C . HIS A 1 351 ? -10.514 9.772 -1.377 1.00 91.56 351 HIS A C 1
ATOM 2617 O O . HIS A 1 351 ? -10.003 8.719 -0.988 1.00 91.56 351 HIS A O 1
ATOM 2623 N N . VAL A 1 352 ? -9.857 10.938 -1.348 1.00 90.38 352 VAL A N 1
ATOM 2624 C CA . VAL A 1 352 ? -8.480 11.067 -0.853 1.00 90.38 352 VAL A CA 1
ATOM 2625 C C . VAL A 1 352 ? -8.378 10.752 0.640 1.00 90.38 352 VAL A C 1
ATOM 2627 O O . VAL A 1 352 ? -7.421 10.106 1.057 1.00 90.38 352 VAL A O 1
ATOM 2630 N N . SER A 1 353 ? -9.385 11.114 1.438 1.00 90.19 353 SER A N 1
ATOM 2631 C CA . SER A 1 353 ? -9.388 10.839 2.875 1.00 90.19 353 SER A CA 1
ATOM 2632 C C . SER A 1 353 ? -9.436 9.332 3.181 1.00 90.19 353 SER A C 1
ATOM 2634 O O . SER A 1 353 ? -8.873 8.897 4.187 1.00 90.19 353 SER A O 1
ATOM 2636 N N . HIS A 1 354 ? -10.040 8.532 2.293 1.00 90.62 354 HIS A N 1
ATOM 2637 C CA . HIS A 1 354 ? -10.146 7.074 2.420 1.00 90.62 354 HIS A CA 1
ATOM 2638 C C . HIS A 1 354 ? -8.992 6.302 1.757 1.00 90.62 354 HIS A C 1
ATOM 2640 O O . HIS A 1 354 ? -8.510 5.322 2.323 1.00 90.62 354 HIS A O 1
ATOM 2646 N N . ALA A 1 355 ? -8.557 6.716 0.564 1.00 90.38 355 ALA A N 1
ATOM 2647 C CA . ALA A 1 355 ? -7.632 5.944 -0.274 1.00 90.38 355 ALA A CA 1
ATOM 2648 C C . ALA A 1 355 ? -6.338 6.693 -0.651 1.00 90.38 355 ALA A C 1
ATOM 2650 O O . ALA A 1 355 ? -5.501 6.153 -1.369 1.00 90.38 355 ALA A O 1
ATOM 2651 N N . GLY A 1 356 ? -6.157 7.938 -0.200 1.00 87.44 356 GLY A N 1
ATOM 2652 C CA . GLY A 1 356 ? -5.028 8.794 -0.583 1.00 87.44 356 GLY A CA 1
ATOM 2653 C C . GLY A 1 356 ? -3.693 8.445 0.082 1.00 87.44 356 GLY A C 1
ATOM 2654 O O . GLY A 1 356 ? -2.645 8.841 -0.424 1.00 87.44 356 GLY A O 1
ATOM 2655 N N . GLY A 1 357 ? -3.710 7.697 1.188 1.00 86.31 357 GLY A N 1
ATOM 2656 C CA . GLY A 1 357 ? -2.514 7.301 1.929 1.00 86.31 357 GLY A CA 1
ATOM 2657 C C . GLY A 1 357 ? -1.779 8.438 2.651 1.00 86.31 357 GLY A C 1
ATOM 2658 O O . GLY A 1 357 ? -2.234 9.581 2.722 1.00 86.31 357 GLY A O 1
ATOM 2659 N N . GLY A 1 358 ? -0.633 8.109 3.256 1.00 85.19 358 GLY A N 1
ATOM 2660 C CA . GLY A 1 358 ? 0.167 9.053 4.045 1.00 85.19 358 GLY A CA 1
ATOM 2661 C C . GLY A 1 358 ? -0.548 9.520 5.320 1.00 85.19 358 GLY A C 1
ATOM 2662 O O . GLY A 1 358 ? -0.732 8.750 6.268 1.00 85.19 358 GLY A O 1
ATOM 2663 N N . SER A 1 359 ? -0.937 10.797 5.360 1.00 83.81 359 SER A N 1
ATOM 2664 C CA . SER A 1 359 ? -1.723 11.354 6.472 1.00 83.81 359 SER A CA 1
ATOM 2665 C C . SER A 1 359 ? -3.166 10.835 6.490 1.00 83.81 359 SER A C 1
ATOM 2667 O O . SER A 1 359 ? -3.785 10.834 7.552 1.00 83.81 359 SER A O 1
ATOM 2669 N N . TYR A 1 360 ? -3.673 10.357 5.349 1.00 88.50 360 TYR A N 1
ATOM 2670 C CA . TYR A 1 360 ? -5.016 9.798 5.173 1.00 88.50 360 TYR A CA 1
ATOM 2671 C C . TYR A 1 360 ? -5.063 8.286 5.434 1.00 88.50 360 TYR A C 1
ATOM 2673 O O . TYR A 1 360 ? -4.046 7.653 5.740 1.00 88.50 360 TYR A O 1
ATOM 2681 N N . TYR A 1 361 ? -6.253 7.693 5.314 1.00 90.19 361 TYR A N 1
ATOM 2682 C CA . TYR A 1 361 ? -6.385 6.240 5.257 1.00 90.19 361 TYR A CA 1
ATOM 2683 C C . TYR A 1 361 ? -5.834 5.690 3.936 1.00 90.19 361 TYR A C 1
ATOM 2685 O O . TYR A 1 361 ? -5.691 6.402 2.939 1.00 90.19 361 TYR A O 1
ATOM 2693 N N . SER A 1 362 ? -5.470 4.408 3.957 1.00 90.69 362 SER A N 1
ATOM 2694 C CA . SER A 1 362 ? -4.960 3.676 2.788 1.00 90.69 362 SER A CA 1
ATOM 2695 C C . SER A 1 362 ? -5.846 2.469 2.489 1.00 90.69 362 SER A C 1
ATOM 2697 O O . SER A 1 362 ? -5.360 1.334 2.451 1.00 90.69 362 SER A O 1
ATOM 2699 N N . PHE A 1 363 ? -7.156 2.694 2.367 1.00 90.00 363 PHE A N 1
ATOM 2700 C CA . PHE A 1 363 ? -8.082 1.627 2.004 1.00 90.00 363 PHE A CA 1
ATOM 2701 C C . PHE A 1 363 ? -7.855 1.186 0.564 1.00 90.00 363 PHE A C 1
ATOM 2703 O O . PHE A 1 363 ? -7.628 2.003 -0.332 1.00 90.00 363 PHE A O 1
ATOM 2710 N N . ALA A 1 364 ? -7.912 -0.126 0.350 1.00 89.19 364 ALA A N 1
ATOM 2711 C CA . ALA A 1 364 ? -7.887 -0.674 -0.993 1.00 89.19 364 ALA A CA 1
ATOM 2712 C C . ALA A 1 364 ? -9.207 -0.336 -1.708 1.00 89.19 364 ALA A C 1
ATOM 2714 O O . ALA A 1 364 ? -10.266 -0.263 -1.085 1.00 89.19 364 ALA A O 1
ATOM 2715 N N . CYS A 1 365 ? -9.161 -0.091 -3.021 1.00 86.00 365 CYS A N 1
ATOM 2716 C CA . CYS A 1 365 ? -10.344 0.353 -3.767 1.00 86.00 365 CYS A CA 1
ATOM 2717 C C . CYS A 1 365 ? -11.489 -0.666 -3.725 1.00 86.00 365 CYS A C 1
ATOM 2719 O O . CYS A 1 365 ? -12.652 -0.277 -3.788 1.00 86.00 365 CYS A O 1
ATOM 2721 N N . ASP A 1 366 ? -11.172 -1.954 -3.601 1.00 85.88 366 ASP A N 1
ATOM 2722 C CA . ASP A 1 366 ? -12.144 -3.035 -3.474 1.00 85.88 366 ASP A CA 1
ATOM 2723 C C . ASP A 1 366 ? -12.871 -3.040 -2.125 1.00 85.88 366 ASP A C 1
ATOM 2725 O O . ASP A 1 366 ? -13.919 -3.664 -2.032 1.00 85.88 366 ASP A O 1
ATOM 2729 N N . GLU A 1 367 ? -12.416 -2.305 -1.108 1.00 89.50 367 GLU A N 1
ATOM 2730 C CA . GLU A 1 367 ? -13.192 -2.139 0.129 1.00 89.50 367 GLU A CA 1
ATOM 2731 C C . GLU A 1 367 ? -14.513 -1.398 -0.124 1.00 89.50 367 GLU A C 1
ATOM 2733 O O . GLU A 1 367 ? -15.518 -1.696 0.522 1.00 89.50 367 GLU A O 1
ATOM 2738 N N . CYS A 1 368 ? -14.530 -0.487 -1.104 1.00 88.69 368 CYS A N 1
ATOM 2739 C CA . CYS A 1 368 ? -15.722 0.252 -1.524 1.00 88.69 368 CYS A CA 1
ATOM 2740 C C . CYS A 1 368 ? -16.293 -0.279 -2.844 1.00 88.69 368 CYS A C 1
ATOM 2742 O O . CYS A 1 368 ? -17.502 -0.425 -2.966 1.00 88.69 368 CYS A O 1
ATOM 2744 N N . HIS A 1 369 ? -15.451 -0.617 -3.821 1.00 87.44 369 HIS A N 1
ATOM 2745 C CA . HIS A 1 369 ? -15.860 -0.982 -5.185 1.00 87.44 369 HIS A CA 1
ATOM 2746 C C . HIS A 1 369 ? -15.893 -2.500 -5.435 1.00 87.44 369 HIS A C 1
ATOM 2748 O O . HIS A 1 369 ? -15.722 -2.965 -6.565 1.00 87.44 369 HIS A O 1
ATOM 2754 N N . LYS A 1 370 ? -16.084 -3.313 -4.387 1.00 85.56 370 LYS A N 1
ATOM 2755 C CA . LYS A 1 370 ? -16.149 -4.774 -4.531 1.00 85.56 370 LYS A CA 1
ATOM 2756 C C . LYS A 1 370 ? -17.311 -5.200 -5.424 1.00 85.56 370 LYS A C 1
ATOM 2758 O O . LYS A 1 370 ? -18.432 -4.714 -5.271 1.00 85.56 370 LYS A O 1
ATOM 2763 N N . GLY A 1 371 ? -17.040 -6.165 -6.301 1.00 77.94 371 GLY A N 1
ATOM 2764 C CA . GLY A 1 371 ? -18.032 -6.712 -7.230 1.00 77.94 371 GLY A CA 1
ATOM 2765 C C . GLY A 1 371 ? -18.182 -5.904 -8.519 1.00 77.94 371 GLY A C 1
ATOM 2766 O O . GLY A 1 371 ? -18.980 -6.274 -9.375 1.00 77.94 371 GLY A O 1
ATOM 2767 N N . PHE A 1 372 ? -17.399 -4.834 -8.682 1.00 74.94 372 PHE A N 1
ATOM 2768 C CA . PHE A 1 372 ? -17.394 -4.013 -9.886 1.00 74.94 372 PHE A CA 1
ATOM 2769 C C . PHE A 1 372 ? -16.672 -4.676 -11.070 1.00 74.94 372 PHE A C 1
ATOM 2771 O O . PHE A 1 372 ? -15.669 -5.378 -10.911 1.00 74.94 372 PHE A O 1
ATOM 2778 N N . SER A 1 373 ? -17.132 -4.368 -12.288 1.00 66.50 373 SER A N 1
ATOM 2779 C CA . SER A 1 373 ? -16.407 -4.641 -13.532 1.00 66.50 373 SER A CA 1
ATOM 2780 C C . SER A 1 373 ? -16.239 -3.346 -14.330 1.00 66.50 373 SER A C 1
ATOM 2782 O O . SER A 1 373 ? -17.198 -2.607 -14.515 1.00 66.50 373 SER A O 1
ATOM 2784 N N . HIS A 1 374 ? -15.039 -3.083 -14.858 1.00 69.88 374 HIS A N 1
ATOM 2785 C CA . HIS A 1 374 ? -14.662 -1.814 -15.510 1.00 69.88 374 HIS A CA 1
ATOM 2786 C C . HIS A 1 374 ? -15.497 -1.421 -16.754 1.00 69.88 374 HIS A C 1
ATOM 2788 O O . HIS A 1 374 ? -15.242 -0.377 -17.349 1.00 69.88 374 HIS A O 1
ATOM 2794 N N . ASN A 1 375 ? -16.479 -2.228 -17.173 1.00 57.34 375 ASN A N 1
ATOM 2795 C CA . ASN A 1 375 ? -17.197 -2.062 -18.438 1.00 57.34 375 ASN A CA 1
ATOM 2796 C C . ASN A 1 375 ? -18.711 -1.800 -18.313 1.00 57.34 375 ASN A C 1
ATOM 2798 O O . ASN A 1 375 ? -19.350 -1.621 -19.347 1.00 57.34 375 ASN A O 1
ATOM 2802 N N . THR A 1 376 ? -19.289 -1.737 -17.108 1.00 59.97 376 THR A N 1
ATOM 2803 C CA . THR A 1 376 ? -20.743 -1.509 -16.922 1.00 59.97 376 THR A CA 1
ATOM 2804 C C . THR A 1 376 ? -21.157 -0.037 -16.990 1.00 59.97 376 THR A C 1
ATOM 2806 O O . THR A 1 376 ? -22.338 0.253 -17.148 1.00 59.97 376 THR A O 1
ATOM 2809 N N . GLY A 1 377 ? -20.203 0.902 -16.945 1.00 54.03 377 GLY A N 1
ATOM 2810 C CA . GLY A 1 377 ? -20.455 2.337 -17.153 1.00 54.03 377 GLY A CA 1
ATOM 2811 C C . GLY A 1 377 ? -21.020 3.093 -15.945 1.00 54.03 377 GLY A C 1
ATOM 2812 O O . GLY A 1 377 ? -21.192 4.307 -16.017 1.00 54.03 377 GLY A O 1
ATOM 2813 N N . SER A 1 378 ? -21.260 2.419 -14.825 1.00 64.38 378 SER A N 1
ATOM 2814 C CA . SER A 1 378 ? -21.638 3.023 -13.548 1.00 64.38 378 SER A CA 1
ATOM 2815 C C . SER A 1 378 ? -20.380 3.410 -12.765 1.00 64.38 378 SER A C 1
ATOM 2817 O O . SER A 1 378 ? -19.785 2.636 -12.027 1.00 64.38 378 SER A O 1
ATOM 2819 N N . PHE A 1 379 ? -19.937 4.652 -12.943 1.00 70.44 379 PHE A N 1
ATOM 2820 C CA . PHE A 1 379 ? -18.733 5.222 -12.320 1.00 70.44 379 PHE A CA 1
ATOM 2821 C C . PHE A 1 379 ? -18.775 5.361 -10.783 1.00 70.44 379 PHE A C 1
ATOM 2823 O O . PHE A 1 379 ? -17.847 5.907 -10.195 1.00 70.44 379 PHE A O 1
ATOM 2830 N N . GLN A 1 380 ? -19.847 4.900 -10.133 1.00 75.44 380 GLN A N 1
ATOM 2831 C CA . GLN A 1 380 ? -20.121 5.080 -8.705 1.00 75.44 380 GLN A CA 1
ATOM 2832 C C . GLN A 1 380 ? -20.573 3.776 -8.024 1.00 75.44 380 GLN A C 1
ATOM 2834 O O . GLN A 1 380 ? -21.279 3.809 -7.018 1.00 75.44 380 GLN A O 1
ATOM 2839 N N . ASP A 1 381 ? -20.172 2.627 -8.574 1.00 81.62 381 ASP A N 1
ATOM 2840 C CA . ASP A 1 381 ? -20.493 1.308 -8.025 1.00 81.62 381 ASP A CA 1
ATOM 2841 C C . ASP A 1 381 ? -19.785 1.086 -6.688 1.00 81.62 381 ASP A C 1
ATOM 2843 O O . ASP A 1 381 ? -18.642 0.632 -6.629 1.00 81.62 381 ASP A O 1
ATOM 2847 N N . VAL A 1 382 ? -20.475 1.442 -5.609 1.00 88.12 382 VAL A N 1
ATOM 2848 C CA . VAL A 1 382 ? -20.012 1.321 -4.228 1.00 88.12 382 VAL A CA 1
ATOM 2849 C C . VAL A 1 382 ? -20.890 0.299 -3.510 1.00 88.12 382 VAL A C 1
ATOM 2851 O O . VAL A 1 382 ? -22.114 0.373 -3.568 1.00 88.12 382 VAL A O 1
ATOM 2854 N N . TYR A 1 383 ? -20.260 -0.662 -2.835 1.00 89.25 383 TYR A N 1
ATOM 2855 C CA . TYR A 1 383 ? -20.900 -1.745 -2.088 1.00 89.25 383 TYR A CA 1
ATOM 2856 C C . TYR A 1 383 ? -21.871 -2.609 -2.915 1.00 89.25 383 TYR A C 1
ATOM 2858 O O . TYR A 1 383 ? -22.898 -3.040 -2.399 1.00 89.25 383 TYR A O 1
ATOM 2866 N N . LEU A 1 384 ? -21.535 -2.931 -4.175 1.00 86.31 384 LEU A N 1
ATOM 2867 C CA . LEU A 1 384 ? -22.307 -3.915 -4.957 1.00 86.31 384 LEU A CA 1
ATOM 2868 C C . LEU A 1 384 ? -22.260 -5.309 -4.317 1.00 86.31 384 LEU A C 1
ATOM 2870 O O . LEU A 1 384 ? -23.272 -5.999 -4.231 1.00 86.31 384 LEU A O 1
ATOM 2874 N N . THR A 1 385 ? -21.081 -5.718 -3.839 1.00 88.75 385 THR A N 1
ATOM 2875 C CA . THR A 1 385 ? -20.908 -6.947 -3.054 1.00 88.75 385 THR A CA 1
ATOM 2876 C C . THR A 1 385 ? -20.225 -6.625 -1.720 1.00 88.75 385 THR A C 1
ATOM 2878 O O . THR A 1 385 ? -19.016 -6.826 -1.590 1.00 88.75 385 THR A O 1
ATOM 2881 N N . PRO A 1 386 ? -20.958 -6.120 -0.711 1.00 88.56 386 PRO A N 1
ATOM 2882 C CA . PRO A 1 386 ? -20.361 -5.656 0.544 1.00 88.56 386 PRO A CA 1
ATOM 2883 C C . PRO A 1 386 ? -19.837 -6.800 1.423 1.00 88.56 386 PRO A C 1
ATOM 2885 O O . PRO A 1 386 ? -19.058 -6.575 2.343 1.00 88.56 386 PRO A O 1
ATOM 2888 N N . ALA A 1 387 ? -20.233 -8.045 1.150 1.00 90.00 387 ALA A N 1
ATOM 2889 C CA . ALA A 1 387 ? -19.794 -9.197 1.925 1.00 90.00 387 ALA A CA 1
ATOM 2890 C C . ALA A 1 387 ? -18.257 -9.323 1.944 1.00 90.00 387 ALA A C 1
ATOM 2892 O O . ALA A 1 387 ? -17.586 -9.395 0.905 1.00 90.00 387 ALA A O 1
ATOM 2893 N N . GLY A 1 388 ? -17.697 -9.369 3.154 1.00 87.62 388 GLY A N 1
ATOM 2894 C CA . GLY A 1 388 ? -16.259 -9.482 3.382 1.00 87.62 388 GLY A CA 1
ATOM 2895 C C . GLY A 1 388 ? -15.456 -8.220 3.053 1.00 87.62 388 GLY A C 1
ATOM 2896 O O . GLY A 1 388 ? -14.251 -8.346 2.860 1.00 87.62 388 GLY A O 1
ATOM 2897 N N . THR A 1 389 ? -16.087 -7.047 2.930 1.00 91.00 389 THR A N 1
ATOM 2898 C CA . THR A 1 389 ? -15.384 -5.755 3.030 1.00 91.00 389 THR A CA 1
ATOM 2899 C C . THR A 1 389 ? -15.295 -5.322 4.493 1.00 91.00 389 THR A C 1
ATOM 2901 O O . THR A 1 389 ? -16.068 -5.776 5.343 1.00 91.00 389 THR A O 1
ATOM 2904 N N . LYS A 1 390 ? -14.387 -4.398 4.804 1.00 89.75 390 LYS A N 1
ATOM 2905 C CA . LYS A 1 390 ? -14.255 -3.809 6.149 1.00 89.75 390 LYS A CA 1
ATOM 2906 C C . LYS A 1 390 ? -15.484 -3.016 6.561 1.00 89.75 390 LYS A C 1
ATOM 2908 O O . LYS A 1 390 ? -15.866 -3.028 7.727 1.00 89.75 390 LYS A O 1
ATOM 2913 N N . ALA A 1 391 ? -16.142 -2.378 5.599 1.00 91.06 391 ALA A N 1
ATOM 2914 C CA . ALA A 1 391 ? -17.384 -1.652 5.820 1.00 91.06 391 ALA A CA 1
ATOM 2915 C C . ALA A 1 391 ? -18.513 -2.547 6.372 1.00 91.06 391 ALA A C 1
ATOM 2917 O O . ALA A 1 391 ? -19.383 -2.038 7.079 1.00 91.06 391 ALA A O 1
ATOM 2918 N N . ALA A 1 392 ? -18.475 -3.855 6.082 1.00 93.12 392 ALA A N 1
ATOM 2919 C CA . ALA A 1 392 ? -19.438 -4.861 6.538 1.00 93.12 392 ALA A CA 1
ATOM 2920 C C . ALA A 1 392 ? -19.000 -5.632 7.798 1.00 93.12 392 ALA A C 1
ATOM 2922 O O . ALA A 1 392 ? -19.639 -6.610 8.193 1.00 93.12 392 ALA A O 1
ATOM 2923 N N . ALA A 1 393 ? -17.900 -5.229 8.438 1.00 91.12 393 ALA A N 1
ATOM 2924 C CA . ALA A 1 393 ? -17.435 -5.889 9.648 1.00 91.12 393 ALA A CA 1
ATOM 2925 C C . ALA A 1 393 ? -18.440 -5.750 10.808 1.00 91.12 393 ALA A C 1
ATOM 2927 O O . ALA A 1 393 ? -19.294 -4.862 10.824 1.00 91.12 393 ALA A O 1
ATOM 2928 N N . ASN A 1 394 ? -18.340 -6.649 11.793 1.00 87.56 394 ASN A N 1
ATOM 2929 C CA . ASN A 1 394 ? -19.201 -6.684 12.984 1.00 87.56 394 ASN A CA 1
ATOM 2930 C C . ASN A 1 394 ? -20.713 -6.700 12.680 1.00 87.56 394 ASN A C 1
ATOM 2932 O O . ASN A 1 394 ? -21.508 -6.141 13.430 1.00 87.56 394 ASN A O 1
ATOM 2936 N N . GLY A 1 395 ? -21.115 -7.349 11.581 1.00 87.62 395 GLY A N 1
ATOM 2937 C CA . GLY A 1 395 ? -22.523 -7.491 11.195 1.00 87.62 395 GLY A CA 1
ATOM 2938 C C . GLY A 1 395 ? -23.136 -6.244 10.551 1.00 87.62 395 GLY A C 1
ATOM 2939 O O . GLY A 1 395 ? -24.348 -6.205 10.350 1.00 87.62 395 GLY A O 1
ATOM 2940 N N . ALA A 1 396 ? -22.324 -5.236 10.219 1.00 92.62 396 ALA A N 1
ATOM 2941 C CA . ALA A 1 396 ? -22.774 -4.055 9.496 1.00 92.62 396 ALA A CA 1
ATOM 2942 C C . ALA A 1 396 ? -23.224 -4.405 8.063 1.00 92.62 396 ALA A C 1
ATOM 2944 O O . ALA A 1 396 ? -22.635 -5.257 7.396 1.00 92.62 396 ALA A O 1
ATOM 2945 N N . THR A 1 397 ? -24.251 -3.714 7.570 1.00 93.50 397 THR A N 1
ATOM 2946 C CA . THR A 1 397 ? -24.785 -3.856 6.206 1.00 93.50 397 THR A CA 1
ATOM 2947 C C . THR A 1 397 ? -24.594 -2.548 5.435 1.00 93.50 397 THR A C 1
ATOM 2949 O O . THR A 1 397 ? -25.544 -1.783 5.264 1.00 93.50 397 THR A O 1
ATOM 2952 N N . PRO A 1 398 ? -23.359 -2.242 4.998 1.00 94.31 398 PRO A N 1
ATOM 2953 C CA . PRO A 1 398 ? -23.046 -0.957 4.400 1.00 94.31 398 PRO A CA 1
ATOM 2954 C C . PRO A 1 398 ? -23.819 -0.769 3.099 1.00 94.31 398 PRO A C 1
ATOM 2956 O O . PRO A 1 398 ? -23.885 -1.667 2.259 1.00 94.31 398 PRO A O 1
ATOM 2959 N N . ALA A 1 399 ? -24.370 0.425 2.931 1.00 92.56 399 ALA A N 1
ATOM 2960 C CA . ALA A 1 399 ? -25.037 0.831 1.707 1.00 92.56 399 ALA A CA 1
ATOM 2961 C C . ALA A 1 399 ? -24.613 2.246 1.321 1.00 92.56 399 ALA A C 1
ATOM 2963 O O . ALA A 1 399 ? -24.328 3.082 2.182 1.00 92.56 399 ALA A O 1
ATOM 2964 N N . TYR A 1 400 ? -24.580 2.498 0.014 1.00 92.31 400 TYR A N 1
ATOM 2965 C CA . TYR A 1 400 ? -24.331 3.809 -0.563 1.00 92.31 400 TYR A CA 1
ATOM 2966 C C . TYR A 1 400 ? -25.482 4.178 -1.495 1.00 92.31 400 TYR A C 1
ATOM 2968 O O . TYR A 1 400 ? -25.752 3.480 -2.471 1.00 92.31 400 TYR A O 1
ATOM 2976 N N . ASN A 1 401 ? -26.157 5.285 -1.202 1.00 91.69 401 ASN A N 1
ATOM 2977 C CA . ASN A 1 401 ? -27.118 5.881 -2.119 1.00 91.69 401 ASN A CA 1
ATOM 2978 C C . ASN A 1 401 ? -26.423 7.012 -2.875 1.00 91.69 401 ASN A C 1
ATOM 2980 O O . ASN A 1 401 ? -26.204 8.063 -2.287 1.00 91.69 401 ASN A O 1
ATOM 2984 N N . GLY A 1 402 ? -26.106 6.816 -4.158 1.00 88.94 402 GLY A N 1
ATOM 2985 C CA . GLY A 1 402 ? -25.407 7.805 -4.989 1.00 88.94 402 GLY A CA 1
ATOM 2986 C C . GLY A 1 402 ? -26.228 9.037 -5.392 1.00 88.94 402 GLY A C 1
ATOM 2987 O O . GLY A 1 402 ? -25.655 9.991 -5.920 1.00 88.94 402 GLY A O 1
ATOM 2988 N N . THR A 1 403 ? -27.540 9.064 -5.140 1.00 88.38 403 THR A N 1
ATOM 2989 C CA . THR A 1 403 ? -28.397 10.214 -5.482 1.00 88.38 403 THR A CA 1
ATOM 2990 C C . THR A 1 403 ? -28.127 11.434 -4.590 1.00 88.38 403 THR A C 1
ATOM 2992 O O . THR A 1 403 ? -27.705 11.307 -3.438 1.00 88.38 403 THR A O 1
ATOM 2995 N N . GLY A 1 404 ? -28.348 12.640 -5.131 1.00 89.69 404 GLY A N 1
ATOM 2996 C CA . GLY A 1 404 ? -28.098 13.898 -4.418 1.00 89.69 404 GLY A CA 1
ATOM 2997 C C . GLY A 1 404 ? -26.654 14.002 -3.913 1.00 89.69 404 GLY A C 1
ATOM 2998 O O . GLY A 1 404 ? -25.704 13.774 -4.662 1.00 89.69 404 GLY A O 1
ATOM 2999 N N . SER A 1 405 ? -26.483 14.303 -2.623 1.00 91.12 405 SER A N 1
ATOM 3000 C CA . SER A 1 405 ? -25.161 14.424 -1.992 1.00 91.12 405 SER A CA 1
ATOM 3001 C C . SER A 1 405 ? -24.407 13.096 -1.849 1.00 91.12 405 SER A C 1
ATOM 3003 O O . SER A 1 405 ? -23.223 13.109 -1.526 1.00 91.12 405 SER A O 1
ATOM 3005 N N . GLY A 1 406 ? -25.037 11.947 -2.106 1.00 92.12 406 GLY A N 1
ATOM 3006 C CA . GLY A 1 406 ? -24.452 10.630 -1.869 1.00 92.12 406 GLY A CA 1
ATOM 3007 C C . GLY A 1 406 ? -24.380 10.295 -0.384 1.00 92.12 406 GLY A C 1
ATOM 3008 O O . GLY A 1 406 ? -23.597 10.919 0.320 1.00 92.12 406 GLY A O 1
ATOM 3009 N N . THR A 1 407 ? -25.133 9.324 0.117 1.00 92.75 407 THR A N 1
ATOM 3010 C CA . THR A 1 407 ? -25.158 9.024 1.561 1.00 92.75 407 THR A CA 1
ATOM 3011 C C . THR A 1 407 ? -24.711 7.598 1.828 1.00 92.75 407 THR A C 1
ATOM 3013 O O . THR A 1 407 ? -25.214 6.663 1.204 1.00 92.75 407 THR A O 1
ATOM 3016 N N . CYS A 1 408 ? -23.785 7.438 2.774 1.00 92.19 408 CYS A N 1
ATOM 3017 C CA . CYS A 1 408 ? -23.419 6.137 3.325 1.00 92.19 408 CYS A CA 1
ATOM 3018 C C . CYS A 1 408 ? -24.306 5.825 4.534 1.00 92.19 408 CYS A C 1
ATOM 3020 O O . CYS A 1 408 ? -24.571 6.705 5.352 1.00 92.19 408 CYS A O 1
ATOM 3022 N N . SER A 1 409 ? -24.727 4.574 4.683 1.00 93.50 409 SER A N 1
ATOM 3023 C CA . SER A 1 409 ? -25.485 4.111 5.849 1.00 93.50 409 SER A CA 1
ATOM 3024 C C . SER A 1 409 ? -24.967 2.769 6.348 1.00 93.50 409 SER A C 1
ATOM 3026 O O . SER A 1 409 ? -24.487 1.955 5.557 1.00 93.50 409 SER A O 1
ATOM 3028 N N . THR A 1 410 ? -25.087 2.540 7.658 1.00 93.19 410 THR A N 1
ATOM 3029 C CA . THR A 1 410 ? -24.766 1.259 8.317 1.00 93.19 410 THR A CA 1
ATOM 3030 C C . THR A 1 410 ? -23.361 0.749 7.969 1.00 93.19 410 THR A C 1
ATOM 3032 O O . THR A 1 410 ? -23.140 -0.431 7.718 1.00 93.19 410 THR A O 1
ATOM 3035 N N . THR A 1 411 ? -22.391 1.663 7.905 1.00 92.31 411 THR A N 1
ATOM 3036 C CA . THR A 1 411 ? -20.986 1.361 7.605 1.00 92.31 411 THR A CA 1
ATOM 3037 C C . THR A 1 411 ? -20.194 1.226 8.899 1.00 92.31 411 THR A C 1
ATOM 3039 O O . THR A 1 411 ? -20.170 2.163 9.694 1.00 92.31 411 THR A O 1
ATOM 3042 N N . TYR A 1 412 ? -19.498 0.101 9.094 1.00 91.69 412 TYR A N 1
ATOM 3043 C CA . TYR A 1 412 ? -18.700 -0.159 10.300 1.00 91.69 412 TYR A CA 1
ATOM 3044 C C . TYR A 1 412 ? -17.727 0.987 10.640 1.00 91.69 412 TYR A C 1
ATOM 3046 O O . TYR A 1 412 ? -17.693 1.453 11.776 1.00 91.69 412 TYR A O 1
ATOM 3054 N N . CYS A 1 413 ? -16.989 1.506 9.657 1.00 88.06 413 CYS A N 1
ATOM 3055 C CA . CYS A 1 413 ? -16.022 2.591 9.868 1.00 88.06 413 CYS A CA 1
ATOM 3056 C C . CYS A 1 413 ? -16.664 3.948 10.220 1.00 88.06 413 CYS A C 1
ATOM 3058 O O . CYS A 1 413 ? -15.991 4.817 10.766 1.00 88.06 413 CYS A O 1
ATOM 3060 N N . HIS A 1 414 ? -17.958 4.134 9.946 1.00 90.38 414 HIS A N 1
ATOM 3061 C CA . HIS A 1 414 ? -18.734 5.310 10.352 1.00 90.38 414 HIS A CA 1
ATOM 3062 C C . HIS A 1 414 ? -19.604 4.992 11.573 1.00 90.38 414 HIS A C 1
ATOM 3064 O O . HIS A 1 414 ? -20.742 5.443 11.668 1.00 90.38 414 HIS A O 1
ATOM 3070 N N . SER A 1 415 ? -19.089 4.183 12.498 1.00 90.44 415 SER A N 1
ATOM 3071 C CA . SER A 1 415 ? -19.774 3.815 13.736 1.00 90.44 415 SER A CA 1
ATOM 3072 C C . SER A 1 415 ? -18.893 4.037 14.961 1.00 90.44 415 SER A C 1
ATOM 3074 O O . SER A 1 415 ? -17.701 4.324 14.848 1.00 90.44 415 SER A O 1
ATOM 3076 N N . ASP A 1 416 ? -19.471 3.852 16.143 1.00 87.00 416 ASP A N 1
ATOM 3077 C CA . ASP A 1 416 ? -18.735 3.772 17.406 1.00 87.00 416 ASP A CA 1
ATOM 3078 C C . ASP A 1 416 ? -18.053 2.403 17.635 1.00 87.00 416 ASP A C 1
ATOM 3080 O O . ASP A 1 416 ? -17.486 2.146 18.699 1.00 87.00 416 ASP A O 1
ATOM 3084 N N . GLY A 1 417 ? -18.135 1.496 16.656 1.00 84.75 417 GLY A N 1
ATOM 3085 C CA . GLY A 1 417 ? -17.641 0.124 16.741 1.00 84.75 417 GLY A CA 1
ATOM 3086 C C . GLY A 1 417 ? -18.533 -0.834 17.543 1.00 84.75 417 GLY A C 1
ATOM 3087 O O . GLY A 1 417 ? -18.181 -2.010 17.654 1.00 84.75 417 GLY A O 1
ATOM 3088 N N . ASN A 1 418 ? -19.672 -0.369 18.074 1.00 81.62 418 ASN A N 1
ATOM 3089 C CA . ASN A 1 418 ? -20.676 -1.148 18.814 1.00 81.62 418 ASN A CA 1
ATOM 3090 C C . ASN A 1 418 ? -22.081 -1.061 18.181 1.00 81.62 418 ASN A C 1
ATOM 3092 O O . ASN A 1 418 ? -23.078 -1.341 18.845 1.00 81.62 418 ASN A O 1
ATOM 3096 N N . GLY A 1 419 ? -22.171 -0.704 16.898 1.00 85.69 419 GLY A N 1
ATOM 3097 C CA . GLY A 1 419 ? -23.434 -0.689 16.154 1.00 85.69 419 GLY A CA 1
ATOM 3098 C C . GLY A 1 419 ? -24.210 0.628 16.232 1.00 85.69 419 GLY A C 1
ATOM 3099 O O . GLY A 1 419 ? -25.344 0.682 15.761 1.00 85.69 419 GLY A O 1
ATOM 3100 N N . VAL A 1 420 ? -23.620 1.700 16.776 1.00 89.12 420 VAL A N 1
ATOM 3101 C CA . VAL A 1 420 ? -24.165 3.057 16.640 1.00 89.12 420 VAL A CA 1
ATOM 3102 C C . VAL A 1 420 ? -23.527 3.714 15.424 1.00 89.12 420 VAL A C 1
ATOM 3104 O O . VAL A 1 420 ? -22.350 4.065 15.444 1.00 89.12 420 VAL A O 1
ATOM 3107 N N . TYR A 1 421 ? -24.301 3.863 14.352 1.00 90.69 421 TYR A N 1
ATOM 3108 C CA . TYR A 1 421 ? -23.825 4.367 13.064 1.00 90.69 421 TYR A CA 1
ATOM 3109 C C . TYR A 1 421 ? -24.109 5.859 12.880 1.00 90.69 421 TYR A C 1
ATOM 3111 O O . TYR A 1 421 ? -25.122 6.385 13.339 1.00 90.69 421 TYR A O 1
ATOM 3119 N N . LYS A 1 422 ? -23.236 6.522 12.127 1.00 90.69 422 LYS A N 1
ATOM 3120 C CA . LYS A 1 422 ? -23.448 7.842 11.540 1.00 90.69 422 LYS A CA 1
ATOM 3121 C C . LYS A 1 422 ? -23.601 7.701 10.030 1.00 90.69 422 LYS A C 1
ATOM 3123 O O . LYS A 1 422 ? -22.972 6.840 9.417 1.00 90.69 422 LYS A O 1
ATOM 3128 N N . SER A 1 423 ? -24.412 8.574 9.443 1.00 90.19 423 SER A N 1
ATOM 3129 C CA . SER A 1 423 ? -24.696 8.575 8.005 1.00 90.19 423 SER A CA 1
ATOM 3130 C C . SER A 1 423 ? -24.089 9.813 7.340 1.00 90.19 423 SER A C 1
ATOM 3132 O O . SER A 1 423 ? -24.791 10.812 7.174 1.00 90.19 423 SER A O 1
ATOM 3134 N N . PRO A 1 424 ? -22.783 9.806 7.016 1.00 91.75 424 PRO A N 1
ATOM 3135 C CA . PRO A 1 424 ? -22.140 10.938 6.360 1.00 91.75 424 PRO A CA 1
ATOM 3136 C C . PRO A 1 424 ? -22.564 11.065 4.891 1.00 91.75 424 PRO A C 1
ATOM 3138 O O . PRO A 1 424 ? -22.999 10.099 4.251 1.00 91.75 424 PRO A O 1
ATOM 3141 N N . THR A 1 425 ? -22.386 12.268 4.346 1.00 92.44 425 THR A N 1
ATOM 3142 C CA . THR A 1 425 ? -22.544 12.554 2.917 1.00 92.44 425 THR A CA 1
ATOM 3143 C C . THR A 1 425 ? -21.203 12.538 2.190 1.00 92.44 425 THR A C 1
ATOM 3145 O O . THR A 1 425 ? -20.175 12.907 2.748 1.00 92.44 425 THR A O 1
ATOM 3148 N N . TRP A 1 426 ? -21.210 12.121 0.926 1.00 92.19 426 TRP A N 1
ATOM 3149 C CA . TRP A 1 426 ? -20.017 12.006 0.092 1.00 92.19 426 TRP A CA 1
ATOM 3150 C C . TRP A 1 426 ? -19.648 13.330 -0.577 1.00 92.19 426 TRP A C 1
ATOM 3152 O O . TRP A 1 426 ? -18.478 13.694 -0.649 1.00 92.19 426 TRP A O 1
ATOM 3162 N N . ALA A 1 427 ? -20.636 14.069 -1.078 1.00 93.69 427 ALA A N 1
ATOM 3163 C CA . ALA A 1 427 ? -20.421 15.397 -1.631 1.00 93.69 427 ALA A CA 1
ATOM 3164 C C . ALA A 1 427 ? -19.989 16.361 -0.521 1.00 93.69 427 ALA A C 1
ATOM 3166 O O . ALA A 1 427 ? -20.618 16.406 0.535 1.00 93.69 427 ALA A O 1
ATOM 3167 N N . ASN A 1 428 ? -18.938 17.137 -0.792 1.00 92.81 428 ASN A N 1
ATOM 3168 C CA . ASN A 1 428 ? -18.347 18.121 0.120 1.00 92.81 428 ASN A CA 1
ATOM 3169 C C . ASN A 1 428 ? -17.824 17.560 1.453 1.00 92.81 428 ASN A C 1
ATOM 3171 O O . ASN A 1 428 ? -17.475 18.349 2.319 1.00 92.81 428 ASN A O 1
ATOM 3175 N N . GLY A 1 429 ? -17.740 16.235 1.614 1.00 90.69 429 GLY A N 1
ATOM 3176 C CA . GLY A 1 429 ? -17.313 15.600 2.866 1.00 90.69 429 GLY A CA 1
ATOM 3177 C C . GLY A 1 429 ? -15.796 15.496 3.046 1.00 90.69 429 GLY A C 1
ATOM 3178 O O . GLY A 1 429 ? -15.319 14.794 3.943 1.00 90.69 429 GLY A O 1
ATOM 3179 N N . LYS A 1 430 ? -15.011 16.105 2.149 1.00 90.88 430 LYS A N 1
ATOM 3180 C CA . LYS A 1 430 ? -13.552 16.075 2.232 1.00 90.88 430 LYS A CA 1
ATOM 3181 C C . LYS A 1 430 ? -13.088 16.723 3.529 1.00 90.88 430 LYS A C 1
ATOM 3183 O O . LYS A 1 430 ? -13.339 17.893 3.785 1.00 90.88 430 LYS A O 1
ATOM 3188 N N . ASP A 1 431 ? -12.344 15.942 4.301 1.00 87.12 431 ASP A N 1
ATOM 3189 C CA . ASP A 1 431 ? -11.715 16.363 5.548 1.00 87.12 431 ASP A CA 1
ATOM 3190 C C . ASP A 1 431 ? -12.681 16.844 6.646 1.00 87.12 431 ASP A C 1
ATOM 3192 O O . ASP A 1 431 ? -12.225 17.427 7.623 1.00 87.12 431 ASP A O 1
ATOM 3196 N N . ASP A 1 432 ? -13.973 16.500 6.593 1.00 88.00 432 ASP A N 1
ATOM 3197 C CA . ASP A 1 432 ? -14.955 16.855 7.639 1.00 88.00 432 ASP A CA 1
ATOM 3198 C C . ASP A 1 432 ? -14.519 16.439 9.053 1.00 88.00 432 ASP A C 1
ATOM 3200 O O . ASP A 1 432 ? -14.799 17.120 10.037 1.00 88.00 432 ASP A O 1
ATOM 3204 N N . ILE A 1 433 ? -13.804 15.315 9.166 1.00 83.56 433 ILE A N 1
ATOM 3205 C CA . ILE A 1 433 ? -13.228 14.836 10.430 1.00 83.56 433 ILE A CA 1
ATOM 3206 C C . ILE A 1 433 ? -11.753 15.226 10.532 1.00 83.56 433 ILE A C 1
ATOM 3208 O O . ILE A 1 433 ? -11.282 15.653 11.585 1.00 83.56 433 ILE A O 1
ATOM 3212 N N . MET A 1 434 ? -10.994 15.074 9.446 1.00 80.19 434 MET A N 1
ATOM 3213 C CA . MET A 1 434 ? -9.543 15.278 9.466 1.00 80.19 434 MET A CA 1
ATOM 3214 C C . MET A 1 434 ? -9.136 16.750 9.589 1.00 80.19 434 MET A C 1
ATOM 3216 O O . MET A 1 434 ? -8.064 17.039 10.116 1.00 80.19 434 MET A O 1
ATOM 3220 N N . GLY A 1 435 ? -10.000 17.675 9.185 1.00 82.44 435 GLY A N 1
ATOM 3221 C CA . GLY A 1 435 ? -9.837 19.115 9.350 1.00 82.44 435 GLY A CA 1
ATOM 3222 C C . GLY A 1 435 ? -10.139 19.615 10.765 1.00 82.44 435 GLY A C 1
ATOM 3223 O O . GLY A 1 435 ? -9.748 20.729 11.106 1.00 82.44 435 GLY A O 1
ATOM 3224 N N . LEU A 1 436 ? -10.777 18.807 11.622 1.00 86.31 436 LEU A N 1
ATOM 3225 C CA . LEU A 1 436 ? -11.055 19.189 13.009 1.00 86.31 436 LEU A CA 1
ATOM 3226 C C . LEU A 1 436 ? -9.778 19.219 13.855 1.00 86.31 436 LEU A C 1
ATOM 3228 O O . LEU A 1 436 ? -8.801 18.514 13.572 1.00 86.31 436 LEU A O 1
ATOM 3232 N N . ALA A 1 437 ? -9.824 19.975 14.954 1.00 87.44 437 ALA A N 1
ATOM 3233 C CA . ALA A 1 437 ? -8.786 19.946 15.979 1.00 87.44 437 ALA A CA 1
ATOM 3234 C C . ALA A 1 437 ? -8.589 18.507 16.511 1.00 87.44 437 ALA A C 1
ATOM 3236 O O . ALA A 1 437 ? -9.589 17.821 16.750 1.00 87.44 437 ALA A O 1
ATOM 3237 N N . PRO A 1 438 ? -7.342 18.042 16.747 1.00 82.94 438 PRO A N 1
ATOM 3238 C CA . PRO A 1 438 ? -7.054 16.647 17.106 1.00 82.94 438 PRO A CA 1
ATOM 3239 C C . PRO A 1 438 ? -7.918 16.086 18.243 1.00 82.94 438 PRO A C 1
ATOM 3241 O O . PRO A 1 438 ? -8.496 15.011 18.100 1.00 82.94 438 PRO A O 1
ATOM 3244 N N . ALA A 1 439 ? -8.107 16.851 19.323 1.00 79.62 439 ALA A N 1
ATOM 3245 C CA . ALA A 1 439 ? -8.904 16.439 20.482 1.00 79.62 439 ALA A CA 1
ATOM 3246 C C . ALA A 1 439 ? -10.393 16.182 20.176 1.00 79.62 439 ALA A C 1
ATOM 3248 O O . ALA A 1 439 ? -11.071 15.487 20.927 1.00 79.62 439 ALA A O 1
ATOM 3249 N N . THR A 1 440 ? -10.920 16.730 19.079 1.00 85.25 440 THR A N 1
ATOM 3250 C CA . THR A 1 440 ? -12.334 16.607 18.686 1.00 85.25 440 THR A CA 1
ATOM 3251 C C . THR A 1 440 ? -12.576 15.469 17.690 1.00 85.25 440 THR A C 1
ATOM 3253 O O . THR A 1 440 ? -13.721 15.048 17.515 1.00 85.25 440 THR A O 1
ATOM 3256 N N . ARG A 1 441 ? -11.520 14.942 17.049 1.00 86.12 441 ARG A N 1
ATOM 3257 C CA . ARG A 1 441 ? -11.630 13.962 15.952 1.00 86.12 441 ARG A CA 1
ATOM 3258 C C . ARG A 1 441 ? -12.234 12.638 16.404 1.00 86.12 441 ARG A C 1
ATOM 3260 O O . ARG A 1 441 ? -13.201 12.186 15.803 1.00 86.12 441 ARG A O 1
ATOM 3267 N N . CYS A 1 442 ? -11.716 12.049 17.484 1.00 84.94 442 CYS A N 1
ATOM 3268 C CA . CYS A 1 442 ? -12.202 10.764 18.004 1.00 84.94 442 CYS A CA 1
ATOM 3269 C C . CYS A 1 442 ? -13.695 10.836 18.368 1.00 84.94 442 CYS A C 1
ATOM 3271 O O . CYS A 1 442 ? -14.473 9.967 17.976 1.00 84.94 442 CYS A O 1
ATOM 3273 N N . GLY A 1 443 ? -14.092 11.947 19.008 1.00 85.31 443 GLY A N 1
ATOM 3274 C CA . GLY A 1 443 ? -15.470 12.271 19.395 1.00 85.31 443 GLY A CA 1
ATOM 3275 C C . GLY A 1 443 ? -16.475 12.297 18.239 1.00 85.31 443 GLY A C 1
ATOM 3276 O O . GLY A 1 443 ? -17.681 12.196 18.466 1.00 85.31 443 GLY A O 1
ATOM 3277 N N . GLN A 1 444 ? -16.002 12.395 16.992 1.00 86.44 444 GLN A N 1
ATOM 3278 C CA . GLN A 1 444 ? -16.870 12.308 15.822 1.00 86.44 444 GLN A CA 1
ATOM 3279 C C . GLN A 1 444 ? -17.366 10.894 15.537 1.00 86.44 444 GLN A C 1
ATOM 3281 O O . GLN A 1 444 ? -18.343 10.773 14.807 1.00 86.44 444 GLN A O 1
ATOM 3286 N N . CYS A 1 445 ? -16.779 9.847 16.114 1.00 86.06 445 CYS A N 1
ATOM 3287 C CA . CYS A 1 445 ? -17.228 8.468 15.895 1.00 86.06 445 CYS A CA 1
ATOM 3288 C C . CYS A 1 445 ? -17.599 7.779 17.210 1.00 86.06 445 CYS A C 1
ATOM 3290 O O . CYS A 1 445 ? -18.688 7.226 17.324 1.00 86.06 445 CYS A O 1
ATOM 3292 N N . HIS A 1 446 ? -16.735 7.872 18.220 1.00 86.88 446 HIS A N 1
ATOM 3293 C CA . HIS A 1 446 ? -16.949 7.295 19.546 1.00 86.88 446 HIS A CA 1
ATOM 3294 C C . HIS A 1 446 ? -16.544 8.294 20.631 1.00 86.88 446 HIS A C 1
ATOM 3296 O O . HIS A 1 446 ? -15.784 9.224 20.379 1.00 86.88 446 HIS A O 1
ATOM 3302 N N . SER A 1 447 ? -17.019 8.107 21.866 1.00 82.44 447 SER A N 1
ATOM 3303 C CA . SER A 1 447 ? -16.581 8.969 22.970 1.00 82.44 447 SER A CA 1
ATOM 3304 C C . SER A 1 447 ? -15.051 8.950 23.085 1.00 82.44 447 SER A C 1
ATOM 3306 O O . SER A 1 447 ? -14.445 7.874 23.085 1.00 82.44 447 SER A O 1
ATOM 3308 N N . ALA A 1 448 ? -14.437 10.131 23.203 1.00 72.75 448 ALA A N 1
ATOM 3309 C CA . ALA A 1 448 ? -13.013 10.259 23.524 1.00 72.75 448 ALA A CA 1
ATOM 3310 C C . ALA A 1 448 ? -12.701 9.686 24.921 1.00 72.75 448 ALA A C 1
ATOM 3312 O O . ALA A 1 448 ? -11.593 9.219 25.168 1.00 72.75 448 ALA A O 1
ATOM 3313 N N . THR A 1 449 ? -13.719 9.634 25.786 1.00 77.38 449 THR A N 1
ATOM 3314 C CA . THR A 1 449 ? -13.696 8.973 27.093 1.00 77.38 449 THR A CA 1
ATOM 3315 C C . THR A 1 449 ? -14.767 7.877 27.105 1.00 77.38 449 THR A C 1
ATOM 3317 O O . THR A 1 449 ? -15.908 8.143 27.500 1.00 77.38 449 THR A O 1
ATOM 3320 N N . PRO A 1 450 ? -14.487 6.661 26.599 1.00 79.06 450 PRO A N 1
ATOM 3321 C CA . PRO A 1 450 ? -15.478 5.591 26.585 1.00 79.06 450 PRO A CA 1
ATOM 3322 C C . PRO A 1 450 ? -16.001 5.296 27.997 1.00 79.06 450 PRO A C 1
ATOM 3324 O O . PRO A 1 450 ? -15.224 5.149 28.933 1.00 79.06 450 PRO A O 1
ATOM 3327 N N . ALA A 1 451 ? -17.319 5.164 28.158 1.00 78.25 451 ALA A N 1
ATOM 3328 C CA . ALA A 1 451 ? -17.934 4.775 29.434 1.00 78.25 451 ALA A CA 1
ATOM 3329 C C . ALA A 1 451 ? -18.011 3.245 29.616 1.00 78.25 451 ALA A C 1
ATOM 3331 O O . ALA A 1 451 ? -18.648 2.744 30.538 1.00 78.25 451 ALA A O 1
ATOM 3332 N N . THR A 1 452 ? -17.397 2.480 28.711 1.00 80.56 452 THR A N 1
ATOM 3333 C CA . THR A 1 452 ? -17.509 1.022 28.673 1.00 80.56 452 THR A CA 1
ATOM 3334 C C . THR A 1 452 ? -16.522 0.358 29.629 1.00 80.56 452 THR A C 1
ATOM 3336 O O . THR A 1 452 ? -15.332 0.673 29.648 1.00 80.56 452 THR A O 1
ATOM 3339 N N . GLY A 1 453 ? -16.998 -0.625 30.390 1.00 82.62 453 GLY A N 1
ATOM 3340 C CA . GLY A 1 453 ? -16.161 -1.452 31.256 1.00 82.62 453 GLY A CA 1
ATOM 3341 C C . GLY A 1 453 ? -15.307 -0.645 32.241 1.00 82.62 453 GLY A C 1
ATOM 3342 O O . GLY A 1 453 ? -15.817 0.201 32.968 1.00 82.62 453 GLY A O 1
ATOM 3343 N N . ALA A 1 454 ? -14.000 -0.920 32.279 1.00 84.94 454 ALA A N 1
ATOM 3344 C CA . ALA A 1 454 ? -13.085 -0.327 33.255 1.00 84.94 454 ALA A CA 1
ATOM 3345 C C . ALA A 1 454 ? -12.539 1.059 32.864 1.00 84.94 454 ALA A C 1
ATOM 3347 O O . ALA A 1 454 ? -11.749 1.621 33.625 1.00 84.94 454 ALA A O 1
ATOM 3348 N N . HIS A 1 455 ? -12.940 1.621 31.715 1.00 87.75 455 HIS A N 1
ATOM 3349 C CA . HIS A 1 455 ? -12.409 2.899 31.240 1.00 87.75 455 HIS A CA 1
ATOM 3350 C C . HIS A 1 455 ? -12.566 4.003 32.282 1.00 87.75 455 HIS A C 1
ATOM 3352 O O . HIS A 1 455 ? -11.558 4.602 32.632 1.00 87.75 455 HIS A O 1
ATOM 3358 N N . GLY A 1 456 ? -13.762 4.213 32.848 1.00 86.19 456 GLY A N 1
ATOM 3359 C CA . GLY A 1 456 ? -14.012 5.288 33.822 1.00 86.19 456 GLY A CA 1
ATOM 3360 C C . GLY A 1 456 ? -12.902 5.407 34.874 1.00 86.19 456 GLY A C 1
ATOM 3361 O O . GLY A 1 456 ? -12.191 6.402 34.913 1.00 86.19 456 GLY A O 1
ATOM 3362 N N . ARG A 1 457 ? -12.616 4.328 35.612 1.00 84.44 457 ARG A N 1
ATOM 3363 C CA . ARG A 1 457 ? -11.559 4.326 36.641 1.00 84.44 457 ARG A CA 1
ATOM 3364 C C . ARG A 1 457 ? -10.151 4.640 36.116 1.00 84.44 457 ARG A C 1
ATOM 3366 O O . ARG A 1 457 ? -9.335 5.190 36.851 1.00 84.44 457 ARG A O 1
ATOM 3373 N N . HIS A 1 458 ? -9.856 4.319 34.862 1.00 86.06 458 HIS A N 1
ATOM 3374 C CA . HIS A 1 458 ? -8.537 4.536 34.273 1.00 86.06 458 HIS A CA 1
ATOM 3375 C C . HIS A 1 458 ? -8.397 5.926 33.645 1.00 86.06 458 HIS A C 1
ATOM 3377 O O . HIS A 1 458 ? -7.342 6.531 33.792 1.00 86.06 458 HIS A O 1
ATOM 3383 N N . ILE A 1 459 ? -9.439 6.464 33.001 1.00 87.00 459 ILE A N 1
ATOM 3384 C CA . ILE A 1 459 ? -9.309 7.636 32.118 1.00 87.00 459 ILE A CA 1
ATOM 3385 C C . ILE A 1 459 ? -10.095 8.882 32.559 1.00 87.00 459 ILE A C 1
ATOM 3387 O O . ILE A 1 459 ? -9.779 9.966 32.082 1.00 87.00 459 ILE A O 1
ATOM 3391 N N . SER A 1 460 ? -11.102 8.785 33.444 1.00 83.44 460 SER A N 1
ATOM 3392 C CA . SER A 1 460 ? -12.016 9.918 33.721 1.00 83.44 460 SER A CA 1
ATOM 3393 C C . SER A 1 460 ? -11.444 11.015 34.628 1.00 83.44 460 SER A C 1
ATOM 3395 O O . SER A 1 460 ? -11.995 12.113 34.670 1.00 83.44 460 SER A O 1
ATOM 3397 N N . GLY A 1 461 ? -10.337 10.746 35.322 1.00 80.81 461 GLY A N 1
ATOM 3398 C CA . GLY A 1 461 ? -9.636 11.718 36.162 1.00 80.81 461 GLY A CA 1
ATOM 3399 C C . GLY A 1 461 ? -10.352 12.146 37.447 1.00 80.81 461 GLY A C 1
ATOM 3400 O O . GLY A 1 461 ? -11.489 11.756 37.744 1.00 80.81 461 GLY A O 1
ATOM 3401 N N . GLY A 1 462 ? -9.653 12.959 38.245 1.00 79.75 462 GLY A N 1
ATOM 3402 C CA . GLY A 1 462 ? -10.149 13.493 39.517 1.00 79.75 462 GLY A CA 1
ATOM 3403 C C . GLY A 1 462 ? -10.446 12.405 40.554 1.00 79.75 462 GLY A C 1
ATOM 3404 O O . GLY A 1 462 ? -9.798 11.365 40.589 1.00 79.75 462 GLY A O 1
ATOM 3405 N N . GLY A 1 463 ? -11.468 12.614 41.389 1.00 77.44 463 GLY A N 1
ATOM 3406 C CA . GLY A 1 463 ? -11.881 11.632 42.405 1.00 77.44 463 GLY A CA 1
ATOM 3407 C C . GLY A 1 463 ? -12.505 10.345 41.846 1.00 77.44 463 GLY A C 1
ATOM 3408 O O . GLY A 1 463 ? -12.900 9.477 42.618 1.00 77.44 463 GLY A O 1
ATOM 3409 N N . THR A 1 464 ? -12.629 10.216 40.519 1.00 78.06 464 THR A N 1
ATOM 3410 C CA . THR A 1 464 ? -13.296 9.076 39.867 1.00 78.06 464 THR A CA 1
ATOM 3411 C C . THR A 1 464 ? -12.351 8.178 39.068 1.00 78.06 464 THR A C 1
ATOM 3413 O O . THR A 1 464 ? -12.703 7.021 38.827 1.00 78.06 464 THR A O 1
ATOM 3416 N N . GLY A 1 465 ? -11.144 8.649 38.727 1.00 83.38 465 GLY A N 1
ATOM 3417 C CA . GLY A 1 465 ? -10.165 7.874 37.964 1.00 83.38 465 GLY A CA 1
ATOM 3418 C C . GLY A 1 465 ? -8.774 8.513 37.857 1.00 83.38 465 GLY A C 1
ATOM 3419 O O . GLY A 1 465 ? -8.545 9.619 38.334 1.00 83.38 465 GLY A O 1
ATOM 3420 N N . LYS A 1 466 ? -7.833 7.800 37.223 1.00 83.94 466 LYS A N 1
ATOM 3421 C CA . LYS A 1 466 ? -6.389 8.135 37.198 1.00 83.94 466 LYS A CA 1
ATOM 3422 C C . LYS A 1 466 ? -5.906 9.006 36.022 1.00 83.94 466 LYS A C 1
ATOM 3424 O O . LYS A 1 466 ? -4.759 9.440 36.048 1.00 83.94 466 LYS A O 1
ATOM 3429 N N . SER A 1 467 ? -6.745 9.271 35.017 1.00 87.12 467 SER A N 1
ATOM 3430 C CA . SER A 1 467 ? -6.401 10.044 33.802 1.00 87.12 467 SER A CA 1
ATOM 3431 C C . SER A 1 467 ? -5.302 9.433 32.914 1.00 87.12 467 SER A C 1
ATOM 3433 O O . SER A 1 467 ? -4.502 10.161 32.327 1.00 87.12 467 SER A O 1
ATOM 3435 N N . TYR A 1 468 ? -5.239 8.108 32.787 1.00 87.12 468 TYR A N 1
ATOM 3436 C CA . TYR A 1 468 ? -4.318 7.467 31.845 1.00 87.12 468 TYR A CA 1
ATOM 3437 C C . TYR A 1 468 ? -4.683 7.792 30.391 1.00 87.12 468 TYR A C 1
ATOM 3439 O O . TYR A 1 468 ? -5.859 7.836 30.022 1.00 87.12 468 TYR A O 1
ATOM 3447 N N . GLY A 1 469 ? -3.666 8.006 29.554 1.00 87.94 469 GLY A N 1
ATOM 3448 C CA . GLY A 1 469 ? -3.847 8.270 28.131 1.00 87.94 469 GLY A CA 1
ATOM 3449 C C . GLY A 1 469 ? -4.185 6.999 27.352 1.00 87.94 469 GLY A C 1
ATOM 3450 O O . GLY A 1 469 ? -3.840 5.888 27.750 1.00 87.94 469 GLY A O 1
ATOM 3451 N N . CYS A 1 470 ? -4.816 7.147 26.186 1.00 88.81 470 CYS A N 1
ATOM 3452 C CA . CYS A 1 470 ? -5.184 6.011 25.335 1.00 88.81 470 CYS A CA 1
ATOM 3453 C C . CYS A 1 470 ? -3.966 5.150 24.947 1.00 88.81 470 CYS A C 1
ATOM 3455 O O . CYS A 1 470 ? -4.061 3.924 24.923 1.00 88.81 470 CYS A O 1
ATOM 3457 N N . VAL A 1 471 ? -2.810 5.784 24.712 1.00 91.25 471 VAL A N 1
ATOM 3458 C CA . VAL A 1 471 ? -1.539 5.121 24.360 1.00 91.25 471 VAL A CA 1
ATOM 3459 C C . VAL A 1 471 ? -1.029 4.165 25.442 1.00 91.25 471 VAL A C 1
ATOM 3461 O O . VAL A 1 471 ? -0.353 3.189 25.121 1.00 91.25 471 VAL A O 1
ATOM 3464 N N . ASN A 1 472 ? -1.408 4.369 26.709 1.00 90.31 472 ASN A N 1
ATOM 3465 C CA . ASN A 1 472 ? -1.029 3.455 27.784 1.00 90.31 472 ASN A CA 1
ATOM 3466 C C . ASN A 1 472 ? -1.622 2.050 27.587 1.00 90.31 472 ASN A C 1
ATOM 3468 O O . ASN A 1 472 ? -1.020 1.091 28.057 1.00 90.31 472 ASN A O 1
ATOM 3472 N N . CYS A 1 473 ? -2.755 1.918 26.877 1.00 89.62 473 CYS A N 1
ATOM 3473 C CA . CYS A 1 473 ? -3.463 0.647 26.649 1.00 89.62 473 CYS A CA 1
ATOM 3474 C C . CYS A 1 473 ? -3.625 0.264 25.165 1.00 89.62 473 CYS A C 1
ATOM 3476 O O . CYS A 1 473 ? -3.837 -0.908 24.854 1.00 89.62 473 CYS A O 1
ATOM 3478 N N . HIS A 1 474 ? -3.562 1.232 24.250 1.00 92.31 474 HIS A N 1
ATOM 3479 C CA . HIS A 1 474 ? -3.805 1.068 22.813 1.00 92.31 474 HIS A CA 1
ATOM 3480 C C . HIS A 1 474 ? -2.586 1.502 21.987 1.00 92.31 474 HIS A C 1
ATOM 3482 O O . HIS A 1 474 ? -2.720 2.133 20.938 1.00 92.31 474 HIS A O 1
ATOM 3488 N N . ALA A 1 475 ? -1.384 1.169 22.461 1.00 93.94 475 ALA A N 1
ATOM 3489 C CA . ALA A 1 475 ? -0.116 1.621 21.886 1.00 93.94 475 ALA A CA 1
ATOM 3490 C C . ALA A 1 475 ? 0.126 1.157 20.441 1.00 93.94 475 ALA A C 1
ATOM 3492 O O . ALA A 1 475 ? 0.917 1.752 19.720 1.00 93.94 475 ALA A O 1
ATOM 3493 N N . SER A 1 476 ? -0.544 0.089 20.003 1.00 94.56 476 SER A N 1
ATOM 3494 C CA . SER A 1 476 ? -0.513 -0.377 18.613 1.00 94.56 476 SER A CA 1
ATOM 3495 C C . SER A 1 476 ? -1.455 0.409 17.692 1.00 94.56 476 SER A C 1
ATOM 3497 O O . SER A 1 476 ? -1.404 0.229 16.476 1.00 94.56 476 SER A O 1
ATOM 3499 N N . THR A 1 477 ? -2.303 1.280 18.243 1.00 93.81 477 THR A N 1
ATOM 3500 C CA . THR A 1 477 ? -3.358 2.004 17.518 1.00 93.81 477 THR A CA 1
ATOM 3501 C C . THR A 1 477 ? -3.136 3.514 17.539 1.00 93.81 477 THR A C 1
ATOM 3503 O O . THR A 1 477 ? -3.302 4.172 16.510 1.00 93.81 477 THR A O 1
ATOM 3506 N N . VAL A 1 478 ? -2.731 4.072 18.681 1.00 92.00 478 VAL A N 1
ATOM 3507 C CA . VAL A 1 478 ? -2.560 5.517 18.885 1.00 92.00 478 VAL A CA 1
ATOM 3508 C C . VAL A 1 478 ? -1.164 5.859 19.399 1.00 92.00 478 VAL A C 1
ATOM 3510 O O . VAL A 1 478 ? -0.557 5.069 20.116 1.00 92.00 478 VAL A O 1
ATOM 3513 N N . SER A 1 479 ? -0.664 7.047 19.053 1.00 91.44 479 SER A N 1
ATOM 3514 C CA . SER A 1 479 ? 0.567 7.606 19.636 1.00 91.44 479 SER A CA 1
ATOM 3515 C C . SER A 1 479 ? 0.307 8.437 20.894 1.00 91.44 479 SER A C 1
ATOM 3517 O O . SER A 1 479 ? 1.216 8.651 21.688 1.00 91.44 479 SER A O 1
ATOM 3519 N N . ASP A 1 480 ? -0.924 8.919 21.069 1.00 88.38 480 ASP A N 1
ATOM 3520 C CA . ASP A 1 480 ? -1.371 9.735 22.200 1.00 88.38 480 ASP A CA 1
ATOM 3521 C C . ASP A 1 480 ? -2.904 9.616 22.373 1.00 88.38 480 ASP A C 1
ATOM 3523 O O . ASP A 1 480 ? -3.527 8.702 21.836 1.00 88.38 480 ASP A O 1
ATOM 3527 N N . GLY A 1 481 ? -3.541 10.503 23.145 1.00 83.12 481 GLY A N 1
ATOM 3528 C CA . GLY A 1 481 ? -4.999 10.494 23.355 1.00 83.12 481 GLY A CA 1
ATOM 3529 C C . GLY A 1 481 ? -5.851 10.972 22.165 1.00 83.12 481 GLY A C 1
ATOM 3530 O O . GLY A 1 481 ? -7.076 10.962 22.246 1.00 83.12 481 GLY A O 1
ATOM 3531 N N . THR A 1 482 ? -5.231 11.430 21.079 1.00 84.69 482 THR A N 1
ATOM 3532 C CA . THR A 1 482 ? -5.878 12.161 19.973 1.00 84.69 482 THR A CA 1
ATOM 3533 C C . THR A 1 482 ? -5.388 11.767 18.575 1.00 84.69 482 THR A C 1
ATOM 3535 O O . THR A 1 482 ? -6.032 12.105 17.580 1.00 84.69 482 THR A O 1
ATOM 3538 N N . THR A 1 483 ? -4.273 11.039 18.478 1.00 87.81 483 THR A N 1
ATOM 3539 C CA . THR A 1 483 ? -3.588 10.749 17.215 1.00 87.81 483 THR A CA 1
ATOM 3540 C C . THR A 1 483 ? -3.485 9.249 16.959 1.00 87.81 483 THR A C 1
ATOM 3542 O O . THR A 1 483 ? -2.899 8.501 17.741 1.00 87.81 483 THR A O 1
ATOM 3545 N N . LEU A 1 484 ? -4.002 8.809 15.810 1.00 90.25 484 LEU A N 1
ATOM 3546 C CA . LEU A 1 484 ? -3.814 7.449 15.302 1.00 90.25 484 LEU A CA 1
ATOM 3547 C C . LEU A 1 484 ? -2.403 7.260 14.732 1.00 90.25 484 LEU A C 1
ATOM 3549 O O . LEU A 1 484 ? -1.856 8.150 14.075 1.00 90.25 484 LEU A O 1
ATOM 3553 N N . LEU A 1 485 ? -1.858 6.055 14.864 1.00 92.62 485 LEU A N 1
ATOM 3554 C CA . LEU A 1 485 ? -0.635 5.664 14.169 1.00 92.62 485 LEU A CA 1
ATOM 3555 C C . LEU A 1 485 ? -0.881 5.509 12.665 1.00 92.62 485 LEU A C 1
ATOM 3557 O O . LEU A 1 485 ? -1.951 5.081 12.233 1.00 92.62 485 LEU A O 1
ATOM 3561 N N . ALA A 1 486 ? 0.134 5.803 11.848 1.00 91.69 486 ALA A N 1
ATOM 3562 C CA . ALA A 1 486 ? 0.043 5.619 10.397 1.00 91.69 486 ALA A CA 1
ATOM 3563 C C . ALA A 1 486 ? -0.254 4.158 10.019 1.00 91.69 486 ALA A C 1
ATOM 3565 O O . ALA A 1 486 ? -1.142 3.901 9.210 1.00 91.69 486 ALA A O 1
ATOM 3566 N N . ALA A 1 487 ? 0.413 3.201 10.674 1.00 92.44 487 ALA A N 1
ATOM 3567 C CA . ALA A 1 487 ? 0.175 1.771 10.473 1.00 92.44 487 ALA A CA 1
ATOM 3568 C C . ALA A 1 487 ? -1.269 1.358 10.817 1.00 92.44 487 ALA A C 1
ATOM 3570 O O . ALA A 1 487 ? -1.854 0.528 10.120 1.00 92.44 487 ALA A O 1
ATOM 3571 N N . ALA A 1 488 ? -1.874 1.991 11.830 1.00 93.31 488 ALA A N 1
ATOM 3572 C CA . ALA A 1 488 ? -3.242 1.714 12.262 1.00 93.31 488 ALA A CA 1
ATOM 3573 C C . ALA A 1 488 ? -4.312 2.172 11.250 1.00 93.31 488 ALA A C 1
ATOM 3575 O O . ALA A 1 488 ? -5.424 1.650 11.282 1.00 93.31 488 ALA A O 1
ATOM 3576 N N . ARG A 1 489 ? -3.974 3.098 10.335 1.00 90.25 489 ARG A N 1
ATOM 3577 C CA . ARG A 1 489 ? -4.854 3.613 9.261 1.00 90.25 489 ARG A CA 1
ATOM 3578 C C . ARG A 1 489 ? -4.687 2.908 7.909 1.00 90.25 489 ARG A C 1
ATOM 3580 O O . ARG A 1 489 ? -5.341 3.269 6.928 1.00 90.25 489 ARG A O 1
ATOM 3587 N N . THR A 1 490 ? -3.774 1.946 7.817 1.00 89.38 490 THR A N 1
ATOM 3588 C CA . THR A 1 490 ? -3.622 1.131 6.602 1.00 89.38 490 THR A CA 1
ATOM 3589 C C . THR A 1 490 ? -4.788 0.158 6.458 1.00 89.38 490 THR A C 1
ATOM 3591 O O . THR A 1 490 ? -5.522 -0.050 7.422 1.00 89.38 490 THR A O 1
ATOM 3594 N N . ASN A 1 491 ? -4.949 -0.482 5.290 1.00 84.44 491 ASN A N 1
ATOM 3595 C CA . ASN A 1 491 ? -6.073 -1.393 5.049 1.00 84.44 491 ASN A CA 1
ATOM 3596 C C . ASN A 1 491 ? -6.251 -2.417 6.189 1.00 84.44 491 ASN A C 1
ATOM 3598 O O . ASN A 1 491 ? -7.356 -2.611 6.673 1.00 84.44 491 ASN A O 1
ATOM 3602 N N . ASN A 1 492 ? -5.171 -3.012 6.704 1.00 84.69 492 ASN A N 1
ATOM 3603 C CA . ASN A 1 492 ? -5.221 -3.995 7.799 1.00 84.69 492 ASN A CA 1
ATOM 3604 C C . ASN A 1 492 ? -4.729 -3.446 9.147 1.00 84.69 492 ASN A C 1
ATOM 3606 O O . ASN A 1 492 ? -4.278 -4.210 9.997 1.00 84.69 492 ASN A O 1
ATOM 3610 N N . GLY A 1 493 ? -4.785 -2.129 9.333 1.00 91.00 493 GLY A N 1
ATOM 3611 C CA . GLY A 1 493 ? -4.371 -1.489 10.572 1.00 91.00 493 GLY A CA 1
ATOM 3612 C C . GLY A 1 493 ? -5.293 -1.808 11.753 1.00 91.00 493 GLY A C 1
ATOM 3613 O O . GLY A 1 493 ? -6.481 -2.087 11.589 1.00 91.00 493 GLY A O 1
ATOM 3614 N N . THR A 1 494 ? -4.738 -1.714 12.958 1.00 93.62 494 THR A N 1
ATOM 3615 C CA . THR A 1 494 ? -5.385 -2.000 14.256 1.00 93.62 494 THR A CA 1
ATOM 3616 C C . THR A 1 494 ? -6.591 -1.118 14.584 1.00 93.62 494 THR A C 1
ATOM 3618 O O . THR A 1 494 ? -7.364 -1.436 15.478 1.00 93.62 494 THR A O 1
ATOM 3621 N N . HIS A 1 495 ? -6.791 0.002 13.881 1.00 91.00 495 HIS A N 1
ATOM 3622 C CA . HIS A 1 495 ? -7.995 0.816 14.067 1.00 91.00 495 HIS A CA 1
ATOM 3623 C C . HIS A 1 495 ? -9.177 0.343 13.206 1.00 91.00 495 HIS A C 1
ATOM 3625 O O . HIS A 1 495 ? -10.328 0.616 13.532 1.00 91.00 495 HIS A O 1
ATOM 3631 N N . VAL A 1 496 ? -8.906 -0.357 12.100 1.00 88.75 496 VAL A N 1
ATOM 3632 C CA . VAL A 1 496 ? -9.892 -0.655 11.043 1.00 88.75 496 VAL A CA 1
ATOM 3633 C C . VAL A 1 496 ? -10.122 -2.156 10.835 1.00 88.75 496 VAL A C 1
ATOM 3635 O O . VAL A 1 496 ? -10.877 -2.555 9.951 1.00 88.75 496 VAL A O 1
ATOM 3638 N N . ASN A 1 497 ? -9.475 -3.005 11.636 1.00 88.94 497 ASN A N 1
ATOM 3639 C CA . ASN A 1 497 ? -9.530 -4.470 11.552 1.00 88.94 497 ASN A CA 1
ATOM 3640 C C . ASN A 1 497 ? -10.738 -5.100 12.275 1.00 88.94 497 ASN A C 1
ATOM 3642 O O . ASN A 1 497 ? -10.839 -6.323 12.314 1.00 88.94 497 ASN A O 1
ATOM 3646 N N . ALA A 1 498 ? -11.633 -4.287 12.844 1.00 88.12 498 ALA A N 1
ATOM 3647 C CA . ALA A 1 498 ? -12.775 -4.722 13.650 1.00 88.12 498 ALA A CA 1
ATOM 3648 C C . ALA A 1 498 ? -12.442 -5.417 14.980 1.00 88.12 498 ALA A C 1
ATOM 3650 O O . ALA A 1 498 ? -13.337 -5.938 15.650 1.00 88.12 498 ALA A O 1
ATOM 3651 N N . VAL A 1 499 ? -11.182 -5.353 15.410 1.00 87.75 499 VAL A N 1
ATOM 3652 C CA . VAL A 1 499 ? -10.703 -5.898 16.678 1.00 87.75 499 VAL A CA 1
ATOM 3653 C C . VAL A 1 499 ? -10.416 -4.752 17.647 1.00 87.75 499 VAL A C 1
ATOM 3655 O O . VAL A 1 499 ? -9.888 -3.706 17.285 1.00 87.75 499 VAL A O 1
ATOM 3658 N N . LYS A 1 500 ? -10.781 -4.939 18.918 1.00 85.50 500 LYS A N 1
ATOM 3659 C CA . LYS A 1 500 ? -10.439 -4.000 19.996 1.00 85.50 500 LYS A CA 1
ATOM 3660 C C . LYS A 1 500 ? -9.057 -4.363 20.537 1.00 85.50 500 LYS A C 1
ATOM 3662 O O . LYS A 1 500 ? -8.946 -5.046 21.556 1.00 85.50 500 LYS A O 1
ATOM 3667 N N . ASP A 1 501 ? -8.023 -3.949 19.811 1.00 87.94 501 ASP A N 1
ATOM 3668 C CA . ASP A 1 501 ? -6.629 -4.261 20.130 1.00 87.94 501 ASP A CA 1
ATOM 3669 C C . ASP A 1 501 ? -6.176 -3.597 21.436 1.00 87.94 501 ASP A C 1
ATOM 3671 O O . ASP A 1 501 ? -6.412 -2.409 21.660 1.00 87.94 501 ASP A O 1
ATOM 3675 N N . LYS A 1 502 ? -5.498 -4.363 22.297 1.00 88.44 502 LYS A N 1
ATOM 3676 C CA . LYS A 1 502 ? -4.882 -3.876 23.538 1.00 88.44 502 LYS A CA 1
ATOM 3677 C C . LYS A 1 502 ? -3.394 -4.177 23.501 1.00 88.44 502 LYS A C 1
ATOM 3679 O O . LYS A 1 502 ? -3.004 -5.337 23.396 1.00 88.44 502 LYS A O 1
ATOM 3684 N N . GLN A 1 503 ? -2.587 -3.137 23.623 1.00 92.06 503 GLN A N 1
ATOM 3685 C CA . GLN A 1 503 ? -1.145 -3.231 23.760 1.00 92.06 503 GLN A CA 1
ATOM 3686 C C . GLN A 1 503 ? -0.705 -2.154 24.742 1.00 92.06 503 GLN A C 1
ATOM 3688 O O . GLN A 1 503 ? -0.829 -0.960 24.462 1.00 92.06 503 GLN A O 1
ATOM 3693 N N . PHE A 1 504 ? -0.214 -2.591 25.895 1.00 90.06 504 PHE A N 1
ATOM 3694 C CA . PHE A 1 504 ? 0.244 -1.696 26.942 1.00 90.06 504 PHE A CA 1
ATOM 3695 C C . PHE A 1 504 ? 1.622 -1.116 26.602 1.00 90.06 504 PHE A C 1
ATOM 3697 O O . PHE A 1 504 ? 2.463 -1.806 26.014 1.00 90.06 504 PHE A O 1
ATOM 3704 N N . SER A 1 505 ? 1.834 0.154 26.956 1.00 90.19 505 SER A N 1
ATOM 3705 C CA . SER A 1 505 ? 3.117 0.851 26.799 1.00 90.19 505 SER A CA 1
ATOM 3706 C C . SER A 1 505 ? 3.265 2.025 27.773 1.00 90.19 505 SER A C 1
ATOM 3708 O O . SER A 1 505 ? 2.288 2.474 28.380 1.00 90.19 505 SER A O 1
ATOM 3710 N N . GLY A 1 506 ? 4.486 2.549 27.891 1.00 87.38 506 GLY A N 1
ATOM 3711 C CA . GLY A 1 506 ? 4.814 3.650 28.798 1.00 87.38 506 GLY A CA 1
ATOM 3712 C C . GLY A 1 506 ? 5.029 3.170 30.231 1.00 87.38 506 GLY A C 1
ATOM 3713 O O . GLY A 1 506 ? 5.310 1.995 30.452 1.00 87.38 506 GLY A O 1
ATOM 3714 N N . SER A 1 507 ? 4.882 4.078 31.194 1.00 84.75 507 SER A N 1
ATOM 3715 C CA . SER A 1 507 ? 5.096 3.786 32.615 1.00 84.75 507 SER A CA 1
ATOM 3716 C C . SER A 1 507 ? 4.049 4.472 33.490 1.00 84.75 507 SER A C 1
ATOM 3718 O O . SER A 1 507 ? 3.498 5.511 33.116 1.00 84.75 507 SER A O 1
ATOM 3720 N N . VAL A 1 508 ? 3.772 3.887 34.653 1.00 75.31 508 VAL A N 1
ATOM 3721 C CA . VAL A 1 508 ? 2.947 4.464 35.724 1.00 75.31 508 VAL A CA 1
ATOM 3722 C C . VAL A 1 508 ? 3.778 4.415 37.000 1.00 75.31 508 VAL A C 1
ATOM 3724 O O . VAL A 1 508 ? 4.106 3.332 37.469 1.00 75.31 508 VAL A O 1
ATOM 3727 N N . GLY A 1 509 ? 4.141 5.581 37.542 1.00 76.81 509 GLY A N 1
ATOM 3728 C CA . GLY A 1 509 ? 5.173 5.634 38.582 1.00 76.81 509 GLY A CA 1
ATOM 3729 C C . GLY A 1 509 ? 6.505 5.111 38.039 1.00 76.81 509 GLY A C 1
ATOM 3730 O O . GLY A 1 509 ? 6.873 5.448 36.911 1.00 76.81 509 GLY A O 1
ATOM 3731 N N . ASP A 1 510 ? 7.171 4.254 38.811 1.00 77.19 510 ASP A N 1
ATOM 3732 C CA . ASP A 1 510 ? 8.439 3.623 38.421 1.00 77.19 510 ASP A CA 1
ATOM 3733 C C . ASP A 1 510 ? 8.245 2.333 37.596 1.00 77.19 510 ASP A C 1
ATOM 3735 O O . ASP A 1 510 ? 9.206 1.733 37.112 1.00 77.19 510 ASP A O 1
ATOM 3739 N N . GLU A 1 511 ? 6.994 1.921 37.369 1.00 76.94 511 GLU A N 1
ATOM 3740 C CA . GLU A 1 511 ? 6.655 0.647 36.738 1.00 76.94 511 GLU A CA 1
ATOM 3741 C C . GLU A 1 511 ? 6.391 0.793 35.241 1.00 76.94 511 GLU A C 1
ATOM 3743 O O . GLU A 1 511 ? 5.582 1.613 34.797 1.00 76.94 511 GLU A O 1
ATOM 3748 N N . THR A 1 512 ? 7.046 -0.049 34.442 1.00 84.12 512 THR A N 1
ATOM 3749 C CA . THR A 1 512 ? 6.869 -0.074 32.984 1.00 84.12 512 THR A CA 1
ATOM 3750 C C . THR A 1 512 ? 5.676 -0.947 32.600 1.00 84.12 512 THR A C 1
ATOM 3752 O O . THR A 1 512 ? 5.563 -2.103 33.006 1.00 84.12 512 THR A O 1
ATOM 3755 N N . LEU A 1 513 ? 4.795 -0.416 31.757 1.00 84.25 513 LEU A N 1
ATOM 3756 C CA . LEU A 1 513 ? 3.649 -1.128 31.209 1.00 84.25 513 LEU A CA 1
ATOM 3757 C C . LEU A 1 513 ? 4.055 -1.918 29.960 1.00 84.25 513 LEU A C 1
ATOM 3759 O O . LEU A 1 513 ? 4.600 -1.360 29.006 1.00 84.25 513 LEU A O 1
ATOM 3763 N N . SER A 1 514 ? 3.748 -3.216 29.933 1.00 85.12 514 SER A N 1
ATOM 3764 C CA . SER A 1 514 ? 4.000 -4.065 28.765 1.00 85.12 514 SER A CA 1
ATOM 3765 C C . SER A 1 514 ? 3.003 -5.226 28.644 1.00 85.12 514 SER A C 1
ATOM 3767 O O . SER A 1 514 ? 2.272 -5.563 29.581 1.00 85.12 514 SER A O 1
ATOM 3769 N N . GLY A 1 515 ? 2.959 -5.836 27.457 1.00 86.12 515 GLY A N 1
ATOM 3770 C CA . GLY A 1 515 ? 2.055 -6.943 27.130 1.00 86.12 515 GLY A CA 1
ATOM 3771 C C . GLY A 1 515 ? 0.670 -6.498 26.646 1.00 86.12 515 GLY A C 1
ATOM 3772 O O . GLY A 1 515 ? 0.452 -5.336 26.307 1.00 86.12 515 GLY A O 1
ATOM 3773 N N . SER A 1 516 ? -0.271 -7.442 26.587 1.00 86.19 516 SER A N 1
ATOM 3774 C CA . SER A 1 516 ? -1.639 -7.247 26.062 1.00 86.19 516 SER A CA 1
ATOM 3775 C C . SER A 1 516 ? -2.741 -7.736 27.016 1.00 86.19 516 SER A C 1
ATOM 3777 O O . SER A 1 516 ? -3.937 -7.664 26.714 1.00 86.19 516 SER A O 1
ATOM 3779 N N . THR A 1 517 ? -2.352 -8.214 28.200 1.00 81.69 517 THR A N 1
ATOM 3780 C CA . THR A 1 517 ? -3.244 -8.795 29.211 1.00 81.69 517 THR A CA 1
ATOM 3781 C C . THR A 1 517 ? -3.165 -8.017 30.515 1.00 81.69 517 THR A C 1
ATOM 3783 O O . THR A 1 517 ? -2.088 -7.599 30.919 1.00 81.69 517 THR A O 1
ATOM 3786 N N . CYS A 1 518 ? -4.285 -7.868 31.223 1.00 77.75 518 CYS A N 1
ATOM 3787 C CA . CYS A 1 518 ? -4.308 -7.175 32.516 1.00 77.75 518 CYS A CA 1
ATOM 3788 C C . CYS A 1 518 ? -3.419 -7.861 33.573 1.00 77.75 518 CYS A C 1
ATOM 3790 O O . CYS A 1 518 ? -2.959 -7.199 34.492 1.00 77.75 518 CYS A O 1
ATOM 3792 N N . SER A 1 519 ? -3.135 -9.159 33.417 1.00 73.62 519 SER A N 1
ATOM 3793 C CA . SER A 1 519 ? -2.267 -9.954 34.294 1.00 73.62 519 SER A CA 1
ATOM 3794 C C . SER A 1 519 ? -0.775 -9.611 34.216 1.00 73.62 519 SER A C 1
ATOM 3796 O O . SER A 1 519 ? -0.003 -10.069 35.047 1.00 73.62 519 SER A O 1
ATOM 3798 N N . THR A 1 520 ? -0.330 -8.851 33.217 1.00 70.88 520 THR A N 1
ATOM 3799 C CA . THR A 1 520 ? 1.093 -8.485 33.078 1.00 70.88 520 THR A CA 1
ATOM 3800 C C . THR A 1 520 ? 1.388 -7.079 33.586 1.00 70.88 520 THR A C 1
ATOM 3802 O O . THR A 1 520 ? 2.510 -6.603 33.452 1.00 70.88 520 THR A O 1
ATOM 3805 N N . VAL A 1 521 ? 0.389 -6.400 34.159 1.00 74.38 521 VAL A N 1
ATOM 3806 C CA . VAL A 1 521 ? 0.509 -5.027 34.652 1.00 74.38 521 VAL A CA 1
ATOM 3807 C C . VAL A 1 521 ? 0.661 -5.038 36.173 1.00 74.38 521 VAL A C 1
ATOM 3809 O O . VAL A 1 521 ? -0.169 -5.620 36.870 1.00 74.38 521 VAL A O 1
ATOM 3812 N N . TYR A 1 522 ? 1.687 -4.350 36.689 1.00 74.44 522 TYR A N 1
ATOM 3813 C CA . TYR A 1 522 ? 1.991 -4.261 38.126 1.00 74.44 522 TYR A CA 1
ATOM 3814 C C . TYR A 1 522 ? 0.766 -3.897 38.985 1.00 74.44 522 TYR A C 1
ATOM 3816 O O . TYR A 1 522 ? 0.528 -4.529 40.015 1.00 74.44 522 TYR A O 1
ATOM 3824 N N . CYS A 1 523 ? -0.067 -2.952 38.530 1.00 72.31 523 CYS A N 1
ATOM 3825 C CA . CYS A 1 523 ? -1.270 -2.489 39.237 1.00 72.31 523 CYS A CA 1
ATOM 3826 C C . CYS A 1 523 ? -2.328 -3.588 39.490 1.00 72.31 523 CYS A C 1
ATOM 3828 O O . CYS A 1 523 ? -3.287 -3.369 40.228 1.00 72.31 523 CYS A O 1
ATOM 3830 N N . HIS A 1 524 ? -2.187 -4.759 38.866 1.00 76.12 524 HIS A N 1
ATOM 3831 C CA . HIS A 1 524 ? -3.065 -5.923 39.010 1.00 76.12 524 HIS A CA 1
ATOM 3832 C C . HIS A 1 524 ? -2.315 -7.157 39.544 1.00 76.12 524 HIS A C 1
ATOM 3834 O O . HIS A 1 524 ? -2.684 -8.302 39.282 1.00 76.12 524 HIS A O 1
ATOM 3840 N N . SER A 1 525 ? -1.244 -6.909 40.299 1.00 71.62 525 SER A N 1
ATOM 3841 C CA . SER A 1 525 ? -0.468 -7.907 41.037 1.00 71.62 525 SER A CA 1
ATOM 3842 C C . SER A 1 525 ? -0.772 -7.857 42.540 1.00 71.62 525 SER A C 1
ATOM 3844 O O . SER A 1 525 ? -1.598 -7.068 43.002 1.00 71.62 525 SER A O 1
ATOM 3846 N N . ASN A 1 526 ? -0.049 -8.651 43.328 1.00 67.88 526 ASN A N 1
ATOM 3847 C CA . ASN A 1 526 ? -0.062 -8.600 44.792 1.00 67.88 526 ASN A CA 1
ATOM 3848 C C . ASN A 1 526 ? 0.627 -7.350 45.400 1.00 67.88 526 ASN A C 1
ATOM 3850 O O . ASN A 1 526 ? 0.958 -7.352 46.585 1.00 67.88 526 ASN A O 1
ATOM 3854 N N . GLY A 1 527 ? 0.907 -6.311 44.604 1.00 67.44 527 GLY A N 1
ATOM 3855 C CA . GLY A 1 527 ? 1.617 -5.096 45.028 1.00 67.44 527 GLY A CA 1
ATOM 3856 C C . GLY A 1 527 ? 3.148 -5.206 45.023 1.00 67.44 527 GLY A C 1
ATOM 3857 O O . GLY A 1 527 ? 3.826 -4.200 45.203 1.00 67.44 527 GLY A O 1
ATOM 3858 N N . LYS A 1 528 ? 3.714 -6.397 44.771 1.00 64.62 528 LYS A N 1
ATOM 3859 C CA . LYS A 1 528 ? 5.163 -6.629 44.580 1.00 64.62 528 LYS A CA 1
ATOM 3860 C C . LYS A 1 528 ? 5.526 -6.981 43.130 1.00 64.62 528 LYS A C 1
ATOM 3862 O O . LYS A 1 528 ? 6.640 -7.426 42.872 1.00 64.62 528 LYS A O 1
ATOM 3867 N N . GLY A 1 529 ? 4.578 -6.872 42.194 1.00 63.22 529 GLY A N 1
ATOM 3868 C CA . GLY A 1 529 ? 4.770 -7.314 40.807 1.00 63.22 529 GLY A CA 1
ATOM 3869 C C . GLY A 1 529 ? 4.899 -8.837 40.651 1.00 63.22 529 GLY A C 1
ATOM 3870 O O . GLY A 1 529 ? 5.272 -9.310 39.581 1.00 63.22 529 GLY A O 1
ATOM 3871 N N . ALA A 1 530 ? 4.596 -9.610 41.701 1.00 62.59 530 ALA A N 1
ATOM 3872 C CA . ALA A 1 530 ? 4.777 -11.059 41.751 1.00 62.59 530 ALA A CA 1
ATOM 3873 C C . ALA A 1 530 ? 3.437 -11.810 41.846 1.00 62.59 530 ALA A C 1
ATOM 3875 O O . ALA A 1 530 ? 2.372 -11.221 42.043 1.00 62.59 530 ALA A O 1
ATOM 3876 N N . ALA A 1 531 ? 3.498 -13.138 41.707 1.00 56.31 531 ALA A N 1
ATOM 3877 C CA . ALA A 1 531 ? 2.353 -14.014 41.928 1.00 56.31 531 ALA A CA 1
ATOM 3878 C C . ALA A 1 531 ? 1.876 -13.975 43.403 1.00 56.31 531 ALA A C 1
ATOM 3880 O O . ALA A 1 531 ? 2.707 -13.810 44.300 1.00 56.31 531 ALA A O 1
ATOM 3881 N N . PRO A 1 532 ? 0.571 -14.165 43.672 1.00 55.44 532 PRO A N 1
ATOM 3882 C CA . PRO A 1 532 ? -0.480 -14.409 42.692 1.00 55.44 532 PRO A CA 1
ATOM 3883 C C . PRO A 1 532 ? -0.914 -13.115 42.003 1.00 55.44 532 PRO A C 1
ATOM 3885 O O . PRO A 1 532 ? -1.225 -12.104 42.629 1.00 55.44 532 PRO A O 1
ATOM 3888 N N . VAL A 1 533 ? -0.932 -13.169 40.674 1.00 63.88 533 VAL A N 1
ATOM 3889 C CA . VAL A 1 533 ? -1.511 -12.121 39.844 1.00 63.88 533 VAL A CA 1
ATOM 3890 C C . VAL A 1 533 ? -3.013 -12.363 39.822 1.00 63.88 533 VAL A C 1
ATOM 3892 O O . VAL A 1 533 ? -3.486 -13.289 39.160 1.00 63.88 533 VAL A O 1
ATOM 3895 N N . VAL A 1 534 ? -3.776 -11.540 40.533 1.00 65.88 534 VAL A N 1
ATOM 3896 C CA . VAL A 1 534 ? -5.235 -11.571 40.429 1.00 65.88 534 VAL A CA 1
ATOM 3897 C C . VAL A 1 534 ? -5.618 -10.733 39.223 1.00 65.88 534 VAL A C 1
ATOM 3899 O O . VAL A 1 534 ? -5.816 -9.529 39.329 1.00 65.88 534 VAL A O 1
ATOM 3902 N N . ALA A 1 535 ? -5.679 -11.372 38.056 1.00 68.19 535 ALA A N 1
ATOM 3903 C CA . ALA A 1 535 ? -6.054 -10.703 36.819 1.00 68.19 535 ALA A CA 1
ATOM 3904 C C . ALA A 1 535 ? -7.510 -10.209 36.919 1.00 68.19 535 ALA A C 1
ATOM 3906 O O . ALA A 1 535 ? -8.430 -11.035 36.913 1.00 68.19 535 ALA A O 1
ATOM 3907 N N . PRO A 1 536 ? -7.768 -8.892 37.000 1.00 72.62 536 PRO A N 1
ATOM 3908 C CA . PRO A 1 536 ? -9.131 -8.402 37.017 1.00 72.62 536 PRO A CA 1
ATOM 3909 C C . PRO A 1 536 ? -9.782 -8.640 35.657 1.00 72.62 536 PRO A C 1
ATOM 3911 O O . PRO A 1 536 ? -9.141 -8.602 34.602 1.00 72.62 536 PRO A O 1
ATOM 3914 N N . VAL A 1 537 ? -11.093 -8.846 35.678 1.00 79.50 537 VAL A N 1
ATOM 3915 C CA . VAL A 1 537 ? -11.897 -9.020 34.476 1.00 79.50 537 VAL A CA 1
ATOM 3916 C C . VAL A 1 537 ? -12.326 -7.647 33.974 1.00 79.50 537 VAL A C 1
ATOM 3918 O O . VAL A 1 537 ? -13.008 -6.884 34.662 1.00 79.50 537 VAL A O 1
ATOM 3921 N N . TRP A 1 538 ? -11.933 -7.321 32.742 1.00 78.44 538 TRP A N 1
ATOM 3922 C CA . TRP A 1 538 ? -12.305 -6.059 32.109 1.00 78.44 538 TRP A CA 1
ATOM 3923 C C . TRP A 1 538 ? -13.829 -5.970 31.946 1.00 78.44 538 TRP A C 1
ATOM 3925 O O . TRP A 1 538 ? -14.416 -6.689 31.141 1.00 78.44 538 TRP A O 1
ATOM 3935 N N . GLY A 1 539 ? -14.463 -5.075 32.709 1.00 79.38 539 GLY A N 1
ATOM 3936 C CA . GLY A 1 539 ? -15.921 -4.910 32.750 1.00 79.38 539 GLY A CA 1
ATOM 3937 C C . GLY A 1 539 ? -16.591 -5.402 34.035 1.00 79.38 539 GLY A C 1
ATOM 3938 O O . GLY A 1 539 ? -17.755 -5.083 34.260 1.00 79.38 539 GLY A O 1
ATOM 3939 N N . THR A 1 540 ? -15.865 -6.092 34.915 1.00 83.25 540 THR A N 1
ATOM 3940 C CA . THR A 1 540 ? -16.377 -6.540 36.215 1.00 83.25 540 THR A CA 1
ATOM 3941 C C . THR A 1 540 ? -15.761 -5.701 37.328 1.00 83.25 540 THR A C 1
ATOM 3943 O O . THR A 1 540 ? -14.677 -5.996 37.817 1.00 83.25 540 THR A O 1
ATOM 3946 N N . ALA A 1 541 ? -16.457 -4.654 37.776 1.00 77.44 541 ALA A N 1
ATOM 3947 C CA . ALA A 1 541 ? -15.928 -3.747 38.803 1.00 77.44 541 ALA A CA 1
ATOM 3948 C C . ALA A 1 541 ? -15.495 -4.469 40.097 1.00 77.44 541 ALA A C 1
ATOM 3950 O O . ALA A 1 541 ? -14.524 -4.066 40.731 1.00 77.44 541 ALA A O 1
ATOM 3951 N N . ALA A 1 542 ? -16.173 -5.565 40.459 1.00 79.50 542 ALA A N 1
ATOM 3952 C CA . ALA A 1 542 ? -15.859 -6.363 41.644 1.00 79.50 542 ALA A CA 1
ATOM 3953 C C . ALA A 1 542 ? -14.453 -6.990 41.627 1.00 79.50 542 ALA A C 1
ATOM 3955 O O . ALA A 1 542 ? -13.859 -7.162 42.686 1.00 79.50 542 ALA A O 1
ATOM 3956 N N . SER A 1 543 ? -13.881 -7.286 40.453 1.00 76.88 543 SER A N 1
ATOM 3957 C CA . SER A 1 543 ? -12.560 -7.925 40.375 1.00 76.88 543 SER A CA 1
ATOM 3958 C C . SER A 1 543 ? -11.389 -6.980 40.670 1.00 76.88 543 SER A C 1
ATOM 3960 O O . SER A 1 543 ? -10.258 -7.440 40.729 1.00 76.88 543 SER A O 1
ATOM 3962 N N . GLY A 1 544 ? -11.638 -5.674 40.811 1.00 73.56 544 GLY A N 1
ATOM 3963 C CA . GLY A 1 544 ? -10.624 -4.658 41.122 1.00 73.56 544 GLY A CA 1
ATOM 3964 C C . GLY A 1 544 ? -10.882 -3.906 42.429 1.00 73.56 544 GLY A C 1
ATOM 3965 O O . GLY A 1 544 ? -10.379 -2.800 42.596 1.00 73.56 544 GLY A O 1
ATOM 3966 N N . GLN A 1 545 ? -11.718 -4.445 43.322 1.00 74.50 545 GLN A N 1
ATOM 3967 C CA . GLN A 1 545 ? -11.988 -3.834 44.628 1.00 74.50 545 GLN A CA 1
ATOM 3968 C C . GLN A 1 545 ? -10.841 -4.083 45.620 1.00 74.50 545 GLN A C 1
ATOM 3970 O O . GLN A 1 545 ? -10.053 -5.017 45.454 1.00 74.50 545 GLN A O 1
ATOM 3975 N N . CYS A 1 546 ? -10.756 -3.266 46.676 1.00 72.25 546 CYS A N 1
ATOM 3976 C CA . CYS A 1 546 ? -9.815 -3.498 47.775 1.00 72.25 546 CYS A CA 1
ATOM 3977 C C . CYS A 1 546 ? -9.967 -4.925 48.323 1.00 72.25 546 CYS A C 1
ATOM 3979 O O . CYS A 1 546 ? -11.078 -5.435 48.458 1.00 72.25 546 CYS A O 1
ATOM 3981 N N . GLY A 1 547 ? -8.841 -5.581 48.601 1.00 71.00 547 GLY A N 1
ATOM 3982 C CA . GLY A 1 547 ? -8.829 -6.984 49.006 1.00 71.00 547 GLY A CA 1
ATOM 3983 C C . GLY A 1 547 ? -9.036 -7.973 47.856 1.00 71.00 547 GLY A C 1
ATOM 3984 O O . GLY A 1 547 ? -9.021 -9.167 48.102 1.00 71.00 547 GLY A O 1
ATOM 3985 N N . ALA A 1 548 ? -9.202 -7.546 46.599 1.00 74.19 548 ALA A N 1
ATOM 3986 C CA . ALA A 1 548 ? -9.183 -8.478 45.471 1.00 74.19 548 ALA A CA 1
ATOM 3987 C C . ALA A 1 548 ? -7.754 -8.934 45.135 1.00 74.19 548 ALA A C 1
ATOM 3989 O O . ALA A 1 548 ? -7.563 -10.120 44.879 1.00 74.19 548 ALA A O 1
ATOM 3990 N N . CYS A 1 549 ? -6.779 -8.016 45.193 1.00 73.56 549 CYS A N 1
ATOM 3991 C CA . CYS A 1 549 ? -5.412 -8.211 44.690 1.00 73.56 549 CYS A CA 1
ATOM 3992 C C . CYS A 1 549 ? -4.398 -8.646 45.761 1.00 73.56 549 CYS A C 1
ATOM 3994 O O . CYS A 1 549 ? -3.573 -9.518 45.511 1.00 73.56 549 CYS A O 1
ATOM 3996 N N . HIS A 1 550 ? -4.456 -8.051 46.955 1.00 75.19 550 HIS A N 1
ATOM 3997 C CA . HIS A 1 550 ? -3.628 -8.421 48.103 1.00 75.19 550 HIS A CA 1
ATOM 3998 C C . HIS A 1 550 ? -4.533 -8.560 49.334 1.00 75.19 550 HIS A C 1
ATOM 4000 O O . HIS A 1 550 ? -5.337 -7.672 49.626 1.00 75.19 550 HIS A O 1
ATOM 4006 N N . ARG A 1 551 ? -4.461 -9.707 50.018 1.00 72.88 551 ARG A N 1
ATOM 4007 C CA . ARG A 1 551 ? -5.396 -10.100 51.085 1.00 72.88 551 ARG A CA 1
ATOM 4008 C C . ARG A 1 551 ? -4.634 -10.480 52.339 1.00 72.88 551 ARG A C 1
ATOM 4010 O O . ARG A 1 551 ? -3.629 -11.166 52.250 1.00 72.88 551 ARG A O 1
ATOM 4017 N N . ALA A 1 552 ? -5.118 -10.088 53.508 1.00 70.50 552 ALA A N 1
ATOM 4018 C CA . ALA A 1 552 ? -4.499 -10.496 54.765 1.00 70.50 552 ALA A CA 1
ATOM 4019 C C . ALA A 1 552 ? -4.842 -11.954 55.156 1.00 70.50 552 ALA A C 1
ATOM 4021 O O . ALA A 1 552 ? -4.038 -12.610 55.815 1.00 70.50 552 ALA A O 1
ATOM 4022 N N . THR A 1 553 ? -5.970 -12.499 54.682 1.00 68.50 553 THR A N 1
ATOM 4023 C CA . THR A 1 553 ? -6.408 -13.893 54.906 1.00 68.50 553 THR A CA 1
ATOM 4024 C C . THR A 1 553 ? -7.000 -14.522 53.631 1.00 68.50 553 THR A C 1
ATOM 4026 O O . THR A 1 553 ? -7.319 -13.823 52.667 1.00 68.50 553 THR A O 1
ATOM 4029 N N . GLY A 1 554 ? -7.144 -15.854 53.597 1.00 70.62 554 GLY A N 1
ATOM 4030 C CA . GLY A 1 554 ? -7.751 -16.596 52.480 1.00 70.62 554 GLY A CA 1
ATOM 4031 C C . GLY A 1 554 ? -6.794 -17.577 51.798 1.00 70.62 554 GLY A C 1
ATOM 4032 O O . GLY A 1 554 ? -5.833 -18.022 52.415 1.00 70.62 554 GLY A O 1
ATOM 4033 N N . ALA A 1 555 ? -7.081 -17.939 50.542 1.00 64.25 555 ALA A N 1
ATOM 4034 C CA . ALA A 1 555 ? -6.273 -18.895 49.771 1.00 64.25 555 ALA A CA 1
ATOM 4035 C C . ALA A 1 555 ? -4.861 -18.369 49.447 1.00 64.25 555 ALA A C 1
ATOM 4037 O O . ALA A 1 555 ? -3.924 -19.156 49.390 1.00 64.25 555 ALA A O 1
ATOM 4038 N N . ASP A 1 556 ? -4.721 -17.044 49.322 1.00 69.88 556 ASP A N 1
ATOM 4039 C CA . ASP A 1 556 ? -3.471 -16.352 48.993 1.00 69.88 556 ASP A CA 1
ATOM 4040 C C . ASP A 1 556 ? -3.211 -15.174 49.958 1.00 69.88 556 ASP A C 1
ATOM 4042 O O . ASP A 1 556 ? -3.304 -14.004 49.565 1.00 69.88 556 ASP A O 1
ATOM 4046 N N . PRO A 1 557 ? -2.961 -15.439 51.253 1.00 73.75 557 PRO A N 1
ATOM 4047 C CA . PRO A 1 557 ? -2.751 -14.387 52.235 1.00 73.75 557 PRO A CA 1
ATOM 4048 C C . PRO A 1 557 ? -1.349 -13.780 52.098 1.00 73.75 557 PRO A C 1
ATOM 4050 O O . PRO A 1 557 ? -0.379 -14.475 51.788 1.00 73.75 557 PRO A O 1
ATOM 4053 N N . ILE A 1 558 ? -1.213 -12.488 52.401 1.00 75.44 558 ILE A N 1
ATOM 4054 C CA . ILE A 1 558 ? 0.086 -11.830 52.549 1.00 75.44 558 ILE A CA 1
ATOM 4055 C C . ILE A 1 558 ? 0.781 -12.469 53.755 1.00 75.44 558 ILE A C 1
ATOM 4057 O O . ILE A 1 558 ? 0.459 -12.184 54.905 1.00 75.44 558 ILE A O 1
ATOM 4061 N N . ASN A 1 559 ? 1.744 -13.345 53.488 1.00 74.62 559 ASN A N 1
ATOM 4062 C CA . ASN A 1 559 ? 2.512 -14.062 54.505 1.00 74.62 559 ASN A CA 1
ATOM 4063 C C . ASN A 1 559 ? 4.008 -13.712 54.477 1.00 74.62 559 ASN A C 1
ATOM 4065 O O . ASN A 1 559 ? 4.806 -14.384 55.126 1.00 74.62 559 ASN A O 1
ATOM 4069 N N . SER A 1 560 ? 4.397 -12.665 53.740 1.00 76.44 560 SER A N 1
ATOM 4070 C CA . SER A 1 560 ? 5.791 -12.234 53.673 1.00 76.44 560 SER A CA 1
ATOM 4071 C C . SER A 1 560 ? 6.210 -11.487 54.935 1.00 76.44 560 SER A C 1
ATOM 4073 O O . SER A 1 560 ? 5.450 -10.667 55.461 1.00 76.44 560 SER A O 1
ATOM 4075 N N . ASP A 1 561 ? 7.456 -11.693 55.352 1.00 81.00 561 ASP A N 1
ATOM 4076 C CA . ASP A 1 561 ? 8.084 -10.961 56.453 1.00 81.00 561 ASP A CA 1
ATOM 4077 C C . ASP A 1 561 ? 7.238 -11.054 57.743 1.00 81.00 561 ASP A C 1
ATOM 4079 O O . ASP A 1 561 ? 6.824 -12.139 58.156 1.00 81.00 561 ASP A O 1
ATOM 4083 N N . GLY A 1 562 ? 6.936 -9.919 58.375 1.00 81.38 562 GLY A N 1
ATOM 4084 C CA . GLY A 1 562 ? 6.193 -9.875 59.631 1.00 81.38 562 GLY A CA 1
ATOM 4085 C C . GLY A 1 562 ? 4.689 -10.139 59.514 1.00 81.38 562 GLY A C 1
ATOM 4086 O O . GLY A 1 562 ? 4.040 -10.241 60.552 1.00 81.38 562 GLY A O 1
ATOM 4087 N N . HIS A 1 563 ? 4.100 -10.245 58.317 1.00 83.69 563 HIS A N 1
ATOM 4088 C CA . HIS A 1 563 ? 2.638 -10.290 58.170 1.00 83.69 563 HIS A CA 1
ATOM 4089 C C . HIS A 1 563 ? 1.999 -11.497 58.861 1.00 83.69 563 HIS A C 1
ATOM 4091 O O . HIS A 1 563 ? 1.036 -11.325 59.603 1.00 83.69 563 HIS A O 1
ATOM 4097 N N . LEU A 1 564 ? 2.571 -12.697 58.702 1.00 83.00 564 LEU A N 1
ATOM 4098 C CA . LEU A 1 564 ? 2.092 -13.901 59.392 1.00 83.00 564 LEU A CA 1
ATOM 4099 C C . LEU A 1 564 ? 2.053 -13.675 60.910 1.00 83.00 564 LEU A C 1
ATOM 4101 O O . LEU A 1 564 ? 1.038 -13.929 61.553 1.00 83.00 564 LEU A O 1
ATOM 4105 N N . ALA A 1 565 ? 3.136 -13.125 61.466 1.00 83.94 565 ALA A N 1
ATOM 4106 C CA . ALA A 1 565 ? 3.258 -12.852 62.893 1.00 83.94 565 ALA A CA 1
ATOM 4107 C C . ALA A 1 565 ? 2.279 -11.783 63.398 1.00 83.94 565 ALA A C 1
ATOM 4109 O O . ALA A 1 565 ? 1.946 -11.811 64.573 1.00 83.94 565 ALA A O 1
ATOM 4110 N N . HIS A 1 566 ? 1.827 -10.850 62.557 1.00 83.50 566 HIS A N 1
ATOM 4111 C CA . HIS A 1 566 ? 0.964 -9.743 62.983 1.00 83.50 566 HIS A CA 1
ATOM 4112 C C . HIS A 1 566 ? -0.518 -9.945 62.665 1.00 83.50 566 HIS A C 1
ATOM 4114 O O . HIS A 1 566 ? -1.346 -9.341 63.341 1.00 83.50 566 HIS A O 1
ATOM 4120 N N . LEU A 1 567 ? -0.852 -10.775 61.675 1.00 82.06 567 LEU A N 1
ATOM 4121 C CA . LEU A 1 567 ? -2.221 -10.943 61.182 1.00 82.06 567 LEU A CA 1
ATOM 4122 C C . LEU A 1 567 ? -2.867 -12.257 61.623 1.00 82.06 567 LEU A C 1
ATOM 4124 O O . LEU A 1 567 ? -4.041 -12.254 61.959 1.00 82.06 567 LEU A O 1
ATOM 4128 N N . THR A 1 568 ? -2.133 -13.375 61.593 1.00 80.50 568 THR A N 1
ATOM 4129 C CA . THR A 1 568 ? -2.757 -14.712 61.704 1.00 80.50 568 THR A CA 1
ATOM 4130 C C . THR A 1 568 ? -2.082 -15.664 62.689 1.00 80.50 568 THR A C 1
ATOM 4132 O O . THR A 1 568 ? -2.665 -16.686 63.058 1.00 80.50 568 THR A O 1
ATOM 4135 N N . ALA A 1 569 ? -0.852 -15.385 63.126 1.00 82.38 569 ALA A N 1
ATOM 4136 C CA . ALA A 1 569 ? -0.159 -16.242 64.074 1.00 82.38 569 ALA A CA 1
ATOM 4137 C C . ALA A 1 569 ? -0.798 -16.179 65.470 1.00 82.38 569 ALA A C 1
ATOM 4139 O O . ALA A 1 569 ? -1.008 -15.105 66.031 1.00 82.38 569 ALA A O 1
ATOM 4140 N N . ALA A 1 570 ? -0.979 -17.341 66.103 1.00 80.50 570 ALA A N 1
ATOM 4141 C CA . ALA A 1 570 ? -1.534 -17.440 67.458 1.00 80.50 570 ALA A CA 1
ATOM 4142 C C . ALA A 1 570 ? -0.743 -16.643 68.517 1.00 80.50 570 ALA A C 1
ATOM 4144 O O . ALA A 1 570 ? -1.300 -16.237 69.528 1.00 80.50 570 ALA A O 1
ATOM 4145 N N . TYR A 1 571 ? 0.550 -16.409 68.280 1.00 77.50 571 TYR A N 1
ATOM 4146 C CA . TYR A 1 571 ? 1.426 -15.623 69.155 1.00 77.50 571 TYR A CA 1
ATOM 4147 C C . TYR A 1 571 ? 1.493 -14.129 68.820 1.00 77.50 571 TYR A C 1
ATOM 4149 O O . TYR A 1 571 ? 2.214 -13.375 69.472 1.00 77.50 571 TYR A O 1
ATOM 4157 N N . GLY A 1 572 ? 0.816 -13.727 67.751 1.00 78.88 572 GLY A N 1
ATOM 4158 C CA . GLY A 1 572 ? 0.797 -12.378 67.226 1.00 78.88 572 GLY A CA 1
ATOM 4159 C C . GLY A 1 572 ? -0.253 -11.476 67.865 1.00 78.88 572 GLY A C 1
ATOM 4160 O O . GLY A 1 572 ? -1.172 -11.961 68.527 1.00 78.88 572 GLY A O 1
ATOM 4161 N N . PRO A 1 573 ? -0.188 -10.158 67.612 1.00 77.75 573 PRO A N 1
ATOM 4162 C CA . PRO A 1 573 ? -1.267 -9.239 67.964 1.00 77.75 573 PRO A CA 1
ATOM 4163 C C . PRO A 1 573 ? -2.573 -9.483 67.189 1.00 77.75 573 PRO A C 1
ATOM 4165 O O . PRO A 1 573 ? -3.601 -8.988 67.637 1.00 77.75 573 PRO A O 1
ATOM 4168 N N . ASN A 1 574 ? -2.541 -10.228 66.072 1.00 80.69 574 ASN A N 1
ATOM 4169 C CA . ASN A 1 574 ? -3.693 -10.529 65.208 1.00 80.69 574 ASN A CA 1
ATOM 4170 C C . ASN A 1 574 ? -4.514 -9.271 64.874 1.00 80.69 574 ASN A C 1
ATOM 4172 O O . ASN A 1 574 ? -5.682 -9.149 65.243 1.00 80.69 574 ASN A O 1
ATOM 4176 N N . PHE A 1 575 ? -3.866 -8.291 64.234 1.00 80.69 575 PHE A N 1
ATOM 4177 C CA . PHE A 1 575 ? -4.550 -7.089 63.761 1.00 80.69 575 PHE A CA 1
ATOM 4178 C C . PHE A 1 575 ? -5.673 -7.452 62.787 1.00 80.69 575 PHE A C 1
ATOM 4180 O O . PHE A 1 575 ? -5.485 -8.340 61.961 1.00 80.69 575 PHE A O 1
ATOM 4187 N N . ASP A 1 576 ? -6.788 -6.712 62.848 1.00 79.31 576 ASP A N 1
ATOM 4188 C CA . ASP A 1 576 ? -7.956 -6.941 61.987 1.00 79.31 576 ASP A CA 1
ATOM 4189 C C . ASP A 1 576 ? -7.559 -6.877 60.509 1.00 79.31 576 ASP A C 1
ATOM 4191 O O . ASP A 1 576 ? -7.270 -5.801 59.972 1.00 79.31 576 ASP A O 1
ATOM 4195 N N . GLU A 1 577 ? -7.564 -8.045 59.872 1.00 72.12 577 GLU A N 1
ATOM 4196 C CA . GLU A 1 577 ? -7.192 -8.278 58.483 1.00 72.12 577 GLU A CA 1
ATOM 4197 C C . GLU A 1 577 ? -8.083 -7.551 57.463 1.00 72.12 577 GLU A C 1
ATOM 4199 O O . GLU A 1 577 ? -7.702 -7.419 56.298 1.00 72.12 577 GLU A O 1
ATOM 4204 N N . ASN A 1 578 ? -9.258 -7.071 57.878 1.00 71.12 578 ASN A N 1
ATOM 4205 C CA . ASN A 1 578 ? -10.238 -6.429 57.003 1.00 71.12 578 ASN A CA 1
ATOM 4206 C C . ASN A 1 578 ? -10.228 -4.898 57.111 1.00 71.12 578 ASN A C 1
ATOM 4208 O O . ASN A 1 578 ? -10.973 -4.222 56.397 1.00 71.12 578 ASN A O 1
ATOM 4212 N N . SER A 1 579 ? -9.390 -4.331 57.980 1.00 76.19 579 SER A N 1
ATOM 4213 C CA . SER A 1 579 ? -9.359 -2.896 58.238 1.00 76.19 579 SER A CA 1
ATOM 4214 C C . SER A 1 579 ? -8.143 -2.227 57.603 1.00 76.19 579 SER A C 1
ATOM 4216 O O . SER A 1 579 ? -6.996 -2.482 57.969 1.00 76.19 579 SER A O 1
ATOM 4218 N N . ALA A 1 580 ? -8.386 -1.264 56.707 1.00 72.88 580 ALA A N 1
ATOM 4219 C CA . ALA A 1 580 ? -7.324 -0.412 56.170 1.00 72.88 580 ALA A CA 1
ATOM 4220 C C . ALA A 1 580 ? -6.580 0.357 57.281 1.00 72.88 580 ALA A C 1
ATOM 4222 O O . ALA A 1 580 ? -5.394 0.646 57.135 1.00 72.88 580 ALA A O 1
ATOM 4223 N N . ALA A 1 581 ? -7.244 0.639 58.411 1.00 76.62 581 ALA A N 1
ATOM 4224 C CA . ALA A 1 581 ? -6.612 1.255 59.574 1.00 76.62 581 ALA A CA 1
ATOM 4225 C C . ALA A 1 581 ? -5.603 0.313 60.257 1.00 76.62 581 ALA A C 1
ATOM 4227 O O . ALA A 1 581 ? -4.580 0.778 60.751 1.00 76.62 581 ALA A O 1
ATOM 4228 N N . SER A 1 582 ? -5.838 -1.005 60.229 1.00 79.88 582 SER A N 1
ATOM 4229 C CA . SER A 1 582 ? -4.870 -1.999 60.709 1.00 79.88 582 SER A CA 1
ATOM 4230 C C . SER A 1 582 ? -3.604 -1.997 59.861 1.00 79.88 582 SER A C 1
ATOM 4232 O O . SER A 1 582 ? -2.500 -1.968 60.403 1.00 79.88 582 SER A O 1
ATOM 4234 N N . CYS A 1 583 ? -3.753 -1.965 58.532 1.00 79.00 583 CYS A N 1
ATOM 4235 C CA . CYS A 1 583 ? -2.623 -1.841 57.613 1.00 79.00 583 CYS A CA 1
ATOM 4236 C C . CYS A 1 583 ? -1.903 -0.499 57.789 1.00 79.00 583 CYS A C 1
ATOM 4238 O O . CYS A 1 583 ? -0.678 -0.458 57.711 1.00 79.00 583 CYS A O 1
ATOM 4240 N N . ALA A 1 584 ? -2.642 0.576 58.090 1.00 80.69 584 ALA A N 1
ATOM 4241 C CA . ALA A 1 584 ? -2.095 1.914 58.310 1.00 80.69 584 ALA A CA 1
ATOM 4242 C C . ALA A 1 584 ? -1.154 2.016 59.526 1.00 80.69 584 ALA A C 1
ATOM 4244 O O . ALA A 1 584 ? -0.353 2.947 59.618 1.00 80.69 584 ALA A O 1
ATOM 4245 N N . ASN A 1 585 ? -1.194 1.037 60.439 1.00 79.38 585 ASN A N 1
ATOM 4246 C CA . ASN A 1 585 ? -0.221 0.945 61.528 1.00 79.38 585 ASN A CA 1
ATOM 4247 C C . ASN A 1 585 ? 1.203 0.720 61.010 1.00 79.38 585 ASN A C 1
ATOM 4249 O O . ASN A 1 585 ? 2.156 1.148 61.655 1.00 79.38 585 ASN A O 1
ATOM 4253 N N . CYS A 1 586 ? 1.355 0.082 59.849 1.00 80.88 586 CYS A N 1
ATOM 4254 C CA . CYS A 1 586 ? 2.656 -0.232 59.263 1.00 80.88 586 CYS A CA 1
ATOM 4255 C C . CYS A 1 586 ? 2.859 0.396 57.882 1.00 80.88 586 CYS A C 1
ATOM 4257 O O . CYS A 1 586 ? 4.006 0.604 57.501 1.00 80.88 586 CYS A O 1
ATOM 4259 N N . HIS A 1 587 ? 1.789 0.723 57.155 1.00 83.25 587 HIS A N 1
ATOM 4260 C CA . HIS A 1 587 ? 1.839 1.211 55.781 1.00 83.25 587 HIS A CA 1
ATOM 4261 C C . HIS A 1 587 ? 1.182 2.575 55.597 1.00 83.25 587 HIS A C 1
ATOM 4263 O O . HIS A 1 587 ? 0.211 2.907 56.266 1.00 83.25 587 HIS A O 1
ATOM 4269 N N . THR A 1 588 ? 1.648 3.358 54.628 1.00 83.31 588 THR A N 1
ATOM 4270 C CA . THR A 1 588 ? 0.944 4.589 54.245 1.00 83.31 588 THR A CA 1
ATOM 4271 C C . THR A 1 588 ? -0.144 4.262 53.224 1.00 83.31 588 THR A C 1
ATOM 4273 O O . THR A 1 588 ? 0.156 3.955 52.074 1.00 83.31 588 THR A O 1
ATOM 4276 N N . TYR A 1 589 ? -1.416 4.370 53.618 1.00 76.56 589 TYR A N 1
ATOM 4277 C CA . TYR A 1 589 ? -2.555 4.231 52.707 1.00 76.56 589 TYR A CA 1
ATOM 4278 C C . TYR A 1 589 ? -3.516 5.415 52.840 1.00 76.56 589 TYR A C 1
ATOM 4280 O O . TYR A 1 589 ? -3.983 5.726 53.933 1.00 76.56 589 TYR A O 1
ATOM 4288 N N . THR A 1 590 ? -3.823 6.071 51.716 1.00 76.75 590 THR A N 1
ATOM 4289 C CA . THR A 1 590 ? -4.807 7.167 51.660 1.00 76.75 590 THR A CA 1
ATOM 4290 C C . THR A 1 590 ? -6.076 6.732 50.929 1.00 76.75 590 THR A C 1
ATOM 4292 O O . THR A 1 590 ? -7.162 6.819 51.492 1.00 76.75 590 THR A O 1
ATOM 4295 N N . ASN A 1 591 ? -5.952 6.276 49.678 1.00 77.38 591 ASN A N 1
ATOM 4296 C CA . ASN A 1 591 ? -7.026 5.681 48.874 1.00 77.38 591 ASN A CA 1
ATOM 4297 C C . ASN A 1 591 ? -6.444 4.959 47.640 1.00 77.38 591 ASN A C 1
ATOM 4299 O O . ASN A 1 591 ? -5.262 5.107 47.328 1.00 77.38 591 ASN A O 1
ATOM 4303 N N . ASP A 1 592 ? -7.291 4.226 46.916 1.00 73.75 592 ASP A N 1
ATOM 4304 C CA . ASP A 1 592 ? -6.986 3.514 45.663 1.00 73.75 592 ASP A CA 1
ATOM 4305 C C . ASP A 1 592 ? -6.496 4.444 44.533 1.00 73.75 592 ASP A C 1
ATOM 4307 O O . ASP A 1 592 ? -5.688 4.069 43.676 1.00 73.75 592 ASP A O 1
ATOM 4311 N N . LEU A 1 593 ? -6.940 5.702 44.542 1.00 78.94 593 LEU A N 1
ATOM 4312 C CA . LEU A 1 593 ? -6.540 6.729 43.585 1.00 78.94 593 LEU A CA 1
ATOM 4313 C C . LEU A 1 593 ? -5.270 7.499 43.977 1.00 78.94 593 LEU A C 1
ATOM 4315 O O . LEU A 1 593 ? -4.753 8.254 43.148 1.00 78.94 593 LEU A O 1
ATOM 4319 N N . ALA A 1 594 ? -4.668 7.232 45.135 1.00 80.69 594 ALA A N 1
ATOM 4320 C CA . ALA A 1 594 ? -3.428 7.876 45.552 1.00 80.69 594 ALA A CA 1
ATOM 4321 C C . ALA A 1 594 ? -2.254 7.484 44.640 1.00 80.69 594 ALA A C 1
ATOM 4323 O O . ALA A 1 594 ? -2.172 6.351 44.158 1.00 80.69 594 ALA A O 1
ATOM 4324 N N . ALA A 1 595 ? -1.332 8.420 44.396 1.00 78.50 595 ALA A N 1
ATOM 4325 C CA . ALA A 1 595 ? -0.119 8.145 43.623 1.00 78.50 595 ALA A CA 1
ATOM 4326 C C . ALA A 1 595 ? 0.735 7.053 44.291 1.00 78.50 595 ALA A C 1
ATOM 4328 O O . ALA A 1 595 ? 1.234 6.167 43.607 1.00 78.50 595 ALA A O 1
ATOM 4329 N N . THR A 1 596 ? 0.793 7.056 45.626 1.00 79.44 596 THR A N 1
ATOM 4330 C CA . THR A 1 596 ? 1.502 6.066 46.453 1.00 79.44 596 THR A CA 1
ATOM 4331 C C . THR A 1 596 ? 0.922 4.654 46.386 1.00 79.44 596 THR A C 1
ATOM 4333 O O . THR A 1 596 ? 1.582 3.718 46.804 1.00 79.44 596 THR A O 1
ATOM 4336 N N . HIS A 1 597 ? -0.299 4.462 45.873 1.00 79.38 597 HIS A N 1
ATOM 4337 C CA . HIS A 1 597 ? -0.864 3.116 45.713 1.00 79.38 597 HIS A CA 1
ATOM 4338 C C . HIS A 1 597 ? -0.399 2.427 44.417 1.00 79.38 597 HIS A C 1
ATOM 4340 O O . HIS A 1 597 ? -0.515 1.215 44.283 1.00 79.38 597 HIS A O 1
ATOM 4346 N N . VAL A 1 598 ? 0.098 3.199 43.444 1.00 76.62 598 VAL A N 1
ATOM 4347 C CA . VAL A 1 598 ? 0.447 2.717 42.095 1.00 76.62 598 VAL A CA 1
ATOM 4348 C C . VAL A 1 598 ? 1.873 3.104 41.688 1.00 76.62 598 VAL A C 1
ATOM 4350 O O . VAL A 1 598 ? 2.180 3.115 40.501 1.00 76.62 598 VAL A O 1
ATOM 4353 N N . ASN A 1 599 ? 2.730 3.468 42.646 1.00 77.75 599 ASN A N 1
ATOM 4354 C CA . ASN A 1 599 ? 4.090 3.953 42.384 1.00 77.75 599 ASN A CA 1
ATOM 4355 C C . ASN A 1 599 ? 5.145 2.839 42.271 1.00 77.75 599 ASN A C 1
ATOM 4357 O O . ASN A 1 599 ? 6.288 3.162 41.976 1.00 77.75 599 ASN A O 1
ATOM 4361 N N . GLY A 1 600 ? 4.790 1.570 42.500 1.00 73.81 600 GLY A N 1
ATOM 4362 C CA . GLY A 1 600 ? 5.756 0.461 42.550 1.00 73.81 600 GLY A CA 1
ATOM 4363 C C . GLY A 1 600 ? 6.329 0.202 43.950 1.00 73.81 600 GLY A C 1
ATOM 4364 O O . GLY A 1 600 ? 6.978 -0.817 44.181 1.00 73.81 600 GLY A O 1
ATOM 4365 N N . GLY A 1 601 ? 6.075 1.103 44.904 1.00 77.69 601 GLY A N 1
ATOM 4366 C CA . GLY A 1 601 ? 6.609 1.058 46.259 1.00 77.69 601 GLY A CA 1
ATOM 4367 C C . GLY A 1 601 ? 5.629 0.483 47.279 1.00 77.69 601 GLY A C 1
ATOM 4368 O O . GLY A 1 601 ? 4.414 0.639 47.179 1.00 77.69 601 GLY A O 1
ATOM 4369 N N . ILE A 1 602 ? 6.174 -0.159 48.314 1.00 79.69 602 ILE A N 1
ATOM 4370 C CA . ILE A 1 602 ? 5.433 -0.466 49.539 1.00 79.69 602 ILE A CA 1
ATOM 4371 C C . ILE A 1 602 ? 5.903 0.517 50.601 1.00 79.69 602 ILE A C 1
ATOM 4373 O O . ILE A 1 602 ? 6.993 0.378 51.153 1.00 79.69 602 ILE A O 1
ATOM 4377 N N . GLU A 1 603 ? 5.066 1.503 50.898 1.00 84.06 603 GLU A N 1
ATOM 4378 C CA . GLU A 1 603 ? 5.398 2.528 51.881 1.00 84.06 603 GLU A CA 1
ATOM 4379 C C . GLU A 1 603 ? 5.275 1.955 53.293 1.00 84.06 603 GLU A C 1
ATOM 4381 O O . GLU A 1 603 ? 4.179 1.572 53.701 1.00 84.06 603 GLU A O 1
ATOM 4386 N N . VAL A 1 604 ? 6.387 1.875 54.032 1.00 82.38 604 VAL A N 1
ATOM 4387 C CA . VAL A 1 604 ? 6.440 1.348 55.408 1.00 82.38 604 VAL A CA 1
ATOM 4388 C C . VAL A 1 604 ? 6.786 2.458 56.397 1.00 82.38 604 VAL A C 1
ATOM 4390 O O . VAL A 1 604 ? 7.781 3.164 56.243 1.00 82.38 604 VAL A O 1
ATOM 4393 N N . VAL A 1 605 ? 6.009 2.571 57.473 1.00 81.31 605 VAL A N 1
ATOM 4394 C CA . VAL A 1 605 ? 6.213 3.548 58.549 1.00 81.31 605 VAL A CA 1
ATOM 4395 C C . VAL A 1 605 ? 6.935 2.882 59.726 1.00 81.31 605 VAL A C 1
ATOM 4397 O O . VAL A 1 605 ? 6.332 2.503 60.730 1.00 81.31 605 VAL A O 1
ATOM 4400 N N . ALA A 1 606 ? 8.259 2.731 59.616 1.00 69.38 606 ALA A N 1
ATOM 4401 C CA . ALA A 1 606 ? 9.076 2.006 60.601 1.00 69.38 606 ALA A CA 1
ATOM 4402 C C . ALA A 1 606 ? 8.965 2.559 62.040 1.00 69.38 606 ALA A C 1
ATOM 4404 O O . ALA A 1 606 ? 9.021 1.796 63.008 1.00 69.38 606 ALA A O 1
ATOM 4405 N N . ALA A 1 607 ? 8.747 3.872 62.187 1.00 70.94 607 ALA A N 1
ATOM 4406 C CA . ALA A 1 607 ? 8.592 4.533 63.485 1.00 70.94 607 ALA A CA 1
ATOM 4407 C C . ALA A 1 607 ? 7.402 3.995 64.303 1.00 70.94 607 ALA A C 1
ATOM 4409 O O . ALA A 1 607 ? 7.469 3.951 65.533 1.00 70.94 607 ALA A O 1
ATOM 4410 N N . ASN A 1 608 ? 6.342 3.509 63.652 1.00 74.75 608 ASN A N 1
ATOM 4411 C CA . ASN A 1 608 ? 5.162 2.999 64.354 1.00 74.75 608 ASN A CA 1
ATOM 4412 C C . ASN A 1 608 ? 5.446 1.683 65.100 1.00 74.75 608 ASN A C 1
ATOM 4414 O O . ASN A 1 608 ? 4.750 1.338 66.052 1.00 74.75 608 ASN A O 1
ATOM 4418 N N . CYS A 1 609 ? 6.499 0.961 64.712 1.00 76.19 609 CYS A N 1
ATOM 4419 C CA . CYS A 1 609 ? 6.788 -0.378 65.220 1.00 76.19 609 CYS A CA 1
ATOM 4420 C C . CYS A 1 609 ? 7.708 -0.356 66.451 1.00 76.19 609 CYS A C 1
ATOM 4422 O O . CYS A 1 609 ? 7.508 -1.116 67.403 1.00 76.19 609 CYS A O 1
ATOM 4424 N N . THR A 1 610 ? 8.697 0.539 66.463 1.00 77.44 610 THR A N 1
ATOM 4425 C CA . THR A 1 610 ? 9.683 0.666 67.550 1.00 77.44 610 THR A CA 1
ATOM 4426 C C . THR A 1 610 ? 9.205 1.550 68.701 1.00 77.44 610 THR A C 1
ATOM 4428 O O . THR A 1 610 ? 9.758 1.473 69.794 1.00 77.44 610 THR A O 1
ATOM 4431 N N . THR A 1 611 ? 8.153 2.350 68.505 1.00 77.06 611 THR A N 1
ATOM 4432 C CA . THR A 1 611 ? 7.632 3.253 69.548 1.00 77.06 611 THR A CA 1
ATOM 4433 C C . THR A 1 611 ? 6.999 2.499 70.727 1.00 77.06 611 THR A C 1
ATOM 4435 O O . THR A 1 611 ? 7.162 2.898 71.884 1.00 77.06 611 THR A O 1
ATOM 4438 N N . SER A 1 612 ? 6.326 1.376 70.461 1.00 78.44 612 SER A N 1
ATOM 4439 C CA . SER A 1 612 ? 5.501 0.678 71.461 1.00 78.44 612 SER A CA 1
ATOM 4440 C C . SER A 1 612 ? 5.821 -0.811 71.577 1.00 78.44 612 SER A C 1
ATOM 4442 O O . SER A 1 612 ? 6.056 -1.294 72.684 1.00 78.44 612 SER A O 1
ATOM 4444 N N . CYS A 1 613 ? 5.886 -1.536 70.458 1.00 79.56 613 CYS A N 1
ATOM 4445 C CA . CYS A 1 613 ? 5.954 -3.000 70.472 1.00 79.56 613 CYS A CA 1
ATOM 4446 C C . CYS A 1 613 ? 7.385 -3.551 70.403 1.00 79.56 613 CYS A C 1
ATOM 4448 O O . CYS A 1 613 ? 7.725 -4.440 71.179 1.00 79.56 613 CYS A O 1
ATOM 4450 N N . HIS A 1 614 ? 8.240 -3.021 69.523 1.00 84.88 614 HIS A N 1
ATOM 4451 C CA . HIS A 1 614 ? 9.584 -3.557 69.264 1.00 84.88 614 HIS A CA 1
ATOM 4452 C C . HIS A 1 614 ? 10.705 -2.587 69.672 1.00 84.88 614 HIS A C 1
ATOM 4454 O O . HIS A 1 614 ? 11.488 -2.135 68.835 1.00 84.88 614 HIS A O 1
ATOM 4460 N N . LYS A 1 615 ? 10.799 -2.250 70.965 1.00 84.06 615 LYS A N 1
ATOM 4461 C CA . LYS A 1 615 ? 11.751 -1.233 71.456 1.00 84.06 615 LYS A CA 1
ATOM 4462 C C . LYS A 1 615 ? 13.226 -1.636 71.395 1.00 84.06 615 LYS A C 1
ATOM 4464 O O . LYS A 1 615 ? 14.078 -0.761 71.289 1.00 84.06 615 LYS A O 1
ATOM 4469 N N . GLN A 1 616 ? 13.533 -2.931 71.434 1.00 80.00 616 GLN A N 1
ATOM 4470 C CA . GLN A 1 616 ? 14.902 -3.456 71.313 1.00 80.00 616 GLN A CA 1
ATOM 4471 C C . GLN A 1 616 ? 15.325 -3.745 69.860 1.00 80.00 616 GLN A C 1
ATOM 4473 O O . GLN A 1 616 ? 16.348 -4.383 69.636 1.00 80.00 616 GLN A O 1
ATOM 4478 N N . SER A 1 617 ? 14.584 -3.215 68.875 1.00 70.44 617 SER A N 1
ATOM 4479 C CA . SER A 1 617 ? 14.671 -3.552 67.444 1.00 70.44 617 SER A CA 1
ATOM 4480 C C . SER A 1 617 ? 14.201 -4.980 67.138 1.00 70.44 617 SER A C 1
ATOM 4482 O O . SER A 1 617 ? 14.472 -5.919 67.879 1.00 70.44 617 SER A O 1
ATOM 4484 N N . ALA A 1 618 ? 13.472 -5.152 66.036 1.00 71.00 618 ALA A N 1
ATOM 4485 C CA . ALA A 1 618 ? 12.997 -6.455 65.577 1.00 71.00 618 ALA A CA 1
ATOM 4486 C C . ALA A 1 618 ? 13.489 -6.733 64.156 1.00 71.00 618 ALA A C 1
ATOM 4488 O O . ALA A 1 618 ? 13.525 -5.839 63.309 1.00 71.00 618 ALA A O 1
ATOM 4489 N N . VAL A 1 619 ? 13.845 -7.991 63.898 1.00 74.31 619 VAL A N 1
ATOM 4490 C CA . VAL A 1 619 ? 14.154 -8.478 62.553 1.00 74.31 619 VAL A CA 1
ATOM 4491 C C . VAL A 1 619 ? 12.856 -8.979 61.932 1.00 74.31 619 VAL A C 1
ATOM 4493 O O . VAL A 1 619 ? 12.312 -9.994 62.357 1.00 74.31 619 VAL A O 1
ATOM 4496 N N . TRP A 1 620 ? 12.362 -8.272 60.917 1.00 72.19 620 TRP A N 1
ATOM 4497 C CA . TRP A 1 620 ? 11.072 -8.547 60.267 1.00 72.19 620 TRP A CA 1
ATOM 4498 C C . TRP A 1 620 ? 10.975 -9.923 59.601 1.00 72.19 620 TRP A C 1
ATOM 4500 O O . TRP A 1 620 ? 9.880 -10.430 59.389 1.00 72.19 620 TRP A O 1
ATOM 4510 N N . THR A 1 621 ? 12.114 -10.546 59.311 1.00 73.06 621 THR A N 1
ATOM 4511 C CA . THR A 1 621 ? 12.217 -11.892 58.735 1.00 73.06 621 THR A CA 1
ATOM 4512 C C . THR A 1 621 ? 12.475 -12.982 59.783 1.00 73.06 621 THR A C 1
ATOM 4514 O O . THR A 1 621 ? 12.510 -14.159 59.441 1.00 73.06 621 THR A O 1
ATOM 4517 N N . GLY A 1 622 ? 12.660 -12.616 61.058 1.00 66.31 622 GLY A N 1
ATOM 4518 C CA . GLY A 1 622 ? 13.136 -13.507 62.124 1.00 66.31 622 GLY A CA 1
ATOM 4519 C C . GLY A 1 622 ? 12.069 -14.392 62.776 1.00 66.31 622 GLY A C 1
ATOM 4520 O O . GLY A 1 622 ? 12.386 -15.142 63.696 1.00 66.31 622 GLY A O 1
ATOM 4521 N N . GLY A 1 623 ? 10.813 -14.319 62.326 1.00 74.62 623 GLY A N 1
ATOM 4522 C CA . GLY A 1 623 ? 9.711 -15.086 62.907 1.00 74.62 623 GLY A CA 1
ATOM 4523 C C . GLY A 1 623 ? 9.326 -14.603 64.309 1.00 74.62 623 GLY A C 1
ATOM 4524 O O . GLY A 1 623 ? 9.202 -13.404 64.556 1.00 74.62 623 GLY A O 1
ATOM 4525 N N . ARG A 1 624 ? 9.063 -15.541 65.227 1.00 80.94 624 ARG A N 1
ATOM 4526 C CA . ARG A 1 624 ? 8.677 -15.235 66.613 1.00 80.94 624 ARG A CA 1
ATOM 4527 C C . ARG A 1 624 ? 9.812 -14.503 67.337 1.00 80.94 624 ARG A C 1
ATOM 4529 O O . ARG A 1 624 ? 10.929 -15.004 67.403 1.00 80.94 624 ARG A O 1
ATOM 4536 N N . VAL A 1 625 ? 9.494 -13.365 67.951 1.00 80.44 625 VAL A N 1
ATOM 4537 C CA . VAL A 1 625 ? 10.440 -12.623 68.797 1.00 80.44 625 VAL A CA 1
ATOM 4538 C C . VAL A 1 625 ? 10.658 -13.317 70.145 1.00 80.44 625 VAL A C 1
ATOM 4540 O O . VAL A 1 625 ? 9.756 -13.973 70.669 1.00 80.44 625 VAL A O 1
ATOM 4543 N N . THR A 1 626 ? 11.850 -13.167 70.722 1.00 83.19 626 THR A N 1
ATOM 4544 C CA . THR A 1 626 ? 12.148 -13.695 72.060 1.00 83.19 626 THR A CA 1
ATOM 4545 C C . THR A 1 626 ? 11.411 -12.896 73.133 1.00 83.19 626 THR A C 1
ATOM 4547 O O . THR A 1 626 ? 11.123 -11.710 72.951 1.00 83.19 626 THR A O 1
ATOM 4550 N N . CYS A 1 627 ? 11.114 -13.513 74.276 1.00 82.56 627 CYS A N 1
ATOM 4551 C CA . CYS A 1 627 ? 10.440 -12.829 75.384 1.00 82.56 627 CYS A CA 1
ATOM 4552 C C . CYS A 1 627 ? 11.279 -11.630 75.863 1.00 82.56 627 CYS A C 1
ATOM 4554 O O . CYS A 1 627 ? 10.784 -10.532 76.112 1.00 82.56 627 CYS A O 1
ATOM 4556 N N . GLU A 1 628 ? 12.590 -11.816 75.903 1.00 83.88 628 GLU A N 1
ATOM 4557 C CA . GLU A 1 628 ? 13.589 -10.850 76.334 1.00 83.88 628 GLU A CA 1
ATOM 4558 C C . GLU A 1 628 ? 13.576 -9.581 75.479 1.00 83.88 628 GLU A C 1
ATOM 4560 O O . GLU A 1 628 ? 13.833 -8.506 76.011 1.00 83.88 628 GLU A O 1
ATOM 4565 N N . SER A 1 629 ? 13.203 -9.670 74.196 1.00 83.94 629 SER A N 1
ATOM 4566 C CA . SER A 1 629 ? 13.097 -8.507 73.298 1.00 83.94 629 SER A CA 1
ATOM 4567 C C . SER A 1 629 ? 12.040 -7.479 73.736 1.00 83.94 629 SER A C 1
ATOM 4569 O O . SER A 1 629 ? 12.127 -6.303 73.378 1.00 83.94 629 SER A O 1
ATOM 4571 N N . CYS A 1 630 ? 11.081 -7.898 74.565 1.00 85.25 630 CYS A N 1
ATOM 4572 C CA . CYS A 1 630 ? 10.051 -7.035 75.143 1.00 85.25 630 CYS A CA 1
ATOM 4573 C C . CYS A 1 630 ? 10.256 -6.810 76.648 1.00 85.25 630 CYS A C 1
ATOM 4575 O O . CYS A 1 630 ? 9.921 -5.743 77.162 1.00 85.25 630 CYS A O 1
ATOM 4577 N N . HIS A 1 631 ? 10.796 -7.813 77.347 1.00 86.62 631 HIS A N 1
ATOM 4578 C CA . HIS A 1 631 ? 10.864 -7.882 78.810 1.00 86.62 631 HIS A CA 1
ATOM 4579 C C . HIS A 1 631 ? 12.228 -7.490 79.412 1.00 86.62 631 HIS A C 1
ATOM 4581 O O . HIS A 1 631 ? 12.387 -7.503 80.636 1.00 86.62 631 HIS A O 1
ATOM 4587 N N . THR A 1 632 ? 13.187 -7.092 78.573 1.00 86.69 632 THR A N 1
ATOM 4588 C CA . THR A 1 632 ? 14.459 -6.465 78.969 1.00 86.69 632 THR A CA 1
ATOM 4589 C C . THR A 1 632 ? 14.434 -4.973 78.621 1.00 86.69 632 THR A C 1
ATOM 4591 O O . THR A 1 632 ? 13.727 -4.544 77.713 1.00 86.69 632 THR A O 1
ATOM 4594 N N . ALA A 1 633 ? 15.144 -4.136 79.380 1.00 85.31 633 ALA A N 1
ATOM 4595 C CA . ALA A 1 633 ? 15.162 -2.700 79.117 1.00 85.31 633 ALA A CA 1
ATOM 4596 C C . ALA A 1 633 ? 15.851 -2.387 77.766 1.00 85.31 633 ALA A C 1
ATOM 4598 O O . ALA A 1 633 ? 16.942 -2.909 77.535 1.00 85.31 633 ALA A O 1
ATOM 4599 N N . PRO A 1 634 ? 15.289 -1.504 76.913 1.00 88.25 634 PRO A N 1
ATOM 4600 C CA . PRO A 1 634 ? 14.035 -0.758 77.079 1.00 88.25 634 PRO A CA 1
ATOM 4601 C C . PRO A 1 634 ? 12.773 -1.626 76.911 1.00 88.25 634 PRO A C 1
ATOM 4603 O O . PRO A 1 634 ? 12.561 -2.245 75.873 1.00 88.25 634 PRO A O 1
ATOM 4606 N N . LEU A 1 635 ? 11.894 -1.595 77.921 1.00 88.00 635 LEU A N 1
ATOM 4607 C CA . LEU A 1 635 ? 10.690 -2.431 77.989 1.00 88.00 635 LEU A CA 1
ATOM 4608 C C . LEU A 1 635 ? 9.623 -1.975 76.989 1.00 88.00 635 LEU A C 1
ATOM 4610 O O . LEU A 1 635 ? 9.267 -0.787 76.948 1.00 88.00 635 LEU A O 1
ATOM 4614 N N . SER A 1 636 ? 9.068 -2.922 76.234 1.00 87.88 636 SER A N 1
ATOM 4615 C CA . SER A 1 636 ? 7.934 -2.661 75.347 1.00 87.88 636 SER A CA 1
ATOM 4616 C C . SER A 1 636 ? 6.695 -2.225 76.130 1.00 87.88 636 SER A C 1
ATOM 4618 O O . SER A 1 636 ? 6.485 -2.609 77.281 1.00 87.88 636 SER A O 1
ATOM 4620 N N . VAL A 1 637 ? 5.871 -1.386 75.504 1.00 85.44 637 VAL A N 1
ATOM 4621 C CA . VAL A 1 637 ? 4.635 -0.850 76.081 1.00 85.44 637 VAL A CA 1
ATOM 4622 C C . VAL A 1 637 ? 3.504 -1.094 75.095 1.00 85.44 637 VAL A C 1
ATOM 4624 O O . VAL A 1 637 ? 3.442 -0.452 74.049 1.00 85.44 637 VAL A O 1
ATOM 4627 N N . ILE A 1 638 ? 2.595 -2.005 75.436 1.00 79.44 638 ILE A N 1
ATOM 4628 C CA . ILE A 1 638 ? 1.494 -2.423 74.561 1.00 79.44 638 ILE A CA 1
ATOM 4629 C C . ILE A 1 638 ? 0.174 -2.047 75.231 1.00 79.44 638 ILE A C 1
ATOM 4631 O O . ILE A 1 638 ? -0.071 -2.415 76.379 1.00 79.44 638 ILE A O 1
ATOM 4635 N N . GLY A 1 639 ? -0.667 -1.272 74.538 1.00 76.81 639 GLY A N 1
ATOM 4636 C CA . GLY A 1 639 ? -1.941 -0.791 75.091 1.00 76.81 639 GLY A CA 1
ATOM 4637 C C . GLY A 1 639 ? -1.778 0.020 76.385 1.00 76.81 639 GLY A C 1
ATOM 4638 O O . GLY A 1 639 ? -2.601 -0.094 77.288 1.00 76.81 639 GLY A O 1
ATOM 4639 N N . GLY A 1 640 ? -0.674 0.768 76.512 1.00 81.25 640 GLY A N 1
ATOM 4640 C CA . GLY A 1 640 ? -0.325 1.527 77.720 1.00 81.25 640 GLY A CA 1
ATOM 4641 C C . GLY A 1 640 ? 0.243 0.692 78.875 1.00 81.25 640 GLY A C 1
ATOM 4642 O O . GLY A 1 640 ? 0.569 1.254 79.917 1.00 81.25 640 GLY A O 1
ATOM 4643 N N . LYS A 1 641 ? 0.394 -0.628 78.710 1.00 85.31 641 LYS A N 1
ATOM 4644 C CA . LYS A 1 641 ? 0.920 -1.529 79.742 1.00 85.31 641 LYS A CA 1
ATOM 4645 C C . LYS A 1 641 ? 2.379 -1.874 79.455 1.00 85.31 641 LYS A C 1
ATOM 4647 O O . LYS A 1 641 ? 2.698 -2.414 78.395 1.00 85.31 641 LYS A O 1
ATOM 4652 N N . THR A 1 642 ? 3.259 -1.547 80.396 1.00 86.94 642 THR A N 1
ATOM 4653 C CA . THR A 1 642 ? 4.698 -1.826 80.302 1.00 86.94 642 THR A CA 1
ATOM 4654 C C . THR A 1 642 ? 4.972 -3.300 80.573 1.00 86.94 642 THR A C 1
ATOM 4656 O O . THR A 1 642 ? 4.500 -3.841 81.572 1.00 86.94 642 THR A O 1
ATOM 4659 N N . ALA A 1 643 ? 5.760 -3.938 79.710 1.00 87.50 643 ALA A N 1
ATOM 4660 C CA . ALA A 1 643 ? 6.204 -5.309 79.909 1.00 87.50 643 ALA A CA 1
ATOM 4661 C C . ALA A 1 643 ? 6.933 -5.447 81.266 1.00 87.50 643 ALA A C 1
ATOM 4663 O O . ALA A 1 643 ? 7.820 -4.647 81.570 1.00 87.50 643 ALA A O 1
ATOM 4664 N N . PRO A 1 644 ? 6.592 -6.436 82.110 1.00 86.56 644 PRO A N 1
ATOM 4665 C CA . PRO A 1 644 ? 7.256 -6.645 83.387 1.00 86.56 644 PRO A CA 1
ATOM 4666 C C . PRO A 1 644 ? 8.710 -7.073 83.175 1.00 86.56 644 PRO A C 1
ATOM 4668 O O . PRO A 1 644 ? 8.976 -8.058 82.485 1.00 86.56 644 PRO A O 1
ATOM 4671 N N . ALA A 1 645 ? 9.638 -6.377 83.832 1.00 85.50 645 ALA A N 1
ATOM 4672 C CA . ALA A 1 645 ? 11.044 -6.758 83.863 1.00 85.50 645 ALA A CA 1
ATOM 4673 C C . ALA A 1 645 ? 11.292 -7.843 84.918 1.00 85.50 645 ALA A C 1
ATOM 4675 O O . ALA A 1 645 ? 10.993 -7.660 86.101 1.00 85.50 645 ALA A O 1
ATOM 4676 N N . LYS A 1 646 ? 11.898 -8.960 84.509 1.00 84.25 646 LYS A N 1
ATOM 4677 C CA . LYS A 1 646 ? 12.389 -10.015 85.411 1.00 84.25 646 LYS A CA 1
ATOM 4678 C C . LYS A 1 646 ? 13.915 -10.068 85.388 1.00 84.25 646 LYS A C 1
ATOM 4680 O O . LYS A 1 646 ? 14.508 -11.098 85.102 1.00 84.25 646 LYS A O 1
ATOM 4685 N N . ALA A 1 647 ? 14.547 -8.937 85.714 1.00 79.38 647 ALA A N 1
ATOM 4686 C CA . ALA A 1 647 ? 16.001 -8.753 85.627 1.00 79.38 647 ALA A CA 1
ATOM 4687 C C . ALA A 1 647 ? 16.808 -9.782 86.444 1.00 79.38 647 ALA A C 1
ATOM 4689 O O . ALA A 1 647 ? 17.909 -10.166 86.058 1.00 79.38 647 ALA A O 1
ATOM 4690 N N . ASN A 1 648 ? 16.233 -10.274 87.542 1.00 83.81 648 ASN A N 1
ATOM 4691 C CA . ASN A 1 648 ? 16.867 -11.275 88.395 1.00 83.81 648 ASN A CA 1
ATOM 4692 C C . ASN A 1 648 ? 16.804 -12.699 87.826 1.00 83.81 648 ASN A C 1
ATOM 4694 O O . ASN A 1 648 ? 17.484 -13.572 88.357 1.00 83.81 648 ASN A O 1
ATOM 4698 N N . PHE A 1 649 ? 16.048 -12.953 86.751 1.00 83.81 649 PHE A N 1
ATOM 4699 C CA . PHE A 1 649 ? 15.839 -14.308 86.235 1.00 83.81 649 PHE A CA 1
ATOM 4700 C C . PHE A 1 649 ? 17.166 -14.971 85.870 1.00 83.81 649 PHE A C 1
ATOM 4702 O O . PHE A 1 649 ? 17.470 -16.042 86.392 1.00 83.81 649 PHE A O 1
ATOM 4709 N N . ASN A 1 650 ? 18.000 -14.274 85.096 1.00 80.31 650 ASN A N 1
ATOM 4710 C CA . ASN A 1 650 ? 19.320 -14.762 84.692 1.00 80.31 650 ASN A CA 1
ATOM 4711 C C . ASN A 1 650 ? 20.386 -14.582 85.784 1.00 80.31 650 ASN A C 1
ATOM 4713 O O . ASN A 1 650 ? 21.388 -15.288 85.793 1.00 80.31 650 ASN A O 1
ATOM 4717 N N . ALA A 1 651 ? 20.189 -13.649 86.722 1.00 79.75 651 ALA A N 1
ATOM 4718 C CA . ALA A 1 651 ? 21.199 -13.308 87.725 1.00 79.75 651 ALA A CA 1
ATOM 4719 C C . ALA A 1 651 ? 21.100 -14.140 89.014 1.00 79.75 651 ALA A C 1
ATOM 4721 O O . ALA A 1 651 ? 22.125 -14.498 89.594 1.00 79.75 651 ALA A O 1
ATOM 4722 N N . SER A 1 652 ? 19.890 -14.446 89.484 1.00 82.00 652 SER A N 1
ATOM 4723 C CA . SER A 1 652 ? 19.607 -15.129 90.760 1.00 82.00 652 SER A CA 1
ATOM 4724 C C . SER A 1 652 ? 18.408 -16.085 90.725 1.00 82.00 652 SER A C 1
ATOM 4726 O O . SER A 1 652 ? 18.107 -16.704 91.745 1.00 82.00 652 SER A O 1
ATOM 4728 N N . GLY A 1 653 ? 17.729 -16.211 89.581 1.00 83.12 653 GLY A N 1
ATOM 4729 C CA . GLY A 1 653 ? 16.544 -17.045 89.386 1.00 83.12 653 GLY A CA 1
ATOM 4730 C C . GLY A 1 653 ? 16.797 -18.345 88.625 1.00 83.12 653 GLY A C 1
ATOM 4731 O O . GLY A 1 653 ? 17.930 -18.794 88.449 1.00 83.12 653 GLY A O 1
ATOM 4732 N N . HIS A 1 654 ? 15.715 -18.941 88.117 1.00 81.94 654 HIS A N 1
ATOM 4733 C CA . HIS A 1 654 ? 15.793 -20.134 87.272 1.00 81.94 654 HIS A CA 1
ATOM 4734 C C . HIS A 1 654 ? 16.410 -19.868 85.891 1.00 81.94 654 HIS A C 1
ATOM 4736 O O . HIS A 1 654 ? 16.564 -20.824 85.161 1.00 81.94 654 HIS A O 1
ATOM 4742 N N . GLY A 1 655 ? 16.800 -18.650 85.516 1.00 78.81 655 GLY A N 1
ATOM 4743 C CA . GLY A 1 655 ? 17.498 -18.365 84.253 1.00 78.81 655 GLY A CA 1
ATOM 4744 C C . GLY A 1 655 ? 19.030 -18.394 84.354 1.00 78.81 655 GLY A C 1
ATOM 4745 O O . GLY A 1 655 ? 19.706 -18.117 83.373 1.00 78.81 655 GLY A O 1
ATOM 4746 N N . GLN A 1 656 ? 19.607 -18.672 85.533 1.00 75.56 656 GLN A N 1
ATOM 4747 C CA . GLN A 1 656 ? 21.063 -18.626 85.741 1.00 75.56 656 GLN A CA 1
ATOM 4748 C C . GLN A 1 656 ? 21.849 -19.614 84.866 1.00 75.56 656 GLN A C 1
ATOM 4750 O O . GLN A 1 656 ? 21.590 -20.818 84.901 1.00 75.56 656 GLN A O 1
ATOM 4755 N N . GLU A 1 657 ? 22.907 -19.153 84.203 1.00 63.69 657 GLU A N 1
ATOM 4756 C CA . GLU A 1 657 ? 23.850 -20.035 83.507 1.00 63.69 657 GLU A CA 1
ATOM 4757 C C . GLU A 1 657 ? 24.566 -20.978 84.491 1.00 63.69 657 GLU A C 1
ATOM 4759 O O . GLU A 1 657 ? 25.014 -20.587 85.572 1.00 63.69 657 GLU A O 1
ATOM 4764 N N . GLY A 1 658 ? 24.662 -22.257 84.131 1.00 58.88 658 GLY A N 1
ATOM 4765 C CA . GLY A 1 658 ? 25.391 -23.266 84.897 1.00 58.88 658 GLY A CA 1
ATOM 4766 C C . GLY A 1 658 ? 25.973 -24.310 83.953 1.00 58.88 658 GLY A C 1
ATOM 4767 O O . GLY A 1 658 ? 25.335 -24.655 82.963 1.00 58.88 658 GLY A O 1
ATOM 4768 N N . ALA A 1 659 ? 27.171 -24.819 84.250 1.00 50.72 659 ALA A N 1
ATOM 4769 C CA . ALA A 1 659 ? 27.865 -25.772 83.385 1.00 50.72 659 ALA A CA 1
ATOM 4770 C C . ALA A 1 659 ? 27.018 -27.038 83.138 1.00 50.72 659 ALA A C 1
ATOM 4772 O O . ALA A 1 659 ? 26.855 -27.835 84.058 1.00 50.72 659 ALA A O 1
ATOM 4773 N N . ASN A 1 660 ? 26.541 -27.224 81.897 1.00 51.91 660 ASN A N 1
ATOM 4774 C CA . ASN A 1 660 ? 25.760 -28.365 81.376 1.00 51.91 660 ASN A CA 1
ATOM 4775 C C . ASN A 1 660 ? 24.229 -28.378 81.629 1.00 51.91 660 ASN A C 1
ATOM 4777 O O . ASN A 1 660 ? 23.661 -29.465 81.744 1.00 51.91 660 ASN A O 1
ATOM 4781 N N . TYR A 1 661 ? 23.530 -27.234 81.712 1.00 58.88 661 TYR A N 1
ATOM 4782 C CA . TYR A 1 661 ? 22.120 -27.219 82.168 1.00 58.88 661 TYR A CA 1
ATOM 4783 C C . TYR A 1 661 ? 21.144 -26.288 81.409 1.00 58.88 661 TYR A C 1
ATOM 4785 O O . TYR A 1 661 ? 20.376 -25.561 82.048 1.00 58.88 661 TYR A O 1
ATOM 4793 N N . ASP A 1 662 ? 21.111 -26.311 80.076 1.00 53.69 662 ASP A N 1
ATOM 4794 C CA . ASP A 1 662 ? 20.261 -25.383 79.296 1.00 53.69 662 ASP A CA 1
ATOM 4795 C C . ASP A 1 662 ? 18.794 -25.829 79.117 1.00 53.69 662 ASP A C 1
ATOM 4797 O O . ASP A 1 662 ? 17.913 -25.003 78.896 1.00 53.69 662 ASP A O 1
ATOM 4801 N N . ALA A 1 663 ? 18.472 -27.118 79.265 1.00 49.56 663 ALA A N 1
ATOM 4802 C CA . ALA A 1 663 ? 17.202 -27.665 78.765 1.00 49.56 663 ALA A CA 1
ATOM 4803 C C . ALA A 1 663 ? 15.933 -27.412 79.621 1.00 49.56 663 ALA A C 1
ATOM 4805 O O . ALA A 1 663 ? 14.852 -27.816 79.203 1.00 49.56 663 ALA A O 1
ATOM 4806 N N . SER A 1 664 ? 16.012 -26.793 80.809 1.00 54.06 664 SER A N 1
ATOM 4807 C CA . SER A 1 664 ? 14.864 -26.689 81.743 1.00 54.06 664 SER A CA 1
ATOM 4808 C C . SER A 1 664 ? 14.440 -25.261 82.129 1.00 54.06 664 SER A C 1
ATOM 4810 O O . SER A 1 664 ? 13.675 -25.093 83.080 1.00 54.06 664 SER A O 1
ATOM 4812 N N . ARG A 1 665 ? 14.975 -24.222 81.464 1.00 65.06 665 ARG A N 1
ATOM 4813 C CA . ARG A 1 665 ? 15.085 -22.868 82.054 1.00 65.06 665 ARG A CA 1
ATOM 4814 C C . ARG A 1 665 ? 14.752 -21.686 81.125 1.00 65.06 665 ARG A C 1
ATOM 4816 O O . ARG A 1 665 ? 15.157 -20.561 81.394 1.00 65.06 665 ARG A O 1
ATOM 4823 N N . THR A 1 666 ? 13.967 -21.905 80.075 1.00 77.19 666 THR A N 1
ATOM 4824 C CA . THR A 1 666 ? 13.441 -20.837 79.200 1.00 77.19 666 THR A CA 1
ATOM 4825 C C . THR A 1 666 ? 12.057 -20.358 79.651 1.00 77.19 666 THR A C 1
ATOM 4827 O O . THR A 1 666 ? 11.335 -21.072 80.351 1.00 77.19 666 THR A O 1
ATOM 4830 N N . CYS A 1 667 ? 11.652 -19.141 79.269 1.00 82.38 667 CYS A N 1
ATOM 4831 C CA . CYS A 1 667 ? 10.356 -18.581 79.676 1.00 82.38 667 CYS A CA 1
ATOM 4832 C C . CYS A 1 667 ? 9.172 -19.480 79.275 1.00 82.38 667 CYS A C 1
ATOM 4834 O O . CYS A 1 667 ? 8.242 -19.665 80.061 1.00 82.38 667 CYS A O 1
ATOM 4836 N N . ASP A 1 668 ? 9.235 -20.075 78.084 1.00 81.44 668 ASP A N 1
ATOM 4837 C CA . ASP A 1 668 ? 8.215 -20.956 77.504 1.00 81.44 668 ASP A CA 1
ATOM 4838 C C . ASP A 1 668 ? 8.128 -22.344 78.166 1.00 81.44 668 ASP A C 1
ATOM 4840 O O . ASP A 1 668 ? 7.102 -23.013 78.065 1.00 81.44 668 ASP A O 1
ATOM 4844 N N . SER A 1 669 ? 9.144 -22.745 78.940 1.00 80.75 669 SER A N 1
ATOM 4845 C CA . SER A 1 669 ? 9.077 -23.942 79.794 1.00 80.75 669 SER A CA 1
ATOM 4846 C C . SER A 1 669 ? 8.031 -23.807 80.909 1.00 80.75 669 SER A C 1
ATOM 4848 O O . SER A 1 669 ? 7.541 -24.805 81.434 1.00 80.75 669 SER A O 1
ATOM 4850 N N . CYS A 1 670 ? 7.690 -22.571 81.286 1.00 81.50 670 CYS A N 1
ATOM 4851 C CA . CYS A 1 670 ? 6.740 -22.266 82.357 1.00 81.50 670 CYS A CA 1
ATOM 4852 C C . CYS A 1 670 ? 5.515 -21.489 81.859 1.00 81.50 670 CYS A C 1
ATOM 4854 O O . CYS A 1 670 ? 4.437 -21.603 82.450 1.00 81.50 670 CYS A O 1
ATOM 4856 N N . HIS A 1 671 ? 5.669 -20.695 80.801 1.00 84.62 671 HIS A N 1
ATOM 4857 C CA . HIS A 1 671 ? 4.648 -19.803 80.264 1.00 84.62 671 HIS A CA 1
ATOM 4858 C C . HIS A 1 671 ? 4.187 -20.249 78.879 1.00 84.62 671 HIS A C 1
ATOM 4860 O O . HIS A 1 671 ? 4.988 -20.640 78.041 1.00 84.62 671 HIS A O 1
ATOM 4866 N N . ASP A 1 672 ? 2.883 -20.176 78.625 1.00 84.62 672 ASP A N 1
ATOM 4867 C CA . ASP A 1 672 ? 2.342 -20.491 77.304 1.00 84.62 672 ASP A CA 1
ATOM 4868 C C . ASP A 1 672 ? 2.696 -19.361 76.327 1.00 84.62 672 ASP A C 1
ATOM 4870 O O . ASP A 1 672 ? 2.127 -18.269 76.379 1.00 84.62 672 ASP A O 1
ATOM 4874 N N . ALA A 1 673 ? 3.634 -19.637 75.421 1.00 80.19 673 ALA A N 1
ATOM 4875 C CA . ALA A 1 673 ? 4.114 -18.681 74.430 1.00 80.19 673 ALA A CA 1
ATOM 4876 C C . ALA A 1 673 ? 3.052 -18.266 73.385 1.00 80.19 673 ALA A C 1
ATOM 4878 O O . ALA A 1 673 ? 3.312 -17.366 72.587 1.00 80.19 673 ALA A O 1
ATOM 4879 N N . ASN A 1 674 ? 1.877 -18.905 73.349 1.00 82.31 674 ASN A N 1
ATOM 4880 C CA . ASN A 1 674 ? 0.752 -18.542 72.475 1.00 82.31 674 ASN A CA 1
ATOM 4881 C C . ASN A 1 674 ? -0.394 -17.850 73.226 1.00 82.31 674 ASN A C 1
ATOM 4883 O O . ASN A 1 674 ? -1.468 -17.646 72.666 1.00 82.31 674 ASN A O 1
ATOM 4887 N N . SER A 1 675 ? -0.208 -17.534 74.506 1.00 77.56 675 SER A N 1
ATOM 4888 C CA . SER A 1 675 ? -1.212 -16.815 75.289 1.00 77.56 675 SER A CA 1
ATOM 4889 C C . SER A 1 675 ? -1.116 -15.303 75.143 1.00 77.56 675 SER A C 1
ATOM 4891 O O . SER A 1 675 ? -0.156 -14.769 74.591 1.00 77.56 675 SER A O 1
ATOM 4893 N N . GLY A 1 676 ? -2.134 -14.606 75.659 1.00 71.69 676 GLY A N 1
ATOM 4894 C CA . GLY A 1 676 ? -2.166 -13.147 75.675 1.00 71.69 676 GLY A CA 1
ATOM 4895 C C . GLY A 1 676 ? -0.926 -12.536 76.337 1.00 71.69 676 GLY A C 1
ATOM 4896 O O . GLY A 1 676 ? -0.318 -13.129 77.228 1.00 71.69 676 GLY A O 1
ATOM 4897 N N . HIS A 1 677 ? -0.569 -11.326 75.899 1.00 76.56 677 HIS A N 1
ATOM 4898 C CA . HIS A 1 677 ? 0.630 -10.612 76.336 1.00 76.56 677 HIS A CA 1
ATOM 4899 C C . HIS A 1 677 ? 0.775 -10.573 77.870 1.00 76.56 677 HIS A C 1
ATOM 4901 O O . HIS A 1 677 ? -0.135 -10.165 78.601 1.00 76.56 677 HIS A O 1
ATOM 4907 N N . ILE A 1 678 ? 1.955 -10.979 78.348 1.00 80.38 678 ILE A N 1
ATOM 4908 C CA . ILE A 1 678 ? 2.345 -10.967 79.759 1.00 80.38 678 ILE A CA 1
ATOM 4909 C C . ILE A 1 678 ? 2.592 -9.511 80.174 1.00 80.38 678 ILE A C 1
ATOM 4911 O O . ILE A 1 678 ? 3.685 -8.993 80.027 1.00 80.38 678 ILE A O 1
ATOM 4915 N N . ASP A 1 679 ? 1.589 -8.844 80.735 1.00 77.69 679 ASP A N 1
ATOM 4916 C CA . ASP A 1 679 ? 1.694 -7.431 81.146 1.00 77.69 679 ASP A CA 1
ATOM 4917 C C . ASP A 1 679 ? 1.883 -7.226 82.661 1.00 77.69 679 ASP A C 1
ATOM 4919 O O . ASP A 1 679 ? 1.945 -6.100 83.142 1.00 77.69 679 ASP A O 1
ATOM 4923 N N . GLY A 1 680 ? 1.952 -8.314 83.433 1.00 72.38 680 GLY A N 1
ATOM 4924 C CA . GLY A 1 680 ? 2.085 -8.289 84.893 1.00 72.38 680 GLY A CA 1
ATOM 4925 C C . GLY A 1 680 ? 0.871 -7.756 85.670 1.00 72.38 680 GLY A C 1
ATOM 4926 O O . GLY A 1 680 ? 0.887 -7.836 86.894 1.00 72.38 680 GLY A O 1
ATOM 4927 N N . VAL A 1 681 ? -0.177 -7.259 85.000 1.00 75.81 681 VAL A N 1
ATOM 4928 C CA . VAL A 1 681 ? -1.316 -6.564 85.633 1.00 75.81 681 VAL A CA 1
ATOM 4929 C C . VAL A 1 681 ? -2.636 -7.291 85.387 1.00 75.81 681 VAL A C 1
ATOM 4931 O O . VAL A 1 681 ? -3.446 -7.431 86.295 1.00 75.81 681 VAL A O 1
ATOM 4934 N N . SER A 1 682 ? -2.851 -7.807 84.179 1.00 72.94 682 SER A N 1
ATOM 4935 C CA . SER A 1 682 ? -4.142 -8.362 83.754 1.00 72.94 682 SER A CA 1
ATOM 4936 C C . SER A 1 682 ? -4.341 -9.833 84.137 1.00 72.94 682 SER A C 1
ATOM 4938 O O . SER A 1 682 ? -5.346 -10.430 83.774 1.00 72.94 682 SER A O 1
ATOM 4940 N N . GLY A 1 683 ? -3.373 -10.453 84.823 1.00 68.81 683 GLY A N 1
ATOM 4941 C CA . GLY A 1 683 ? -3.395 -11.893 85.120 1.00 68.81 683 GLY A CA 1
ATOM 4942 C C . GLY A 1 683 ? -3.193 -12.794 83.892 1.00 68.81 683 GLY A C 1
ATOM 4943 O O . GLY A 1 683 ? -3.330 -14.010 83.989 1.00 68.81 683 GLY A O 1
ATOM 4944 N N . ASN A 1 684 ? -2.805 -12.220 82.749 1.00 65.62 684 ASN A N 1
ATOM 4945 C CA . ASN A 1 684 ? -2.671 -12.901 81.454 1.00 65.62 684 ASN A CA 1
ATOM 4946 C C . ASN A 1 684 ? -1.468 -13.860 81.364 1.00 65.62 684 ASN A C 1
ATOM 4948 O O . ASN A 1 684 ? -1.165 -14.380 80.295 1.00 65.62 684 ASN A O 1
ATOM 4952 N N . GLN A 1 685 ? -0.752 -14.101 82.467 1.00 70.06 685 GLN A N 1
ATOM 4953 C CA . GLN A 1 685 ? 0.442 -14.948 82.496 1.00 70.06 685 GLN A CA 1
ATOM 4954 C C . GLN A 1 685 ? 0.061 -16.430 82.542 1.00 70.06 685 GLN A C 1
ATOM 4956 O O . GLN A 1 685 ? 0.364 -17.125 83.517 1.00 70.06 685 GLN A O 1
ATOM 4961 N N . LYS A 1 686 ? -0.623 -16.918 81.501 1.00 76.56 686 LYS A N 1
ATOM 4962 C CA . LYS A 1 686 ? -1.018 -18.324 81.409 1.00 76.56 686 LYS A CA 1
ATOM 4963 C C . LYS A 1 686 ? 0.235 -19.197 81.464 1.00 76.56 686 LYS A C 1
ATOM 4965 O O . LYS A 1 686 ? 1.206 -18.989 80.734 1.00 76.56 686 LYS A O 1
ATOM 4970 N N . ARG A 1 687 ? 0.220 -20.153 82.383 1.00 81.44 687 ARG A N 1
ATOM 4971 C CA . ARG A 1 687 ? 1.305 -21.111 82.581 1.00 81.44 687 ARG A CA 1
ATOM 4972 C C . ARG A 1 687 ? 0.959 -22.412 81.877 1.00 81.44 687 ARG A C 1
ATOM 4974 O O . ARG A 1 687 ? -0.216 -22.768 81.803 1.00 81.44 687 ARG A O 1
ATOM 4981 N N . VAL A 1 688 ? 1.975 -23.125 81.397 1.00 79.88 688 VAL A N 1
ATOM 4982 C CA . VAL A 1 688 ? 1.793 -24.441 80.753 1.00 79.88 688 VAL A CA 1
ATOM 4983 C C . VAL A 1 688 ? 1.319 -25.518 81.741 1.00 79.88 688 VAL A C 1
ATOM 4985 O O . VAL A 1 688 ? 0.834 -26.566 81.331 1.00 79.88 688 VAL A O 1
ATOM 4988 N N . ALA A 1 689 ? 1.416 -25.238 83.044 1.00 77.94 689 ALA A N 1
ATOM 4989 C CA . ALA A 1 689 ? 0.920 -26.061 84.139 1.00 77.94 689 ALA A CA 1
ATOM 4990 C C . ALA A 1 689 ? 0.486 -25.188 85.331 1.00 77.94 689 ALA A C 1
ATOM 4992 O O . ALA A 1 689 ? 0.848 -24.011 85.432 1.00 77.94 689 ALA A O 1
ATOM 4993 N N . VAL A 1 690 ? -0.281 -25.769 86.255 1.00 79.62 690 VAL A N 1
ATOM 4994 C CA . VAL A 1 690 ? -0.708 -25.096 87.491 1.00 79.62 690 VAL A CA 1
ATOM 4995 C C . VAL A 1 690 ? 0.520 -24.761 88.345 1.00 79.62 690 VAL A C 1
ATOM 4997 O O . VAL A 1 690 ? 1.404 -25.590 88.537 1.00 79.62 690 VAL A O 1
ATOM 5000 N N . ASN A 1 691 ? 0.600 -23.528 88.854 1.00 77.00 691 ASN A N 1
ATOM 5001 C CA . ASN A 1 691 ? 1.719 -23.089 89.693 1.00 77.00 691 ASN A CA 1
ATOM 5002 C C . ASN A 1 691 ? 1.550 -23.592 91.132 1.00 77.00 691 ASN A C 1
ATOM 5004 O O . ASN A 1 691 ? 1.090 -22.850 92.007 1.00 77.00 691 ASN A O 1
ATOM 5008 N N . ASP A 1 692 ? 1.880 -24.854 91.363 1.00 79.56 692 ASP A N 1
ATOM 5009 C CA . ASP A 1 692 ? 1.879 -25.514 92.666 1.00 79.56 692 ASP A CA 1
ATOM 5010 C C . ASP A 1 692 ? 3.093 -26.453 92.816 1.00 79.56 692 ASP A C 1
ATOM 5012 O O . ASP A 1 692 ? 3.988 -26.493 91.968 1.00 79.56 692 ASP A O 1
ATOM 5016 N N . ASN A 1 693 ? 3.139 -27.207 93.915 1.00 81.31 693 ASN A N 1
ATOM 5017 C CA . ASN A 1 693 ? 4.244 -28.122 94.198 1.00 81.31 693 ASN A CA 1
ATOM 5018 C C . ASN A 1 693 ? 4.357 -29.268 93.183 1.00 81.31 693 ASN A C 1
ATOM 5020 O O . ASN A 1 693 ? 5.436 -29.842 93.064 1.00 81.31 693 ASN A O 1
ATOM 5024 N N . THR A 1 694 ? 3.292 -29.603 92.447 1.00 80.94 694 THR A N 1
ATOM 5025 C CA . THR A 1 694 ? 3.340 -30.648 91.415 1.00 80.94 694 THR A CA 1
ATOM 5026 C C . THR A 1 694 ? 4.187 -30.202 90.226 1.00 80.94 694 THR A C 1
ATOM 5028 O O . THR A 1 694 ? 5.004 -30.985 89.741 1.00 80.94 694 THR A O 1
ATOM 5031 N N . LEU A 1 695 ? 4.095 -28.925 89.829 1.00 80.69 695 LEU A N 1
ATOM 5032 C CA . LEU A 1 695 ? 4.967 -28.331 88.813 1.00 80.69 695 LEU A CA 1
ATOM 5033 C C . LEU A 1 695 ? 6.430 -28.350 89.268 1.00 80.69 695 LEU A C 1
ATOM 5035 O O . LEU A 1 695 ? 7.311 -28.766 88.517 1.00 80.69 695 LEU A O 1
ATOM 5039 N N . CYS A 1 696 ? 6.690 -27.951 90.516 1.00 81.19 696 CYS A N 1
ATOM 5040 C CA . CYS A 1 696 ? 8.038 -27.969 91.082 1.00 81.19 696 CYS A CA 1
ATOM 5041 C C . CYS A 1 696 ? 8.607 -29.399 91.111 1.00 81.19 696 CYS A C 1
ATOM 5043 O O . CYS A 1 696 ? 9.716 -29.638 90.632 1.00 81.19 696 CYS A O 1
ATOM 5045 N N . ALA A 1 697 ? 7.834 -30.364 91.614 1.00 82.19 697 ALA A N 1
ATOM 5046 C CA . ALA A 1 697 ? 8.228 -31.767 91.702 1.00 82.19 697 ALA A CA 1
ATOM 5047 C C . ALA A 1 697 ? 8.460 -32.398 90.320 1.00 82.19 697 ALA A C 1
ATOM 5049 O O . ALA A 1 697 ? 9.410 -33.159 90.153 1.00 82.19 697 ALA A O 1
ATOM 5050 N N . GLY A 1 698 ? 7.659 -32.037 89.311 1.00 80.56 698 GLY A N 1
ATOM 5051 C CA . GLY A 1 698 ? 7.802 -32.525 87.934 1.00 80.56 698 GLY A CA 1
ATOM 5052 C C . GLY A 1 698 ? 9.127 -32.148 87.254 1.00 80.56 698 GLY A C 1
ATOM 5053 O O . GLY A 1 698 ? 9.504 -32.768 86.255 1.00 80.56 698 GLY A O 1
ATOM 5054 N N . CYS A 1 699 ? 9.845 -31.159 87.794 1.00 80.19 699 CYS A N 1
ATOM 5055 C CA . CYS A 1 699 ? 11.207 -30.820 87.384 1.00 80.19 699 CYS A CA 1
ATOM 5056 C C . CYS A 1 699 ? 12.246 -31.310 88.397 1.00 80.19 699 CYS A C 1
ATOM 5058 O O . CYS A 1 699 ? 13.213 -31.961 88.014 1.00 80.19 699 CYS A O 1
ATOM 5060 N N . HIS A 1 700 ? 12.051 -31.044 89.690 1.00 83.06 700 HIS A N 1
ATOM 5061 C CA . HIS A 1 700 ? 13.039 -31.357 90.725 1.00 83.06 700 HIS A CA 1
ATOM 5062 C C . HIS A 1 700 ? 13.176 -32.851 91.050 1.00 83.06 700 HIS A C 1
ATOM 5064 O O . HIS A 1 700 ? 14.202 -33.247 91.600 1.00 83.06 700 HIS A O 1
ATOM 5070 N N . ASN A 1 701 ? 12.206 -33.694 90.696 1.00 84.88 701 ASN A N 1
ATOM 5071 C CA . ASN A 1 701 ? 12.314 -35.149 90.869 1.00 84.88 701 ASN A CA 1
ATOM 5072 C C . ASN A 1 701 ? 12.815 -35.854 89.600 1.00 84.88 701 ASN A C 1
ATOM 5074 O O . ASN A 1 701 ? 12.982 -37.072 89.586 1.00 84.88 701 ASN A O 1
ATOM 5078 N N . ASP A 1 702 ? 13.074 -35.096 88.535 1.00 82.00 702 ASP A N 1
ATOM 5079 C CA . ASP A 1 702 ? 13.538 -35.615 87.259 1.00 82.00 702 ASP A CA 1
ATOM 5080 C C . ASP A 1 702 ? 15.062 -35.453 87.148 1.00 82.00 702 ASP A C 1
ATOM 5082 O O . ASP A 1 702 ? 15.610 -34.348 87.126 1.00 82.00 702 ASP A O 1
ATOM 5086 N N . ALA A 1 703 ? 15.758 -36.589 87.076 1.00 77.94 703 ALA A N 1
ATOM 5087 C CA . ALA A 1 703 ? 17.210 -36.658 86.938 1.00 77.94 703 ALA A CA 1
ATOM 5088 C C . ALA A 1 703 ? 17.740 -36.019 85.648 1.00 77.94 703 ALA A C 1
ATOM 5090 O O . ALA A 1 703 ? 18.888 -35.579 85.625 1.00 77.94 703 ALA A O 1
ATOM 5091 N N . VAL A 1 704 ? 16.914 -35.963 84.602 1.00 75.94 704 VAL A N 1
ATOM 5092 C CA . VAL A 1 704 ? 17.251 -35.367 83.308 1.00 75.94 704 VAL A CA 1
ATOM 5093 C C . VAL A 1 704 ? 17.122 -33.845 83.374 1.00 75.94 704 VAL A C 1
ATOM 5095 O O . VAL A 1 704 ? 17.972 -33.135 82.843 1.00 75.94 704 VAL A O 1
ATOM 5098 N N . LYS A 1 705 ? 16.103 -33.325 84.071 1.00 74.69 705 LYS A N 1
ATOM 5099 C CA . LYS A 1 705 ? 15.844 -31.874 84.172 1.00 74.69 705 LYS A CA 1
ATOM 5100 C C . LYS A 1 705 ? 16.659 -31.183 85.264 1.00 74.69 705 LYS A C 1
ATOM 5102 O O . LYS A 1 705 ? 16.999 -30.008 85.111 1.00 74.69 705 LYS A O 1
ATOM 5107 N N . VAL A 1 706 ? 16.984 -31.897 86.348 1.00 76.50 706 VAL A N 1
ATOM 5108 C CA . VAL A 1 706 ? 17.849 -31.425 87.442 1.00 76.50 706 VAL A CA 1
ATOM 5109 C C . VAL A 1 706 ? 18.959 -32.453 87.709 1.00 76.50 706 VAL A C 1
ATOM 5111 O O . VAL A 1 706 ? 18.869 -33.253 88.632 1.00 76.50 706 VAL A O 1
ATOM 5114 N N . PRO A 1 707 ? 20.065 -32.448 86.952 1.00 69.00 707 PRO A N 1
ATOM 5115 C CA . PRO A 1 707 ? 21.110 -33.466 87.121 1.00 69.00 707 PRO A CA 1
ATOM 5116 C C . PRO A 1 707 ? 21.936 -33.291 88.410 1.00 69.00 707 PRO A C 1
ATOM 5118 O O . PRO A 1 707 ? 22.512 -34.255 88.926 1.00 69.00 707 PRO A O 1
ATOM 5121 N N . THR A 1 708 ? 21.925 -32.091 89.009 1.00 73.31 708 THR A N 1
ATOM 5122 C CA . THR A 1 708 ? 22.556 -31.833 90.314 1.00 73.31 708 THR A CA 1
ATOM 5123 C C . THR A 1 708 ? 21.835 -32.606 91.422 1.00 73.31 708 THR A C 1
ATOM 5125 O O . THR A 1 708 ? 20.745 -32.224 91.840 1.00 73.31 708 THR A O 1
ATOM 5128 N N . VAL A 1 709 ? 22.462 -33.668 91.945 1.00 76.94 709 VAL A N 1
ATOM 5129 C CA . VAL A 1 709 ? 21.898 -34.537 93.004 1.00 76.94 709 VAL A CA 1
ATOM 5130 C C . VAL A 1 709 ? 21.415 -33.725 94.212 1.00 76.94 709 VAL A C 1
ATOM 5132 O O . VAL A 1 709 ? 20.302 -33.931 94.677 1.00 76.94 709 VAL A O 1
ATOM 5135 N N . ALA A 1 710 ? 22.205 -32.746 94.665 1.00 75.69 710 ALA A N 1
ATOM 5136 C CA . ALA A 1 710 ? 21.894 -31.924 95.840 1.00 75.69 710 ALA A CA 1
ATOM 5137 C C . ALA A 1 710 ? 20.684 -30.981 95.667 1.00 75.69 710 ALA A C 1
ATOM 5139 O O . ALA A 1 710 ? 20.264 -30.344 96.627 1.00 75.69 710 ALA A O 1
ATOM 5140 N N . ARG A 1 711 ? 20.144 -30.852 94.449 1.00 75.31 711 ARG A N 1
ATOM 5141 C CA . ARG A 1 711 ? 18.970 -30.017 94.138 1.00 75.31 711 ARG A CA 1
ATOM 5142 C C . ARG A 1 711 ? 17.773 -30.840 93.648 1.00 75.31 711 ARG A C 1
ATOM 5144 O O . ARG A 1 711 ? 16.776 -30.257 93.214 1.00 75.31 711 ARG A O 1
ATOM 5151 N N . ARG A 1 712 ? 17.878 -32.172 93.711 1.00 80.06 712 ARG A N 1
ATOM 5152 C CA . ARG A 1 712 ? 16.812 -33.116 93.369 1.00 80.06 712 ARG A CA 1
ATOM 5153 C C . ARG A 1 712 ? 16.025 -33.563 94.582 1.00 80.06 712 ARG A C 1
ATOM 5155 O O . ARG A 1 712 ? 16.559 -33.568 95.686 1.00 80.06 712 ARG A O 1
ATOM 5162 N N . ASN A 1 713 ? 14.791 -34.005 94.342 1.00 81.44 713 ASN A N 1
ATOM 5163 C CA . ASN A 1 713 ? 13.912 -34.578 95.364 1.00 81.44 713 ASN A CA 1
ATOM 5164 C C . ASN A 1 713 ? 13.808 -33.672 96.598 1.00 81.44 713 ASN A C 1
ATOM 5166 O O . ASN A 1 713 ? 13.828 -34.139 97.736 1.00 81.44 713 ASN A O 1
ATOM 5170 N N . VAL A 1 714 ? 13.765 -32.357 96.357 1.00 78.19 714 VAL A N 1
ATOM 5171 C CA . VAL A 1 714 ? 13.700 -31.360 97.422 1.00 78.19 714 VAL A CA 1
ATOM 5172 C C . VAL A 1 714 ? 12.384 -31.534 98.169 1.00 78.19 714 VAL A C 1
ATOM 5174 O O . VAL A 1 714 ? 11.303 -31.456 97.586 1.00 78.19 714 VAL A O 1
ATOM 5177 N N . ALA A 1 715 ? 12.481 -31.824 99.462 1.00 72.69 715 ALA A N 1
ATOM 5178 C CA . ALA A 1 715 ? 11.309 -31.991 100.300 1.00 72.69 715 ALA A CA 1
ATOM 5179 C C . ALA A 1 715 ? 10.651 -30.631 100.554 1.00 72.69 715 ALA A C 1
ATOM 5181 O O . ALA A 1 715 ? 11.324 -29.628 100.808 1.00 72.69 715 ALA A O 1
ATOM 5182 N N . THR A 1 716 ? 9.322 -30.598 100.517 1.00 70.31 716 THR A N 1
ATOM 5183 C CA . THR A 1 716 ? 8.565 -29.465 101.046 1.00 70.31 716 THR A CA 1
ATOM 5184 C C . THR A 1 716 ? 8.609 -29.519 102.572 1.00 70.31 716 THR A C 1
ATOM 5186 O O . THR A 1 716 ? 8.696 -30.599 103.160 1.00 70.31 716 THR A O 1
ATOM 5189 N N . HIS A 1 717 ? 8.499 -28.371 103.239 1.00 65.19 717 HIS A N 1
ATOM 5190 C CA . HIS A 1 717 ? 8.193 -28.378 104.671 1.00 65.19 717 HIS A CA 1
ATOM 5191 C C . HIS A 1 717 ? 6.814 -29.032 104.869 1.00 65.19 717 HIS A C 1
ATOM 5193 O O . HIS A 1 717 ? 6.001 -29.017 103.940 1.00 65.19 717 HIS A O 1
ATOM 5199 N N . ALA A 1 718 ? 6.577 -29.665 106.024 1.00 58.84 718 ALA A N 1
ATOM 5200 C CA . ALA A 1 718 ? 5.367 -30.449 106.280 1.00 58.84 718 ALA A CA 1
ATOM 5201 C C . ALA A 1 718 ? 4.105 -29.707 105.802 1.00 58.84 718 ALA A C 1
ATOM 5203 O O . ALA A 1 718 ? 3.814 -28.602 106.254 1.00 58.84 718 ALA A O 1
ATOM 5204 N N . THR A 1 719 ? 3.360 -30.314 104.876 1.00 57.59 719 THR A N 1
ATOM 5205 C CA . THR A 1 719 ? 2.168 -29.712 104.254 1.00 57.59 719 THR A CA 1
ATOM 5206 C C . THR A 1 719 ? 0.917 -29.826 105.129 1.00 57.59 719 THR A C 1
ATOM 5208 O O . THR A 1 719 ? -0.164 -29.447 104.693 1.00 57.59 719 THR A O 1
ATOM 5211 N N . ALA A 1 720 ? 1.038 -30.347 106.355 1.00 53.75 720 ALA A N 1
ATOM 5212 C CA . ALA A 1 720 ? -0.070 -30.445 107.296 1.00 53.75 720 ALA A CA 1
ATOM 5213 C C . ALA A 1 720 ? 0.406 -30.445 108.759 1.00 53.75 720 ALA A C 1
ATOM 5215 O O . ALA A 1 720 ? 0.780 -31.480 109.305 1.00 53.75 720 ALA A O 1
ATOM 5216 N N . LEU A 1 721 ? 0.336 -29.273 109.392 1.00 43.09 721 LEU A N 1
ATOM 5217 C CA . LEU A 1 721 ? 0.037 -29.089 110.819 1.00 43.09 721 LEU A CA 1
ATOM 5218 C C . LEU A 1 721 ? -0.510 -27.655 110.995 1.00 43.09 721 LEU A C 1
ATOM 5220 O O . LEU A 1 721 ? 0.168 -26.767 111.500 1.00 43.09 721 LEU A O 1
ATOM 5224 N N . GLY A 1 722 ? -1.728 -27.410 110.489 1.00 60.06 722 GLY A N 1
ATOM 5225 C CA . GLY A 1 722 ? -2.441 -26.123 110.600 1.00 60.06 722 GLY A CA 1
ATOM 5226 C C . GLY A 1 722 ? -3.082 -25.602 109.299 1.00 60.06 722 GLY A C 1
ATOM 5227 O O . GLY A 1 722 ? -3.055 -26.274 108.275 1.00 60.06 722 GLY A O 1
ATOM 5228 N N . VAL A 1 723 ? -3.660 -24.389 109.360 1.00 56.78 723 VAL A N 1
ATOM 5229 C CA . VAL A 1 723 ? -4.513 -23.720 108.336 1.00 56.78 723 VAL A CA 1
ATOM 5230 C C . VAL A 1 723 ? -3.718 -23.087 107.165 1.00 56.78 723 VAL A C 1
ATOM 5232 O O . VAL A 1 723 ? -4.275 -22.326 106.380 1.00 56.78 723 VAL A O 1
ATOM 5235 N N . TYR A 1 724 ? -2.416 -23.359 107.018 1.00 58.91 724 TYR 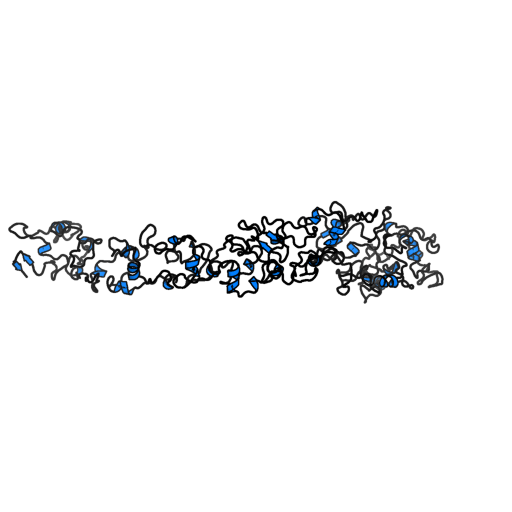A N 1
ATOM 5236 C CA . TYR A 1 724 ? -1.551 -22.648 106.059 1.00 58.91 724 TYR A CA 1
ATOM 5237 C C . TYR A 1 724 ? -0.954 -23.572 104.985 1.00 58.91 724 TYR A C 1
ATOM 5239 O O . TYR A 1 724 ? -0.396 -24.620 105.299 1.00 58.91 724 TYR A O 1
ATOM 5247 N N . ASP A 1 725 ? -1.050 -23.154 103.716 1.00 63.22 725 ASP A N 1
ATOM 5248 C CA . ASP A 1 725 ? -0.441 -23.823 102.557 1.00 63.22 725 ASP A CA 1
ATOM 5249 C C . ASP A 1 725 ? 1.074 -23.546 102.511 1.00 63.22 725 ASP A C 1
ATOM 5251 O O . ASP A 1 725 ? 1.503 -22.407 102.321 1.00 63.22 725 ASP A O 1
ATOM 5255 N N . MET A 1 726 ? 1.888 -24.594 102.678 1.00 72.50 726 MET A N 1
ATOM 5256 C CA . MET A 1 726 ? 3.360 -24.538 102.675 1.00 72.50 726 MET A CA 1
ATOM 5257 C C . MET A 1 726 ? 3.963 -24.825 101.288 1.00 72.50 726 MET A C 1
ATOM 5259 O O . MET A 1 726 ? 5.002 -25.478 101.157 1.00 72.50 726 MET A O 1
ATOM 5263 N N . GLY A 1 727 ? 3.304 -24.358 100.227 1.00 77.88 727 GLY A N 1
ATOM 5264 C CA . GLY A 1 727 ? 3.788 -24.495 98.856 1.00 77.88 727 GLY A CA 1
ATOM 5265 C C . GLY A 1 727 ? 5.123 -23.782 98.591 1.00 77.88 727 GLY A C 1
ATOM 5266 O O . GLY A 1 727 ? 5.359 -22.675 99.073 1.00 77.88 727 GLY A O 1
ATOM 5267 N N . CYS A 1 728 ? 5.980 -24.358 97.739 1.00 81.62 728 CYS A N 1
ATOM 5268 C CA . CYS A 1 728 ? 7.283 -23.789 97.362 1.00 81.62 728 CYS A CA 1
ATOM 5269 C C . CYS A 1 728 ? 7.159 -22.337 96.866 1.00 81.62 728 CYS A C 1
ATOM 5271 O O . CYS A 1 728 ? 7.970 -21.483 97.215 1.00 81.62 728 CYS A O 1
ATOM 5273 N N . LYS A 1 729 ? 6.099 -22.037 96.104 1.00 80.75 729 LYS A N 1
ATOM 5274 C CA . LYS A 1 729 ? 5.806 -20.706 95.541 1.00 80.75 729 LYS A CA 1
ATOM 5275 C C . LYS A 1 729 ? 5.529 -19.618 96.582 1.00 80.75 729 LYS A C 1
ATOM 5277 O O . LYS A 1 729 ? 5.549 -18.438 96.237 1.00 80.75 729 LYS A O 1
ATOM 5282 N N . VAL A 1 730 ? 5.180 -19.998 97.813 1.00 81.00 730 VAL A N 1
ATOM 5283 C CA . VAL A 1 730 ? 4.933 -19.048 98.905 1.00 81.00 730 VAL A CA 1
ATOM 5284 C C . VAL A 1 730 ? 6.259 -18.428 99.326 1.00 81.00 730 VAL A C 1
ATOM 5286 O O . VAL A 1 730 ? 6.339 -17.211 99.496 1.00 81.00 730 VAL A O 1
ATOM 5289 N N . CYS A 1 731 ? 7.307 -19.255 99.386 1.00 82.31 731 CYS A N 1
ATOM 5290 C CA . CYS A 1 731 ? 8.620 -18.856 99.868 1.00 82.31 731 CYS A CA 1
ATOM 5291 C C . CYS A 1 731 ? 9.625 -18.518 98.772 1.00 82.31 731 CYS A C 1
ATOM 5293 O O . CYS A 1 731 ? 10.523 -17.716 99.016 1.00 82.31 731 CYS A O 1
ATOM 5295 N N . HIS A 1 732 ? 9.475 -19.083 97.575 1.00 85.69 732 HIS A N 1
ATOM 5296 C CA . HIS A 1 732 ? 10.421 -18.900 96.481 1.00 85.69 732 HIS A CA 1
ATOM 5297 C C . HIS A 1 732 ? 9.820 -18.088 95.326 1.00 85.69 732 HIS A C 1
ATOM 5299 O O . HIS A 1 732 ? 8.688 -18.330 94.900 1.00 85.69 732 HIS A O 1
ATOM 5305 N N . ASP A 1 733 ? 10.586 -17.136 94.784 1.00 86.44 733 ASP A N 1
ATOM 5306 C CA . ASP A 1 733 ? 10.302 -16.531 93.478 1.00 86.44 733 ASP A CA 1
ATOM 5307 C C . ASP A 1 733 ? 11.184 -17.177 92.417 1.00 86.44 733 ASP A C 1
ATOM 5309 O O . ASP A 1 733 ? 12.396 -16.973 92.368 1.00 86.44 733 ASP A O 1
ATOM 5313 N N . VAL A 1 734 ? 10.549 -17.936 91.529 1.00 82.50 734 VAL A N 1
ATOM 5314 C CA . VAL A 1 734 ? 11.226 -18.629 90.433 1.00 82.50 734 VAL A CA 1
ATOM 5315 C C . VAL A 1 734 ? 11.987 -17.678 89.502 1.00 82.50 734 VAL A C 1
ATOM 5317 O O . VAL A 1 734 ? 12.928 -18.114 88.841 1.00 82.50 734 VAL A O 1
ATOM 5320 N N . HIS A 1 735 ? 11.630 -16.388 89.485 1.00 85.75 735 HIS A N 1
ATOM 5321 C CA . HIS A 1 735 ? 12.330 -15.359 88.719 1.00 85.75 735 HIS A CA 1
ATOM 5322 C C . HIS A 1 735 ? 13.560 -14.775 89.423 1.00 85.75 735 HIS A C 1
ATOM 5324 O O . HIS A 1 735 ? 14.193 -13.884 88.867 1.00 85.75 735 HIS A O 1
ATOM 5330 N N . GLY A 1 736 ? 13.913 -15.254 90.616 1.00 86.06 736 GLY A N 1
ATOM 5331 C CA . GLY A 1 736 ? 15.077 -14.786 91.364 1.00 86.06 736 GLY A CA 1
ATOM 5332 C C . GLY A 1 736 ? 14.766 -13.693 92.380 1.00 86.06 736 GLY A C 1
ATOM 5333 O O . GLY A 1 736 ? 13.857 -12.879 92.220 1.00 86.06 736 GLY A O 1
ATOM 5334 N N . THR A 1 737 ? 15.564 -13.669 93.444 1.00 83.69 737 THR A N 1
ATOM 5335 C CA . THR A 1 737 ? 15.501 -12.677 94.528 1.00 83.69 737 THR A CA 1
ATOM 5336 C C . THR A 1 737 ? 16.911 -12.165 94.840 1.00 83.69 737 THR A C 1
ATOM 5338 O O . THR A 1 737 ? 17.858 -12.476 94.120 1.00 83.69 737 THR A O 1
ATOM 5341 N N . GLY A 1 738 ? 17.100 -11.387 95.910 1.00 81.38 738 GLY A N 1
ATOM 5342 C CA . GLY A 1 738 ? 18.436 -10.939 96.332 1.00 81.38 738 GLY A CA 1
ATOM 5343 C C . GLY A 1 738 ? 19.391 -12.069 96.760 1.00 81.38 738 GLY A C 1
ATOM 5344 O O . GLY A 1 738 ? 20.557 -11.804 97.035 1.00 81.38 738 GLY A O 1
ATOM 5345 N N . ASN A 1 739 ? 18.925 -13.323 96.824 1.00 80.00 739 ASN A N 1
ATOM 5346 C CA . ASN A 1 739 ? 19.731 -14.489 97.182 1.00 80.00 739 ASN A CA 1
ATOM 5347 C C . ASN A 1 739 ? 19.642 -15.608 96.128 1.00 80.00 739 ASN A C 1
ATOM 5349 O O . ASN A 1 739 ? 18.655 -15.747 95.410 1.00 80.00 739 ASN A O 1
ATOM 5353 N N . ARG A 1 740 ? 20.679 -16.457 96.078 1.00 71.69 740 ARG A N 1
ATOM 5354 C CA . ARG A 1 740 ? 20.780 -17.600 95.145 1.00 71.69 740 ARG A CA 1
ATOM 5355 C C . ARG A 1 740 ? 19.813 -18.749 95.455 1.00 71.69 740 ARG A C 1
ATOM 5357 O O . ARG A 1 740 ? 19.679 -19.662 94.649 1.00 71.69 740 ARG A O 1
ATOM 5364 N N . GLY A 1 741 ? 19.173 -18.726 96.624 1.00 77.06 741 GLY A N 1
ATOM 5365 C CA . GLY A 1 741 ? 18.135 -19.683 97.003 1.00 77.06 741 GLY A CA 1
ATOM 5366 C C . GLY A 1 741 ? 16.754 -19.313 96.465 1.00 77.06 741 GLY A C 1
ATOM 5367 O O . GLY A 1 741 ? 15.800 -20.048 96.714 1.00 77.06 741 GLY A O 1
ATOM 5368 N N . MET A 1 742 ? 16.626 -18.180 95.758 1.00 85.31 742 MET A N 1
ATOM 5369 C CA . MET A 1 742 ? 15.355 -17.646 95.263 1.00 85.31 742 MET A CA 1
ATOM 5370 C C . MET A 1 742 ? 14.325 -17.395 96.370 1.00 85.31 742 MET A C 1
ATOM 5372 O O . MET A 1 742 ? 13.136 -17.273 96.093 1.00 85.31 742 MET A O 1
ATOM 5376 N N . VAL A 1 743 ? 14.761 -17.324 97.630 1.00 86.56 743 VAL A N 1
ATOM 5377 C CA . VAL A 1 743 ? 13.874 -17.119 98.776 1.00 86.56 743 VAL A CA 1
ATOM 5378 C C . VAL A 1 743 ? 13.435 -15.664 98.777 1.00 86.56 743 VAL A C 1
ATOM 5380 O O . VAL A 1 743 ? 14.270 -14.764 98.639 1.00 86.56 743 VAL A O 1
ATOM 5383 N N . ARG A 1 744 ? 12.134 -15.419 98.899 1.00 85.19 744 ARG A N 1
ATOM 5384 C CA . ARG A 1 744 ? 11.582 -14.068 98.992 1.00 85.19 744 ARG A CA 1
ATOM 5385 C C . ARG A 1 744 ? 12.134 -13.369 100.225 1.00 85.19 744 ARG A C 1
ATOM 5387 O O . ARG A 1 744 ? 12.277 -13.971 101.280 1.00 85.19 744 ARG A O 1
ATOM 5394 N N . THR A 1 745 ? 12.403 -12.079 100.083 1.00 79.12 745 THR A N 1
ATOM 5395 C CA . THR A 1 745 ? 12.840 -11.203 101.181 1.00 79.12 745 THR A CA 1
ATOM 5396 C C . THR A 1 745 ? 11.721 -10.893 102.171 1.00 79.12 745 THR A C 1
ATOM 5398 O O . THR A 1 745 ? 11.931 -10.168 103.131 1.00 79.12 745 THR A O 1
ATOM 5401 N N . SER A 1 746 ? 10.498 -11.345 101.903 1.00 77.44 746 SER A N 1
ATOM 5402 C CA . SER A 1 746 ? 9.383 -11.262 102.838 1.00 77.44 746 SER A CA 1
ATOM 5403 C C . SER A 1 746 ? 8.448 -12.440 102.594 1.00 77.44 746 SER A C 1
ATOM 5405 O O . SER A 1 746 ? 8.106 -12.745 101.447 1.00 77.44 746 SER A O 1
ATOM 5407 N N . LEU A 1 747 ? 8.063 -13.108 103.675 1.00 74.69 747 LEU A N 1
ATOM 5408 C CA . LEU A 1 747 ? 7.186 -14.271 103.692 1.00 74.69 747 LEU A CA 1
ATOM 5409 C C . LEU A 1 747 ? 5.921 -13.930 104.471 1.00 74.69 747 LEU A C 1
ATOM 5411 O O . LEU A 1 747 ? 5.996 -13.397 105.578 1.00 74.69 747 LEU A O 1
ATOM 5415 N N . THR A 1 748 ? 4.763 -14.262 103.908 1.00 66.50 748 THR A N 1
ATOM 5416 C CA . THR A 1 748 ? 3.464 -14.004 104.534 1.00 66.50 748 THR A CA 1
ATOM 5417 C C . THR A 1 748 ? 2.742 -15.323 104.770 1.00 66.50 748 THR A C 1
ATOM 5419 O O . THR A 1 748 ? 2.490 -16.071 103.826 1.00 66.50 748 THR A O 1
ATOM 5422 N N . PHE A 1 749 ? 2.386 -15.585 106.027 1.00 65.38 749 PHE A N 1
ATOM 5423 C CA . PHE A 1 749 ? 1.613 -16.746 106.464 1.00 65.38 749 PHE A CA 1
ATOM 5424 C C . PHE A 1 749 ? 0.353 -16.247 107.181 1.00 65.38 749 PHE A C 1
ATOM 5426 O O . PHE A 1 749 ? 0.393 -15.861 108.350 1.00 65.38 749 PHE A O 1
ATOM 5433 N N . GLY A 1 750 ? -0.774 -16.184 106.470 1.00 66.19 750 GLY A N 1
ATOM 5434 C CA . GLY A 1 750 ? -1.986 -15.556 107.004 1.00 66.19 750 GLY A CA 1
ATOM 5435 C C . GLY A 1 750 ? -1.777 -14.063 107.276 1.00 66.19 750 GLY A C 1
ATOM 5436 O O . GLY A 1 750 ? -1.424 -13.315 106.371 1.00 66.19 750 GLY A O 1
ATOM 5437 N N . THR A 1 751 ? -1.991 -13.627 108.519 1.00 59.62 751 THR A N 1
ATOM 5438 C CA . THR A 1 751 ? -1.760 -12.237 108.962 1.00 59.62 751 THR A CA 1
ATOM 5439 C C . THR A 1 751 ? -0.330 -11.976 109.446 1.00 59.62 751 THR A C 1
ATOM 5441 O O . THR A 1 751 ? 0.021 -10.830 109.724 1.00 59.62 751 THR A O 1
ATOM 5444 N N . LEU A 1 752 ? 0.509 -13.012 109.550 1.00 60.38 752 LEU A N 1
ATOM 5445 C CA . LEU A 1 752 ? 1.887 -12.899 110.020 1.00 60.38 752 LEU A CA 1
ATOM 5446 C C . LEU A 1 752 ? 2.823 -12.653 108.835 1.00 60.38 752 LEU A C 1
ATOM 5448 O O . LEU A 1 752 ? 2.811 -13.401 107.858 1.00 60.38 752 LEU A O 1
ATOM 5452 N N . THR A 1 753 ? 3.650 -11.613 108.934 1.00 60.41 753 THR A N 1
ATOM 5453 C CA . THR A 1 753 ? 4.685 -11.303 107.939 1.00 60.41 753 THR A CA 1
ATOM 5454 C C . THR A 1 753 ? 6.056 -11.378 108.600 1.00 60.41 753 THR A C 1
ATOM 5456 O O . THR A 1 753 ? 6.267 -10.759 109.640 1.00 60.41 753 THR A O 1
ATOM 5459 N N . SER A 1 754 ? 6.974 -12.135 107.997 1.00 62.22 754 SER A N 1
ATOM 5460 C CA . SER A 1 754 ? 8.389 -12.195 108.374 1.00 62.22 754 SER A CA 1
ATOM 5461 C C . SER A 1 754 ? 9.217 -11.600 107.244 1.00 62.22 754 SER A C 1
ATOM 5463 O O . SER A 1 754 ? 9.045 -11.992 106.089 1.00 62.22 754 SER A O 1
ATOM 5465 N N . THR A 1 755 ? 10.099 -10.663 107.574 1.00 59.31 755 THR A N 1
ATOM 5466 C CA . THR A 1 755 ? 11.095 -10.081 106.660 1.00 59.31 755 THR A CA 1
ATOM 5467 C C . THR A 1 755 ? 12.438 -10.761 106.816 1.00 59.31 755 THR A C 1
ATOM 5469 O O . THR A 1 755 ? 12.813 -10.977 107.992 1.00 59.31 755 THR A O 1
#

Foldseek 3Di:
DDDDDDPLLQAPPQFAFQDDVVQLFDDFPDPLLCDPVQHRGHHPSSQFDPPDDQDDPAAHGRGGSGDCLQHPVVCRGNVQQQAQACQQFAPHWPAQLQVVCVVPVLWWPNAFAFLDPVAPLRAQDAGPVNIRHPSSFADRAQAAQDRVFHSDPVCVVVVVHHRNVNVRTSHHCADPAQLRDHSNCRTTDAVSPVVSPSHQAGAQLPPVRFRRYPSQQAPNGADDPPPAGHHRRRGHQAGFGQGPVGTQGRQGAPCHPPDPPPRFPALPHHHSVCSPVVDDDVVAVCSVDDGDPVSQCQQQGRNNNGDGDPQQAQAQPAQAPDGGHNRHAGDGVVQDLCPVQLHAGSNQFQSCQPCVADLHFNADPCLFQPPDHPPPSPSRRGPPPNPPRLQCPPNFDWDWDSHDQIWIPRGCVQAQLPRRHDIDGGHNCHCVLPPDDQCCNNVNHHDLQDPAFCSQQDCVDDPGHQNDWPCQWPVQFAPTSRGGDSQLRYNCHPVRVSDPFTAGADDQAVGTTGDNFQQQGCLQALLQSDPPRQGADGRDPVCNDPCNHAFCDDPHHPPPFQSCQAQPDLLHVNFDRPDPVSVVLFFDDDDSNDSVSRNSDTGTDVVSCCVAPQVQDDGSRPPDDALCSQQPPVHHHDPNFTRHHLPQQCPQALNDDDPPADPQRGLVNFFPSSWDGRRVPPPRRHTPDDPWVVSVLVQQQDCVNCVPPVSHPDDFDDCDDDDWGRTPVQQADNSGDPHNVRGDPWGDTPPDIDD

pLDDT: mean 81.78, std 10.78, range [30.75, 95.62]

Secondary structure (DSSP, 8-state):
-PPPS-----S--TTSBS-BGGGTB-----TTT--GGGTTB--HHHHB-TTS-SS-SS--TTTBSS--TT-HHHHHHSGGG--S-GGGSB---SEEHHHHHHH-TTTB-SSPPPS-TT-TTSS-P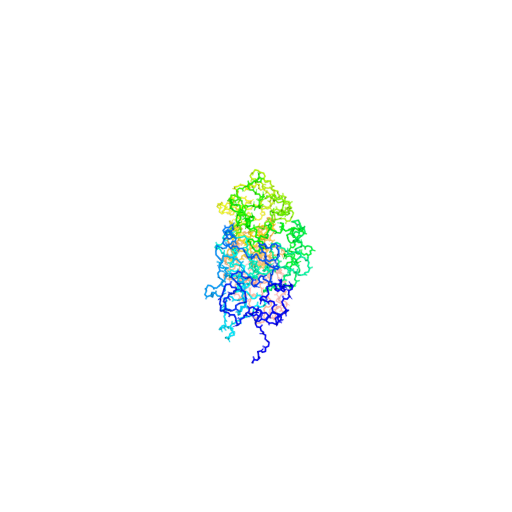PPTTSEE-HHHHB-SSS--S-TTS--SHHHHHTT-----TT--BSS-SS-SSSSS--TTTTTB--TTSTT-TT-----B-TTTT--B-HHHHB-SB---TTSPPPPTT-B-SEEEEEETTEEEEEEE-----S-TT---B-TTS-BTTTTT-SS--TTSHHHHH---HHHHHHHS-GGGTT---GGGT--SS--SSSBSSSSPBPEETTEEGGGSSS---TTTSTHHHHHS-TTS-B--THHHHTT--TTS--TT--SSS-TTSGGGGGG---EEE-STT-EEES-GGGB-SSS-B---BSTT-TTTTTTS-HHHHGGGTS-SS--STTHHHHHS-GGG-----GGGTBTTTBSSSS-B-TGGGBTT-TTTSS----B--SEETTEEP-SSSGGGSGGGSSSSS-S------TT-GGGGSTTSSSBSSSSSB--STTHHHHHT-TTS----TT-HHHHHTTB----TTSGGGSSS---B-THHHHTTT-TT---TTS-SPPTHHHHSSSPPEETTEEPPP-THHHHHSTT---TT--TT-SGGGTB-TTSSP--SSSS---BSS-SSHHHHHHHHT-TTT---GGGSSPPPS-S-SSS----HHHHB-TT--SSTT-B-SSEEETTEEE-

Sequence (755 aa):
SARPGVVYQTSHNWVGRDTVPKAGAVPPTNTALGKSLTAGTIVCARCHAIHYVYSSASNTKPFLRVRNENDQMCLDCHRPRSTTSHTLGTHPVTMNYAAKATARPDEFYATPQNSNPANPTAAMKMSRSGAVVCTTCHGVHYTDSNSRTFDNASSARMGLLSTSRGLLLRTDLKGATVTDRNICTNCHKSADDPANTMARVKSHNGTKNQKVQCADCHGGHVDEADGTTPNAYLINRFMNISTQYGAVRNAKVLYQYTSVAQKNYNKDGFGVCVACHPTLPGTISTHLSSTNAADCRSCHTHSQGFSANCTQCHGFPPQANSAGGTSGYAKDGVRDYSTSGVFKDESATPHVSHAGGGSYYSFACDECHKGFSHNTGSFQDVYLTPAGTKAAANGATPAYNGTGSGTCSTTYCHSDGNGVYKSPTWANGKDDIMGLAPATRCGQCHSATPATGAHGRHISGGGTGKSYGCVNCHASTVSDGTTLLAAARTNNGTHVNAVKDKQFSGSVGDETLSGSTCSTVYCHSNGKGAAPVVAPVWGTAASGQCGACHRATGADPINSDGHLAHLTAAYGPNFDENSAASCANCHTYTNDLAATHVNGGIEVVAANCTTSCHKQSAVWTGGRVTCESCHTAPLSVIGGKTAPAKANFNASGHGQEGANYDASRTCDSCHDANSGHIDGVSGNQKRVAVNDNTLCAGCHNDAVKVPTVARRNVATHATALGVYDMGCKVCHDVHGTGNRGMVRTSLTFGTLTST